Protein AF-A3ITE4-F1 (afdb_monomer_lite)

pLDDT: mean 81.53, std 13.82, range [32.12, 96.94]

Radius of gyration: 24.46 Å; chains: 1; bounding box: 61×44×71 Å

Foldseek 3Di:
DPPVLQVVLLVLLVVLVCLLPVLVVVLVVCCVVVVDPCPDPVSVVSVVVNVVSNVVSLVSNLVSLLSNLVVLVDHSVLSNLCVVPLLSLQVSLPDHRPPLPPVPPDDDDDDPPLPLLVQDDPSCLPPNLLVSLLVVLLVVLLVVCVVVVHDSVCSPVVDDVVNVLVSLLSSLVSSVVSVVVSCVSSVHDVCLQAVDPDAPVVVLVVLLVLLLLQQVLLCLLCLLVVCVVPVVLSLVLLCVVCVVPLVADPVRLVCCLPRVQQRNPLPCCLCPLQNRQLQSQCVVPNNQCSLQVSLQVQLVVVCVSPVSSSVSSSLLSLVLNLQCLVVLHSVNSSVSSSSSSVVVSVVVVVVSVVCVPDDRQRSVNSNVVSVVCNVVSVVSNVVSVVVSVVSSVVSPDDRPRRRSSVVSVVVVVD

Structure (mmCIF, N/CA/C/O backbone):
data_AF-A3ITE4-F1
#
_entry.id   AF-A3ITE4-F1
#
loop_
_atom_site.group_PDB
_atom_site.id
_atom_site.type_symbol
_atom_site.label_atom_id
_atom_site.label_alt_id
_atom_site.label_comp_id
_atom_site.label_asym_id
_atom_site.label_entity_id
_atom_site.label_seq_id
_atom_site.pdbx_PDB_ins_code
_atom_site.Cartn_x
_atom_site.Cartn_y
_atom_site.Cartn_z
_atom_site.occupancy
_atom_site.B_iso_or_equiv
_atom_site.auth_seq_id
_atom_site.auth_comp_id
_atom_site.auth_asym_id
_atom_site.auth_atom_id
_atom_site.pdbx_PDB_model_num
ATOM 1 N N . MET A 1 1 ? -18.680 1.318 23.766 1.00 59.06 1 MET A N 1
ATOM 2 C CA . MET A 1 1 ? -19.107 0.612 22.527 1.00 59.06 1 MET A CA 1
ATOM 3 C C . MET A 1 1 ? -18.909 -0.893 22.723 1.00 59.06 1 MET A C 1
ATOM 5 O O . MET A 1 1 ? -17.854 -1.264 23.217 1.00 59.06 1 MET A O 1
ATOM 9 N N . ASN A 1 2 ? -19.863 -1.776 22.379 1.00 70.38 2 ASN A N 1
ATOM 10 C CA . ASN A 1 2 ? -19.640 -3.230 22.528 1.00 70.38 2 ASN A CA 1
ATOM 11 C C . ASN A 1 2 ? -18.798 -3.768 21.349 1.00 70.38 2 ASN A C 1
ATOM 13 O O . ASN A 1 2 ? -19.321 -4.030 20.262 1.00 70.38 2 ASN A O 1
ATOM 17 N N . ARG A 1 3 ? -17.484 -3.915 21.572 1.00 69.88 3 ARG A N 1
ATOM 18 C CA . ARG A 1 3 ? -16.469 -4.324 20.577 1.00 69.88 3 ARG A CA 1
ATOM 19 C C . ARG A 1 3 ? -16.798 -5.657 19.902 1.00 69.88 3 ARG A C 1
ATOM 21 O O . ARG A 1 3 ? -16.655 -5.783 18.687 1.00 69.88 3 ARG A O 1
ATOM 28 N N . GLN A 1 4 ? -17.295 -6.633 20.662 1.00 77.81 4 GLN A N 1
ATOM 29 C CA . GLN A 1 4 ? -17.669 -7.940 20.118 1.00 77.81 4 GLN A CA 1
ATOM 30 C C . GLN A 1 4 ? -18.832 -7.824 19.128 1.00 77.81 4 GLN A C 1
ATOM 32 O O . GLN A 1 4 ? -18.796 -8.432 18.058 1.00 77.81 4 GLN A O 1
ATOM 37 N N . ASN A 1 5 ? -19.831 -6.996 19.440 1.00 82.81 5 ASN A N 1
ATOM 38 C CA . ASN A 1 5 ? -20.976 -6.782 18.556 1.00 82.81 5 ASN A CA 1
ATOM 39 C C . ASN A 1 5 ? -20.583 -6.040 17.272 1.00 82.81 5 ASN A C 1
ATOM 41 O O . ASN A 1 5 ? -21.043 -6.419 16.196 1.00 82.81 5 ASN A O 1
ATOM 45 N N . LYS A 1 6 ? -19.687 -5.046 17.358 1.00 84.38 6 LYS A N 1
ATOM 46 C CA . LYS A 1 6 ? -19.153 -4.348 16.175 1.00 84.38 6 LYS A CA 1
ATOM 47 C C . LYS A 1 6 ? -18.384 -5.301 15.254 1.00 84.38 6 LYS A C 1
ATOM 49 O O . LYS A 1 6 ? -18.639 -5.328 14.054 1.00 84.38 6 LYS A O 1
ATOM 54 N N . ASN A 1 7 ? -17.498 -6.134 15.804 1.00 84.06 7 ASN A N 1
ATOM 55 C CA . ASN A 1 7 ? -16.727 -7.099 15.012 1.00 84.06 7 ASN A CA 1
ATOM 56 C C . ASN A 1 7 ? -17.619 -8.157 14.347 1.00 84.06 7 ASN A C 1
ATOM 58 O O . ASN A 1 7 ? -17.391 -8.507 13.191 1.00 84.06 7 ASN A O 1
ATOM 62 N N . LYS A 1 8 ? -18.659 -8.635 15.045 1.00 87.44 8 LYS A N 1
ATOM 63 C CA . LYS A 1 8 ? -19.666 -9.535 14.460 1.00 87.44 8 LYS A CA 1
ATOM 64 C C . LYS A 1 8 ? -20.395 -8.875 13.287 1.00 87.44 8 LYS A C 1
ATOM 66 O O . LYS A 1 8 ? -20.547 -9.506 12.246 1.00 87.44 8 LYS A O 1
ATOM 71 N N . ALA A 1 9 ? -20.794 -7.610 13.432 1.00 89.12 9 ALA A N 1
ATOM 72 C CA . ALA A 1 9 ? -21.450 -6.862 12.364 1.00 89.12 9 ALA A CA 1
ATOM 73 C C . ALA A 1 9 ? -20.542 -6.683 11.138 1.00 89.12 9 ALA A C 1
ATOM 75 O O . ALA A 1 9 ? -20.954 -6.972 10.021 1.00 89.12 9 ALA A O 1
ATOM 76 N N . ILE A 1 10 ? -19.282 -6.292 11.349 1.00 87.44 10 ILE A N 1
ATOM 77 C CA . ILE A 1 10 ? -18.295 -6.137 10.271 1.00 87.44 10 ILE A CA 1
ATOM 78 C C . ILE A 1 10 ? -18.050 -7.465 9.550 1.00 87.44 10 ILE A C 1
ATOM 80 O O . ILE A 1 10 ? -18.017 -7.497 8.324 1.00 87.44 10 ILE A O 1
ATOM 84 N N . LYS A 1 11 ? -17.932 -8.574 10.290 1.00 89.12 11 LYS A N 1
ATOM 85 C CA . LYS A 1 11 ? -17.781 -9.906 9.694 1.00 89.12 11 LYS A CA 1
ATOM 86 C C . LYS A 1 11 ? -18.971 -10.265 8.799 1.00 89.12 11 LYS A C 1
ATOM 88 O O . LYS A 1 11 ? -18.752 -10.779 7.710 1.00 89.12 11 LYS A O 1
ATOM 93 N N . LEU A 1 12 ? -20.198 -9.968 9.233 1.00 90.94 12 LEU A N 1
ATOM 94 C CA . LEU A 1 12 ? -21.401 -10.182 8.421 1.00 90.94 12 LEU A CA 1
ATOM 95 C C . LEU A 1 12 ? -21.385 -9.335 7.144 1.00 90.94 12 LEU A C 1
ATOM 97 O O . LEU A 1 12 ? -21.677 -9.859 6.076 1.00 90.94 12 LEU A O 1
ATOM 101 N N . ILE A 1 13 ? -20.992 -8.061 7.240 1.00 89.88 13 ILE A N 1
ATOM 102 C CA . ILE A 1 13 ? -20.869 -7.170 6.076 1.00 89.88 13 ILE A CA 1
ATOM 103 C C . ILE A 1 13 ? -19.826 -7.714 5.089 1.00 89.88 13 ILE A C 1
ATOM 105 O O . ILE A 1 13 ? -20.092 -7.780 3.895 1.00 89.88 13 ILE A O 1
ATOM 109 N N . LEU A 1 14 ? -18.661 -8.159 5.572 1.00 87.88 14 LEU A N 1
ATOM 110 C CA . LEU A 1 14 ? -17.629 -8.751 4.717 1.00 87.88 14 LEU A CA 1
ATOM 111 C C . LEU A 1 14 ? -18.086 -10.042 4.042 1.00 87.88 14 LEU A C 1
ATOM 113 O O . LEU A 1 14 ? -17.822 -10.241 2.861 1.00 87.88 14 LEU A O 1
ATOM 117 N N . GLN A 1 15 ? -18.757 -10.924 4.784 1.00 89.62 15 GLN A N 1
ATOM 118 C CA . GLN A 1 15 ? -19.301 -12.161 4.226 1.00 89.62 15 GLN A CA 1
ATOM 119 C C . GLN A 1 15 ? -20.327 -11.859 3.134 1.00 89.62 15 GLN A C 1
ATOM 121 O O . GLN A 1 15 ? -20.282 -12.471 2.073 1.00 89.62 15 GLN A O 1
ATOM 126 N N . ALA A 1 16 ? -21.203 -10.885 3.373 1.00 90.12 16 ALA A N 1
ATOM 127 C CA . ALA A 1 16 ? -22.185 -10.434 2.403 1.00 90.12 16 ALA A CA 1
ATOM 128 C C . ALA A 1 16 ? -21.539 -9.891 1.119 1.00 90.12 16 ALA A C 1
ATOM 130 O O . ALA A 1 16 ? -21.886 -10.348 0.033 1.00 90.12 16 ALA A O 1
ATOM 131 N N . LEU A 1 17 ? -20.556 -8.991 1.242 1.00 86.38 17 LEU A N 1
ATOM 132 C CA . LEU A 1 17 ? -19.805 -8.459 0.097 1.00 86.38 17 LEU A CA 1
ATOM 133 C C . LEU A 1 17 ? -19.049 -9.565 -0.653 1.00 86.38 17 LEU A C 1
ATOM 135 O O . LEU A 1 17 ? -19.039 -9.586 -1.879 1.00 86.38 17 LEU A O 1
ATOM 139 N N . GLY A 1 18 ? -18.452 -10.514 0.072 1.00 85.69 18 GLY A N 1
ATOM 140 C CA . GLY A 1 18 ? -17.781 -11.668 -0.524 1.00 85.69 18 GLY A CA 1
ATOM 141 C C . GLY A 1 18 ? -18.736 -12.522 -1.359 1.00 85.69 18 GLY A C 1
ATOM 142 O O . GLY A 1 18 ? -18.423 -12.844 -2.499 1.00 85.69 18 GLY A O 1
ATOM 143 N N . ILE A 1 19 ? -19.923 -12.831 -0.830 1.00 87.19 19 ILE A N 1
ATOM 144 C CA . ILE A 1 19 ? -20.958 -13.581 -1.557 1.00 87.19 19 ILE A CA 1
ATOM 145 C C . ILE A 1 19 ? -21.421 -12.811 -2.803 1.00 87.19 19 ILE A C 1
ATOM 147 O O . ILE A 1 19 ? -21.571 -13.410 -3.865 1.00 87.19 19 ILE A O 1
ATOM 151 N N . GLN A 1 20 ? -21.615 -11.495 -2.685 1.00 86.94 20 GLN A N 1
ATOM 152 C CA . GLN A 1 20 ? -22.066 -10.646 -3.790 1.00 86.94 20 GLN A CA 1
ATOM 153 C C . GLN A 1 20 ? -21.045 -10.526 -4.923 1.00 86.94 20 GLN A C 1
ATOM 155 O O . GLN A 1 20 ? -21.453 -10.457 -6.074 1.00 86.94 20 GLN A O 1
ATOM 160 N N . LEU A 1 21 ? -19.746 -10.456 -4.613 1.00 84.31 21 LEU A N 1
ATOM 161 C CA . LEU A 1 21 ? -18.718 -10.075 -5.588 1.00 84.31 21 LEU A CA 1
ATOM 162 C C . LEU A 1 21 ? -17.884 -11.255 -6.090 1.00 84.31 21 LEU A C 1
ATOM 164 O O . LEU A 1 21 ? -17.581 -11.321 -7.277 1.00 84.31 21 LEU A O 1
ATOM 168 N N . ILE A 1 22 ? -17.519 -12.204 -5.223 1.00 83.44 22 ILE A N 1
ATOM 169 C CA . ILE A 1 22 ? -16.567 -13.268 -5.585 1.00 83.44 22 ILE A CA 1
ATOM 170 C C . ILE A 1 22 ? -17.148 -14.166 -6.679 1.00 83.44 22 ILE A C 1
ATOM 172 O O . ILE A 1 22 ? -16.459 -14.491 -7.641 1.00 83.44 22 ILE A O 1
ATOM 176 N N . PHE A 1 23 ? -18.418 -14.550 -6.557 1.00 82.94 23 PHE A N 1
ATOM 177 C CA . PHE A 1 23 ? -19.039 -15.488 -7.491 1.00 82.94 23 PHE A CA 1
ATOM 178 C C . PHE A 1 23 ? -19.212 -14.897 -8.903 1.00 82.94 23 PHE A C 1
ATOM 180 O O . PHE A 1 23 ? -18.777 -15.544 -9.858 1.00 82.94 23 PHE A O 1
ATOM 187 N N . PRO A 1 24 ? -19.744 -13.667 -9.068 1.00 82.50 24 PRO A N 1
ATOM 188 C CA . PRO A 1 24 ? -19.777 -13.012 -10.375 1.00 82.50 24 PRO A CA 1
ATOM 189 C C . PRO A 1 24 ? -18.390 -12.813 -10.989 1.00 82.50 24 PRO A C 1
ATOM 191 O O . PRO A 1 24 ? -18.224 -13.053 -12.181 1.00 82.50 24 PRO A O 1
ATOM 194 N N . ILE A 1 25 ? -17.384 -12.439 -10.187 1.00 79.19 25 ILE A N 1
ATOM 195 C CA . ILE A 1 25 ? -16.008 -12.251 -10.672 1.00 79.19 25 ILE A CA 1
ATOM 196 C C . ILE A 1 25 ? -15.423 -13.569 -11.192 1.00 79.19 25 ILE A C 1
ATOM 198 O O . ILE A 1 25 ? -14.799 -13.578 -12.249 1.00 79.19 25 ILE A O 1
ATOM 202 N N . ILE A 1 26 ? -15.638 -14.686 -10.490 1.00 83.75 26 ILE A N 1
ATOM 203 C CA . ILE A 1 26 ? -15.175 -16.004 -10.947 1.00 83.75 26 ILE A CA 1
ATOM 204 C C . ILE A 1 26 ? -15.854 -16.384 -12.266 1.00 83.75 26 ILE A C 1
ATOM 206 O O . ILE A 1 26 ? -15.172 -16.815 -13.191 1.00 83.75 26 ILE A O 1
ATOM 210 N N . ILE A 1 27 ? -17.173 -16.202 -12.380 1.00 82.75 27 ILE A N 1
ATOM 211 C CA . ILE A 1 27 ? -17.915 -16.525 -13.610 1.00 82.75 27 ILE A CA 1
ATOM 212 C C . ILE A 1 27 ? -17.426 -15.663 -14.779 1.00 82.75 27 ILE A C 1
ATOM 214 O O . ILE A 1 27 ? -17.127 -16.202 -15.842 1.00 82.75 27 ILE A O 1
ATOM 218 N N . ALA A 1 28 ? -17.275 -14.353 -14.568 1.00 76.88 28 ALA A N 1
ATOM 219 C CA . ALA A 1 28 ? -16.744 -13.437 -15.574 1.00 76.88 28 ALA A CA 1
ATOM 220 C C . ALA A 1 28 ? -15.308 -13.809 -15.983 1.00 76.88 28 ALA A C 1
ATOM 222 O O . ALA A 1 28 ? -14.986 -13.830 -17.167 1.00 76.88 28 ALA A O 1
ATOM 223 N N . GLY A 1 29 ? -14.454 -14.172 -15.021 1.00 77.12 29 GLY A N 1
ATOM 224 C CA . GLY A 1 29 ? -13.084 -14.615 -15.283 1.00 77.12 29 GLY A CA 1
ATOM 225 C C . GLY A 1 29 ? -13.017 -15.915 -16.088 1.00 77.12 29 GLY A C 1
ATOM 226 O O . GLY A 1 29 ? -12.237 -16.010 -17.032 1.00 77.12 29 GLY A O 1
ATOM 227 N N . LEU A 1 30 ? -13.860 -16.900 -15.764 1.00 83.38 30 LEU A N 1
ATOM 228 C CA . LEU A 1 30 ? -13.955 -18.158 -16.513 1.00 83.38 30 LEU A CA 1
ATOM 229 C C . LEU A 1 30 ? -14.508 -17.952 -17.930 1.00 83.38 30 LEU A C 1
ATOM 231 O O . LEU A 1 30 ? -14.068 -18.640 -18.853 1.00 83.38 30 LEU A O 1
ATOM 235 N N . SER A 1 31 ? -15.438 -17.007 -18.097 1.00 81.38 31 SER A N 1
ATOM 236 C CA . SER A 1 31 ? -15.964 -16.597 -19.403 1.00 81.38 31 SER A CA 1
ATOM 237 C C . SER A 1 31 ? -14.878 -15.956 -20.261 1.00 81.38 31 SER A C 1
ATOM 239 O O . SER A 1 31 ? -14.601 -16.423 -21.361 1.00 81.38 31 SER A O 1
ATOM 241 N N . ASN A 1 32 ? -14.167 -14.966 -19.711 1.00 77.38 32 ASN A N 1
ATOM 242 C CA . ASN A 1 32 ? -13.057 -14.295 -20.393 1.00 77.38 32 ASN A CA 1
ATOM 243 C C . ASN A 1 32 ? -11.906 -15.249 -20.740 1.00 77.38 32 ASN A C 1
ATOM 245 O O . ASN A 1 32 ? -11.218 -15.055 -21.738 1.00 77.38 32 ASN A O 1
ATOM 249 N N . ALA A 1 33 ? -11.693 -16.293 -19.935 1.00 80.50 33 ALA A N 1
ATOM 250 C CA . ALA A 1 33 ? -10.720 -17.343 -20.221 1.00 80.50 33 ALA A CA 1
ATOM 251 C C . ALA A 1 33 ? -11.199 -18.352 -21.287 1.00 80.50 33 ALA A C 1
ATOM 253 O O . ALA A 1 33 ? -10.494 -19.323 -21.556 1.00 80.50 33 ALA A O 1
ATOM 254 N N . ASN A 1 34 ? -12.389 -18.161 -21.870 1.00 86.12 34 ASN A N 1
ATOM 255 C CA . ASN A 1 34 ? -13.053 -19.077 -22.803 1.00 86.12 34 ASN A CA 1
ATOM 256 C C . ASN A 1 34 ? -13.241 -20.506 -22.257 1.00 86.12 34 ASN A C 1
ATOM 258 O O . ASN A 1 34 ? -13.450 -21.445 -23.024 1.00 86.12 34 ASN A O 1
ATOM 262 N N . ILE A 1 35 ? -13.187 -20.691 -20.933 1.00 88.38 35 ILE A N 1
ATOM 263 C CA . ILE A 1 35 ? -13.435 -21.988 -20.282 1.00 88.38 35 ILE A CA 1
ATOM 264 C C . ILE A 1 35 ? -14.937 -22.283 -20.299 1.00 88.38 35 ILE A C 1
ATOM 266 O O . ILE A 1 35 ? -15.359 -23.423 -20.489 1.00 88.38 35 ILE A O 1
ATOM 270 N N . ILE A 1 36 ? -15.748 -21.241 -20.112 1.00 86.38 36 ILE A N 1
ATOM 271 C CA . ILE A 1 36 ? -17.204 -21.297 -20.210 1.00 86.38 36 ILE A CA 1
ATOM 272 C C . ILE A 1 36 ? -17.618 -20.369 -21.347 1.00 86.38 36 ILE A C 1
ATOM 274 O O . ILE A 1 36 ? -17.365 -19.174 -21.289 1.00 86.38 36 ILE A O 1
ATOM 278 N N . SER A 1 37 ? -18.274 -20.906 -22.374 1.00 87.19 37 SER A N 1
ATOM 279 C CA . SER A 1 37 ? -18.837 -20.075 -23.442 1.00 87.19 37 SER A CA 1
ATOM 280 C C . SER A 1 37 ? -20.028 -19.269 -22.918 1.00 87.19 37 SER A C 1
ATOM 282 O O . SER A 1 37 ? -20.922 -19.843 -22.288 1.00 87.19 37 SER A O 1
ATOM 284 N N . GLU A 1 38 ? -20.085 -17.977 -23.241 1.00 84.50 38 GLU A N 1
ATOM 285 C CA . GLU A 1 38 ? -21.200 -17.073 -22.903 1.00 84.50 38 GLU A CA 1
ATOM 286 C C . GLU A 1 38 ? -22.558 -17.585 -23.403 1.00 84.50 38 GLU A C 1
ATOM 288 O O . GLU A 1 38 ? -23.582 -17.408 -22.748 1.00 84.50 38 GLU A O 1
ATOM 293 N N . ASN A 1 39 ? -22.558 -18.313 -24.523 1.00 87.25 39 ASN A N 1
ATOM 294 C CA . ASN A 1 39 ? -23.765 -18.887 -25.120 1.00 87.25 39 ASN A CA 1
ATOM 295 C C . ASN A 1 39 ? -24.141 -20.258 -24.532 1.00 87.25 39 ASN A C 1
ATOM 297 O O . ASN A 1 39 ? -25.103 -20.891 -24.972 1.00 87.25 39 ASN A O 1
ATOM 301 N N . SER A 1 40 ? -23.377 -20.767 -23.562 1.00 90.56 40 SER A N 1
ATOM 302 C CA . SER A 1 40 ? -23.651 -22.069 -22.962 1.00 90.56 40 SER A CA 1
ATOM 303 C C . SER A 1 40 ? -24.800 -21.995 -21.952 1.00 90.56 40 SER A C 1
ATOM 305 O O . SER A 1 40 ? -24.900 -21.071 -21.147 1.00 90.56 40 SER A O 1
ATOM 307 N N . LYS A 1 41 ? -25.629 -23.047 -21.902 1.00 92.88 41 LYS A N 1
ATOM 308 C CA . LYS A 1 41 ? -26.652 -23.204 -20.847 1.00 92.88 41 LYS A CA 1
ATOM 309 C C . LYS A 1 41 ? -26.042 -23.173 -19.438 1.00 92.88 41 LYS A C 1
ATOM 311 O O . LYS A 1 41 ? -26.702 -22.757 -18.489 1.00 92.88 41 LYS A O 1
ATOM 316 N N . LEU A 1 42 ? -24.785 -23.606 -19.311 1.00 89.12 42 LEU A N 1
ATOM 317 C CA . LEU A 1 42 ? -24.024 -23.577 -18.066 1.00 89.12 42 LEU A CA 1
ATOM 318 C C . LEU A 1 42 ? -23.734 -22.138 -17.616 1.00 89.12 42 LEU A C 1
ATOM 320 O O . LEU A 1 42 ? -23.903 -21.848 -16.436 1.00 89.12 42 LEU A O 1
ATOM 324 N N . TYR A 1 43 ? -23.391 -21.230 -18.536 1.00 88.94 43 TYR A N 1
ATOM 325 C CA . TYR A 1 43 ? -23.226 -19.806 -18.231 1.00 88.94 43 TYR A CA 1
ATOM 326 C C . TYR A 1 43 ? -24.525 -19.191 -17.700 1.00 88.94 43 TYR A C 1
ATOM 328 O O . TYR A 1 43 ? -24.524 -18.573 -16.638 1.00 88.94 43 TYR A O 1
ATOM 336 N N . SER A 1 44 ? -25.658 -19.439 -18.367 1.00 88.38 44 SER A N 1
ATOM 337 C CA . SER A 1 44 ? -26.965 -18.944 -17.908 1.00 88.38 44 SER A CA 1
ATOM 338 C C . SER A 1 44 ? -27.356 -19.503 -16.535 1.00 88.38 44 SER A C 1
ATOM 340 O O . SER A 1 44 ? -27.855 -18.769 -15.682 1.00 88.38 44 SER A O 1
ATOM 342 N N . PHE A 1 45 ? -27.103 -20.793 -16.291 1.00 92.31 45 PHE A N 1
ATOM 343 C CA . PHE A 1 45 ? -27.363 -21.428 -14.998 1.00 92.31 45 PHE A CA 1
ATOM 344 C C . PHE A 1 45 ? -26.491 -20.843 -13.877 1.00 92.31 45 PHE A C 1
ATOM 346 O O . PHE A 1 45 ? -26.999 -20.506 -12.807 1.00 92.31 45 PHE A O 1
ATOM 353 N N . LEU A 1 46 ? -25.192 -20.656 -14.131 1.00 89.06 46 LEU A N 1
ATOM 354 C CA . LEU A 1 46 ? -24.286 -19.987 -13.197 1.00 89.06 46 LEU A CA 1
ATOM 355 C C . LEU A 1 46 ? -24.686 -18.527 -12.961 1.00 89.06 46 LEU A C 1
ATOM 357 O O . LEU A 1 46 ? -24.607 -18.061 -11.828 1.00 89.06 46 LEU A O 1
ATOM 361 N N . GLY A 1 47 ? -25.176 -17.833 -13.989 1.00 87.69 47 GLY A N 1
ATOM 362 C CA . GLY A 1 47 ? -25.734 -16.487 -13.877 1.00 87.69 47 GLY A CA 1
ATOM 363 C C . GLY A 1 47 ? -26.936 -16.424 -12.929 1.00 87.69 47 GLY A C 1
ATOM 364 O O . GLY A 1 47 ? -26.997 -15.543 -12.074 1.00 87.69 47 GLY A O 1
ATOM 365 N N . LEU A 1 48 ? -27.855 -17.395 -13.000 1.00 91.44 48 LEU A N 1
ATOM 366 C CA . LEU A 1 48 ? -28.981 -17.496 -12.060 1.00 91.44 48 LEU A CA 1
ATOM 367 C C . LEU A 1 48 ? -28.515 -17.760 -10.621 1.00 91.44 48 LEU A C 1
ATOM 369 O O . LEU A 1 48 ? -29.024 -17.134 -9.690 1.00 91.44 48 LEU A O 1
ATOM 373 N N . ILE A 1 49 ? -27.525 -18.640 -10.430 1.00 90.81 49 ILE A N 1
ATOM 374 C CA . ILE A 1 49 ? -26.914 -18.873 -9.111 1.00 90.81 49 ILE A CA 1
ATOM 375 C C . ILE A 1 49 ? -26.276 -17.586 -8.588 1.00 90.81 49 ILE A C 1
ATOM 377 O O . ILE A 1 49 ? -26.499 -17.217 -7.436 1.00 90.81 49 ILE A O 1
ATOM 381 N N . ALA A 1 50 ? -25.515 -16.883 -9.428 1.00 88.44 50 ALA A N 1
ATOM 382 C CA . ALA A 1 50 ? -24.873 -15.626 -9.072 1.00 88.44 50 ALA A CA 1
ATOM 383 C C . ALA A 1 50 ? -25.898 -14.564 -8.661 1.00 88.44 50 ALA A C 1
ATOM 385 O O . ALA A 1 50 ? -25.694 -13.885 -7.660 1.00 88.44 50 ALA A O 1
ATOM 386 N N . LEU A 1 51 ? -27.028 -14.471 -9.366 1.00 89.62 51 LEU A N 1
ATOM 387 C CA . LEU A 1 51 ? -28.122 -13.565 -9.021 1.00 89.62 51 LEU A CA 1
ATOM 388 C C . LEU A 1 51 ? -28.763 -13.938 -7.676 1.00 89.62 51 LEU A C 1
ATOM 390 O O . LEU A 1 51 ? -28.959 -13.071 -6.825 1.00 89.62 51 LEU A O 1
ATOM 394 N N . GLY A 1 52 ? -29.031 -15.225 -7.438 1.00 91.69 52 GLY A N 1
ATOM 395 C CA . GLY A 1 52 ? -29.547 -15.705 -6.153 1.00 91.69 52 GLY A CA 1
ATOM 396 C C . GLY A 1 52 ? -28.595 -15.410 -4.987 1.00 91.69 52 GLY A C 1
ATOM 397 O O . GLY A 1 52 ? -29.023 -14.910 -3.944 1.00 91.69 52 GLY A O 1
ATOM 398 N N . LEU A 1 53 ? -27.294 -15.651 -5.177 1.00 91.00 53 LEU A N 1
ATOM 399 C CA . LEU A 1 53 ? -26.248 -15.313 -4.209 1.00 91.00 53 LEU A CA 1
ATOM 400 C C . LEU A 1 53 ? -26.140 -13.804 -3.997 1.00 91.00 53 LEU A C 1
ATOM 402 O O . LEU A 1 53 ? -26.014 -13.366 -2.857 1.00 91.00 53 LEU A O 1
ATOM 406 N N . PHE A 1 54 ? -26.248 -13.003 -5.054 1.00 89.75 54 PHE A N 1
ATOM 407 C CA . PHE A 1 54 ? -26.230 -11.548 -4.963 1.00 89.75 54 PHE A CA 1
ATOM 408 C C . PHE A 1 54 ? -27.376 -11.035 -4.084 1.00 89.75 54 PHE A C 1
ATOM 410 O O . PHE A 1 54 ? -27.135 -10.301 -3.123 1.00 89.75 54 PHE A O 1
ATOM 417 N N . VAL A 1 55 ? -28.608 -11.491 -4.338 1.00 91.06 55 VAL A N 1
ATOM 418 C CA . VAL A 1 55 ? -29.793 -11.139 -3.537 1.00 91.06 55 VAL A CA 1
ATOM 419 C C . VAL A 1 55 ? -29.646 -11.624 -2.090 1.00 91.06 55 VAL A C 1
ATOM 421 O O . VAL A 1 55 ? -29.851 -10.851 -1.153 1.00 91.06 55 VAL A O 1
ATOM 424 N N . GLY A 1 56 ? -29.231 -12.877 -1.879 1.00 91.38 56 GLY A N 1
ATOM 425 C CA . GLY A 1 56 ? -29.011 -13.430 -0.538 1.00 91.38 56 GLY A CA 1
ATOM 426 C C . GLY A 1 56 ? -27.926 -12.681 0.245 1.00 91.38 56 GLY A C 1
ATOM 427 O O . GLY A 1 56 ? -28.115 -12.325 1.411 1.00 91.38 56 GLY A O 1
ATOM 428 N N . GLY A 1 57 ? -26.810 -12.369 -0.415 1.00 91.75 57 GLY A N 1
ATOM 429 C CA . GLY A 1 57 ? -25.739 -11.538 0.121 1.00 91.75 57 GLY A CA 1
ATOM 430 C C . GLY A 1 57 ? -26.234 -10.137 0.471 1.00 91.75 57 GLY A C 1
ATOM 431 O O . GLY A 1 57 ? -25.884 -9.608 1.519 1.00 91.75 57 GLY A O 1
ATOM 432 N N . TYR A 1 58 ? -27.128 -9.558 -0.327 1.00 91.75 58 TYR A N 1
ATOM 433 C CA . TYR A 1 58 ? -27.710 -8.241 -0.069 1.00 91.75 58 TYR A CA 1
ATOM 434 C C . TYR A 1 58 ? -28.576 -8.180 1.194 1.00 91.75 58 TYR A C 1
ATOM 436 O O . TYR A 1 58 ? -28.424 -7.263 2.004 1.00 91.75 58 TYR A O 1
ATOM 444 N N . PHE A 1 59 ? -29.388 -9.203 1.464 1.00 93.56 59 PHE A N 1
ATOM 445 C CA . PHE A 1 59 ? -30.091 -9.300 2.748 1.00 93.56 59 PHE A CA 1
ATOM 446 C C . PHE A 1 59 ? -29.126 -9.417 3.938 1.00 93.56 59 PHE A C 1
ATOM 448 O O . PHE A 1 59 ? -29.320 -8.764 4.971 1.00 93.56 59 PHE A O 1
ATOM 455 N N . LEU A 1 60 ? -28.062 -10.217 3.801 1.00 93.06 60 LEU A N 1
ATOM 456 C CA . LEU A 1 60 ? -27.022 -10.336 4.828 1.00 93.06 60 LEU A CA 1
ATOM 457 C C . LEU A 1 60 ? -26.284 -9.011 5.053 1.00 93.06 60 LEU A C 1
ATOM 459 O O . LEU A 1 60 ? -25.981 -8.672 6.200 1.00 93.06 60 LEU A O 1
ATOM 463 N N . PHE A 1 61 ? -26.048 -8.245 3.988 1.00 92.94 61 PHE A N 1
ATOM 464 C CA . PHE A 1 61 ? -25.415 -6.931 4.036 1.00 92.94 61 PHE A CA 1
ATOM 465 C C . PHE A 1 61 ? -26.235 -5.953 4.881 1.00 92.94 61 PHE A C 1
ATOM 467 O O . PHE A 1 61 ? -25.722 -5.417 5.864 1.00 92.94 61 PHE A O 1
ATOM 474 N N . ILE A 1 62 ? -27.529 -5.798 4.577 1.00 93.44 62 ILE A N 1
ATOM 475 C CA . ILE A 1 62 ? -28.442 -4.916 5.326 1.00 93.44 62 ILE A CA 1
ATOM 476 C C . ILE A 1 62 ? -28.509 -5.336 6.796 1.00 93.44 62 ILE A C 1
ATOM 478 O O . ILE A 1 62 ? -28.414 -4.504 7.701 1.00 93.44 62 ILE A O 1
ATOM 482 N N . ARG A 1 63 ? -28.605 -6.643 7.068 1.00 94.31 63 ARG A N 1
ATOM 483 C CA . ARG A 1 63 ? -28.582 -7.164 8.441 1.00 94.31 63 ARG A CA 1
ATOM 484 C C . ARG A 1 63 ? -27.275 -6.811 9.158 1.00 94.31 63 ARG A C 1
ATOM 486 O O . ARG A 1 63 ? -27.299 -6.428 10.330 1.00 94.31 63 ARG A O 1
ATOM 493 N N . GLY A 1 64 ? -26.145 -6.905 8.462 1.00 92.62 64 GLY A N 1
ATOM 494 C CA . GLY A 1 64 ? -24.844 -6.444 8.936 1.00 92.62 64 GLY A CA 1
ATOM 495 C C . GLY A 1 64 ? -24.848 -4.953 9.288 1.00 92.62 64 GLY A C 1
ATOM 496 O O . GLY A 1 64 ? -24.454 -4.592 10.399 1.00 92.62 64 GLY A O 1
ATOM 497 N N . CYS A 1 65 ? -25.376 -4.100 8.407 1.00 91.31 65 CYS A N 1
ATOM 498 C CA . CYS A 1 65 ? -25.540 -2.657 8.621 1.00 91.31 65 CYS A CA 1
ATOM 499 C C . CYS A 1 65 ? -26.406 -2.331 9.853 1.00 91.31 65 CYS A C 1
ATOM 501 O O . CYS A 1 65 ? -26.019 -1.506 10.685 1.00 91.31 65 CYS A O 1
ATOM 503 N N . CYS A 1 66 ? -27.529 -3.031 10.032 1.00 92.56 66 CYS A N 1
ATOM 504 C CA . CYS A 1 66 ? -28.390 -2.952 11.218 1.00 92.56 66 CYS A CA 1
ATOM 505 C C . CYS A 1 66 ? -27.636 -3.269 12.514 1.00 92.56 66 CYS A C 1
ATOM 507 O O . CYS A 1 66 ? -27.707 -2.517 13.491 1.00 92.56 66 CYS A O 1
ATOM 509 N N . HIS A 1 67 ? -26.862 -4.356 12.534 1.00 92.75 67 HIS A N 1
ATOM 510 C CA . HIS A 1 67 ? -26.043 -4.693 13.698 1.0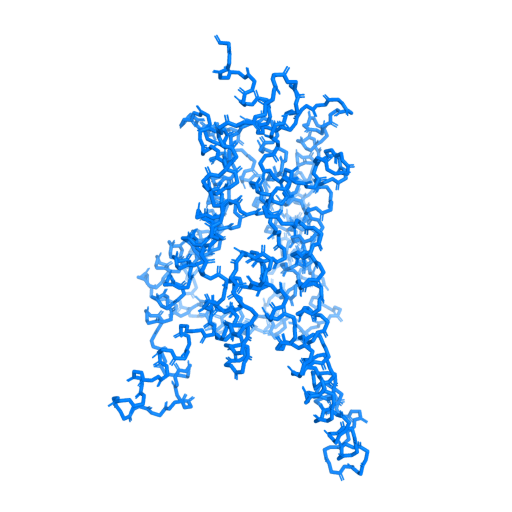0 92.75 67 HIS A CA 1
ATOM 511 C C . HIS A 1 67 ? -24.915 -3.683 13.932 1.00 92.75 67 HIS A C 1
ATOM 513 O O . HIS A 1 67 ? -24.605 -3.360 15.082 1.00 92.75 67 HIS A O 1
ATOM 519 N N . TYR A 1 68 ? -24.326 -3.159 12.860 1.00 90.38 68 TYR A N 1
ATOM 520 C CA . TYR A 1 68 ? -23.231 -2.202 12.926 1.00 90.38 68 TYR A CA 1
ATOM 521 C C . TYR A 1 68 ? -23.688 -0.877 13.548 1.00 90.38 68 TYR A C 1
ATOM 523 O O . TYR A 1 68 ? -23.074 -0.414 14.512 1.00 90.38 68 TYR A O 1
ATOM 531 N N . ILE A 1 69 ? -24.818 -0.314 13.113 1.00 89.88 69 ILE A N 1
ATOM 532 C CA . ILE A 1 69 ? -25.330 0.947 13.670 1.00 89.88 69 ILE A CA 1
ATOM 533 C C . ILE A 1 69 ? -25.844 0.781 15.108 1.00 89.88 69 ILE A C 1
ATOM 535 O O . ILE A 1 69 ? -25.613 1.639 15.964 1.00 89.88 69 ILE A O 1
ATOM 539 N N . LYS A 1 70 ? -26.426 -0.385 15.425 1.00 90.06 70 LYS A N 1
ATOM 540 C CA . LYS A 1 70 ? -26.799 -0.744 16.799 1.00 90.06 70 LYS A CA 1
ATOM 541 C C . LYS A 1 70 ? -25.573 -0.808 17.710 1.00 90.06 70 LYS A C 1
ATOM 543 O O . LYS A 1 70 ? -25.633 -0.366 18.855 1.00 90.06 70 LYS A O 1
ATOM 548 N N . SER A 1 71 ? -24.433 -1.289 17.202 1.00 87.38 71 SER A N 1
ATOM 549 C CA . SER A 1 71 ? -23.170 -1.306 17.957 1.00 87.38 71 SER A CA 1
ATOM 550 C C . SER A 1 71 ? -22.651 0.100 18.294 1.00 87.38 71 SER A C 1
ATOM 552 O O . SER A 1 71 ? -22.017 0.274 19.336 1.00 87.38 71 SER A O 1
ATOM 554 N N . LYS A 1 72 ? -22.991 1.106 17.472 1.00 84.56 72 LYS A N 1
ATOM 555 C CA . LYS A 1 72 ? -22.701 2.531 17.697 1.00 84.56 72 LYS A CA 1
ATOM 556 C C . LYS A 1 72 ? -23.677 3.221 18.666 1.00 84.56 72 LYS A C 1
ATOM 558 O O . LYS A 1 72 ? -23.462 4.384 19.001 1.00 84.56 72 LYS A O 1
ATOM 563 N N . GLY A 1 73 ? -24.710 2.524 19.148 1.00 87.19 73 GLY A N 1
ATOM 564 C CA . GLY A 1 73 ? -25.700 3.059 20.095 1.00 87.19 73 GLY A CA 1
ATOM 565 C C . GLY A 1 73 ? -26.923 3.716 19.446 1.00 87.19 73 GLY A C 1
ATOM 566 O O . GLY A 1 73 ? -27.675 4.409 20.129 1.00 87.19 73 GLY A O 1
ATOM 567 N N . TYR A 1 74 ? -27.134 3.509 18.146 1.00 89.81 74 TYR A N 1
ATOM 568 C CA . TYR A 1 74 ? -28.310 3.998 17.422 1.00 89.81 74 TYR A CA 1
ATOM 569 C C . TYR A 1 74 ? -29.378 2.909 17.285 1.00 89.81 74 TYR A C 1
ATOM 571 O O . TYR A 1 74 ? -29.127 1.725 17.525 1.00 89.81 74 TYR A O 1
ATOM 579 N N . SER A 1 75 ? -30.590 3.304 16.887 1.00 91.69 75 SER A N 1
ATOM 580 C CA . SER A 1 75 ? -31.651 2.342 16.590 1.00 91.69 75 SER A CA 1
ATOM 581 C C . SER A 1 75 ? -31.296 1.515 15.349 1.00 91.69 75 SER A C 1
ATOM 583 O O . SER A 1 75 ? -30.658 2.003 14.417 1.00 91.69 75 SER A O 1
ATOM 585 N N . SER A 1 76 ? -31.738 0.254 15.318 1.00 91.31 76 SER A N 1
ATOM 586 C CA . SER A 1 76 ? -31.472 -0.648 14.187 1.00 91.31 76 SER A CA 1
ATOM 587 C C . SER A 1 76 ? -32.059 -0.143 12.865 1.00 91.31 76 SER A C 1
ATOM 589 O O . SER A 1 76 ? -31.584 -0.552 11.812 1.00 91.31 76 SER A O 1
ATOM 591 N N . HIS A 1 77 ? -33.059 0.745 12.912 1.00 92.19 77 HIS A N 1
ATOM 592 C CA . HIS A 1 77 ? -33.718 1.303 11.731 1.00 92.19 77 HIS A CA 1
ATOM 593 C C . HIS A 1 77 ? -32.759 2.085 10.832 1.00 92.19 77 HIS A C 1
ATOM 595 O O . HIS A 1 77 ? -32.895 2.043 9.617 1.00 92.19 77 HIS A O 1
ATOM 601 N N . TRP A 1 78 ? -31.732 2.720 11.402 1.00 89.75 78 TRP A N 1
ATOM 602 C CA . TRP A 1 78 ? -30.699 3.376 10.601 1.00 89.75 78 TRP A CA 1
ATOM 603 C C . TRP A 1 78 ? -29.963 2.392 9.685 1.00 89.75 78 TRP A C 1
ATOM 605 O O . TRP A 1 78 ? -29.483 2.781 8.628 1.00 89.75 78 TRP A O 1
ATOM 615 N N . GLY A 1 79 ? -29.918 1.104 10.037 1.00 87.19 79 GLY A N 1
ATOM 616 C CA . GLY A 1 79 ? -29.278 0.073 9.226 1.00 87.19 79 GLY A CA 1
ATOM 617 C C . GLY A 1 79 ? -29.955 -0.187 7.884 1.00 87.19 79 GLY A C 1
ATOM 618 O O . GLY A 1 79 ? -29.297 -0.715 6.991 1.00 87.19 79 GLY A O 1
ATOM 619 N N . TRP A 1 80 ? -31.209 0.247 7.701 1.00 90.81 80 TRP A N 1
ATOM 620 C CA . TRP A 1 80 ? -31.885 0.236 6.401 1.00 90.81 80 TRP A CA 1
ATOM 621 C C . TRP A 1 80 ? -31.198 1.120 5.364 1.00 90.81 80 TRP A C 1
ATOM 623 O O . TRP A 1 80 ? -31.376 0.878 4.175 1.00 90.81 80 TRP A O 1
ATOM 633 N N . LEU A 1 81 ? -30.338 2.060 5.779 1.00 88.69 81 LEU A N 1
ATOM 634 C CA . LEU A 1 81 ? -29.440 2.749 4.852 1.00 88.69 81 LEU A CA 1
ATOM 635 C C . LEU A 1 81 ? -28.598 1.765 4.033 1.00 88.69 81 LEU A C 1
ATOM 637 O O . LEU A 1 81 ? -28.239 2.100 2.916 1.00 88.69 81 LEU A O 1
ATOM 641 N N . GLY A 1 82 ? -28.356 0.537 4.512 1.00 85.88 82 GLY A N 1
ATOM 642 C CA . GLY A 1 82 ? -27.728 -0.535 3.732 1.00 85.88 82 GLY A CA 1
ATOM 643 C C . GLY A 1 82 ? -28.451 -0.893 2.422 1.00 85.88 82 GLY A C 1
ATOM 644 O O . GLY A 1 82 ? -27.826 -1.486 1.549 1.00 85.88 82 GLY A O 1
ATOM 645 N N . LEU A 1 83 ? -29.716 -0.486 2.230 1.00 87.94 83 LEU A N 1
ATOM 646 C CA . LEU A 1 83 ? -30.407 -0.537 0.931 1.00 87.94 83 LEU A CA 1
ATOM 647 C C . LEU A 1 83 ? -29.746 0.361 -0.131 1.00 87.94 83 LEU A C 1
ATOM 649 O O . LEU A 1 83 ? -29.904 0.168 -1.329 1.00 87.94 83 LEU A O 1
ATOM 653 N N . LEU A 1 84 ? -28.947 1.336 0.282 1.00 83.75 84 LEU A N 1
ATOM 654 C CA . LEU A 1 84 ? -28.118 2.122 -0.627 1.00 83.75 84 LEU A CA 1
ATOM 655 C C . LEU A 1 84 ? -26.762 1.441 -0.884 1.00 83.75 84 LEU A C 1
ATOM 657 O O . LEU A 1 84 ? -25.820 2.083 -1.338 1.00 83.75 84 LEU A O 1
ATOM 661 N N . SER A 1 85 ? -26.629 0.142 -0.583 1.00 85.44 85 SER A N 1
ATOM 662 C CA . SER A 1 85 ? -25.403 -0.633 -0.793 1.00 85.44 85 SER A CA 1
ATOM 663 C C . SER A 1 85 ? -24.194 0.006 -0.076 1.00 85.44 85 SER A C 1
ATOM 665 O O . SER A 1 85 ? -24.295 0.454 1.072 1.00 85.44 85 SER A O 1
ATOM 667 N N . ILE A 1 86 ? -23.039 0.058 -0.741 1.00 81.75 86 ILE A N 1
ATOM 668 C CA . ILE A 1 86 ? -21.788 0.641 -0.245 1.00 81.75 86 ILE A CA 1
ATOM 669 C C . ILE A 1 86 ? -21.9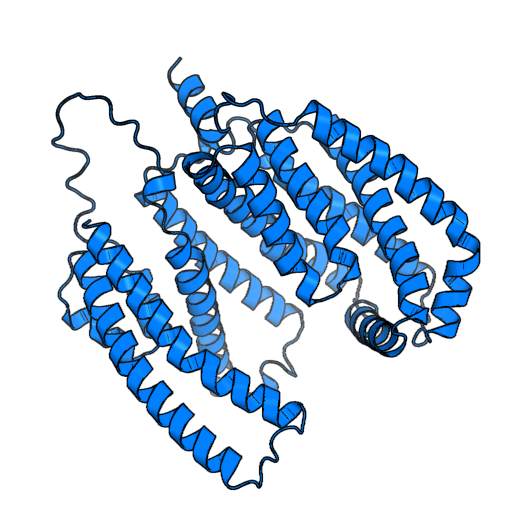54 2.131 0.118 1.00 81.75 86 ILE A C 1
ATOM 671 O O . ILE A 1 86 ? -21.344 2.586 1.084 1.00 81.75 86 ILE A O 1
ATOM 675 N N . ILE A 1 87 ? -22.834 2.877 -0.562 1.00 80.88 87 ILE A N 1
ATOM 676 C CA . ILE A 1 87 ? -23.133 4.287 -0.237 1.00 80.88 87 ILE A CA 1
ATOM 677 C C . ILE A 1 87 ? -23.818 4.384 1.128 1.00 80.88 87 ILE A C 1
ATOM 679 O O . ILE A 1 87 ? -23.451 5.189 1.981 1.00 80.88 87 ILE A O 1
ATOM 683 N N . GLY A 1 88 ? -24.788 3.507 1.376 1.00 83.19 88 GLY A N 1
ATOM 684 C CA . GLY A 1 88 ? -25.423 3.372 2.683 1.00 83.19 88 GLY A CA 1
ATOM 685 C C . GLY A 1 88 ? -24.424 3.082 3.794 1.00 83.19 88 GLY A C 1
ATOM 686 O O . GLY A 1 88 ? -24.459 3.688 4.867 1.00 83.19 88 GLY A O 1
ATOM 687 N N . LEU A 1 89 ? -23.487 2.177 3.509 1.00 85.25 89 LEU A N 1
ATOM 688 C CA . LEU A 1 89 ? -22.399 1.840 4.415 1.00 85.25 89 LEU A CA 1
ATOM 689 C C . LEU A 1 89 ? -21.460 3.027 4.669 1.00 85.25 89 LEU A C 1
ATOM 691 O O . LEU A 1 89 ? -21.058 3.201 5.820 1.00 85.25 89 LEU A O 1
ATOM 695 N N . PHE A 1 90 ? -21.173 3.872 3.665 1.00 82.31 90 PHE A N 1
ATOM 696 C CA . PHE A 1 90 ? -20.428 5.124 3.855 1.00 82.31 90 PHE A CA 1
ATOM 697 C C . PHE A 1 90 ? -21.096 5.973 4.933 1.00 82.31 90 PHE A C 1
ATOM 699 O O . PHE A 1 90 ? -20.483 6.229 5.969 1.00 82.31 90 PHE A O 1
ATOM 706 N N . PHE A 1 91 ? -22.374 6.326 4.756 1.00 83.75 91 PHE A N 1
ATOM 707 C CA . PHE A 1 91 ? -23.107 7.159 5.715 1.00 83.75 91 PHE A CA 1
ATOM 708 C C . PHE A 1 91 ? -23.127 6.543 7.115 1.00 83.75 91 PHE A C 1
ATOM 710 O O . PHE A 1 91 ? -22.832 7.216 8.103 1.00 83.75 91 PHE A O 1
ATOM 717 N N . LEU A 1 92 ? -23.381 5.236 7.212 1.00 85.06 92 LEU A N 1
ATOM 718 C CA . LEU A 1 92 ? -23.338 4.519 8.486 1.00 85.06 92 LEU A CA 1
ATOM 719 C C . LEU A 1 92 ? -21.956 4.560 9.143 1.00 85.06 92 LEU A C 1
ATOM 721 O O . LEU A 1 92 ? -21.850 4.633 10.372 1.00 85.06 92 LEU A O 1
ATOM 725 N N . SER A 1 93 ? -20.889 4.510 8.351 1.00 83.06 93 SER A N 1
ATOM 726 C CA . SER A 1 93 ? -19.507 4.575 8.825 1.00 83.06 93 SER A CA 1
ATOM 727 C C . SER A 1 93 ? -19.110 5.995 9.268 1.00 83.06 93 SER A C 1
ATOM 729 O O . SER A 1 93 ? -18.379 6.153 10.253 1.00 83.06 93 SER A O 1
ATOM 731 N N . VAL A 1 94 ? -19.678 7.030 8.634 1.00 82.62 94 VAL A N 1
ATOM 732 C CA . VAL A 1 94 ? -19.490 8.454 8.961 1.00 82.62 94 VAL A CA 1
ATOM 733 C C . VAL A 1 94 ? -20.161 8.839 10.288 1.00 82.62 94 VAL A C 1
ATOM 735 O O . VAL A 1 94 ? -19.625 9.663 11.029 1.00 82.62 94 VAL A O 1
ATOM 738 N N . ILE A 1 95 ? -21.282 8.206 10.644 1.00 84.12 95 ILE A N 1
ATOM 739 C CA . ILE A 1 95 ? -21.983 8.489 11.907 1.00 84.12 95 ILE A CA 1
ATOM 740 C C . ILE A 1 95 ? -21.079 8.140 13.113 1.00 84.12 95 ILE A C 1
ATOM 742 O O . ILE A 1 95 ? -20.653 6.982 13.238 1.00 84.12 95 ILE A O 1
ATOM 746 N N . PRO A 1 96 ? -20.766 9.095 14.013 1.00 80.31 96 PRO A N 1
ATOM 747 C CA . PRO A 1 96 ? -19.967 8.831 15.210 1.00 80.31 96 PRO A CA 1
ATOM 748 C C . PRO A 1 96 ? -20.768 8.006 16.229 1.00 80.31 96 PRO A C 1
ATOM 750 O O . PRO A 1 96 ? -21.990 8.050 16.212 1.00 80.31 96 PRO A O 1
ATOM 753 N N . PRO A 1 97 ? -20.137 7.242 17.136 1.00 82.25 97 PRO A N 1
ATOM 754 C CA . PRO A 1 97 ? -20.865 6.512 18.172 1.00 82.25 97 PRO A CA 1
ATOM 755 C C . PRO A 1 97 ? -21.539 7.459 19.183 1.00 82.25 97 PRO A C 1
ATOM 757 O O . PRO A 1 97 ? -20.922 8.407 19.660 1.00 82.25 97 PRO A O 1
ATOM 760 N N . LYS A 1 98 ? -22.790 7.164 19.570 1.00 77.25 98 LYS A N 1
ATOM 761 C CA . LYS A 1 98 ? -23.615 8.015 20.455 1.00 77.25 98 LYS A CA 1
ATOM 762 C C . LYS A 1 98 ? -23.039 8.157 21.873 1.00 77.25 98 LYS A C 1
ATOM 764 O O . LYS A 1 98 ? -23.218 9.182 22.518 1.00 77.25 98 LYS A O 1
ATOM 769 N N . ASN A 1 99 ? -22.308 7.145 22.345 1.00 63.03 99 ASN A N 1
ATOM 770 C CA . ASN A 1 99 ? -21.796 7.068 23.718 1.00 63.03 99 ASN A CA 1
ATOM 771 C C . ASN A 1 99 ? -20.305 7.439 23.816 1.00 63.03 99 ASN A C 1
ATOM 773 O O . ASN A 1 99 ? -19.543 6.727 24.466 1.00 63.03 99 ASN A O 1
ATOM 777 N N . LEU A 1 100 ? -19.878 8.527 23.169 1.00 56.44 100 LEU A N 1
ATOM 778 C CA . LEU A 1 100 ? -18.514 9.065 23.320 1.00 56.44 100 LEU A CA 1
ATOM 779 C C . LEU A 1 100 ? -18.252 9.675 24.714 1.00 56.44 100 LEU A C 1
ATOM 781 O O . LEU A 1 100 ? -17.104 9.894 25.072 1.00 56.44 100 LEU A O 1
ATOM 785 N N . VAL A 1 101 ? -19.298 9.926 25.512 1.00 41.97 101 VAL A N 1
ATOM 786 C CA . VAL A 1 101 ? -19.236 10.779 26.719 1.00 41.97 101 VAL A CA 1
ATOM 787 C C . VAL A 1 101 ? -19.014 10.012 28.041 1.00 41.97 101 VAL A C 1
ATOM 789 O O . VAL A 1 101 ? -18.856 10.636 29.079 1.00 41.97 101 VAL A O 1
ATOM 792 N N . ILE A 1 102 ? -18.957 8.672 28.063 1.00 40.00 102 ILE A N 1
ATOM 793 C CA . ILE A 1 102 ? -18.954 7.922 29.348 1.00 40.00 102 ILE A CA 1
ATOM 794 C C . ILE A 1 102 ? -17.565 7.395 29.774 1.00 40.00 102 ILE A C 1
ATOM 796 O O . ILE A 1 102 ? -17.383 7.038 30.933 1.00 40.00 102 ILE A O 1
ATOM 800 N N . SER A 1 103 ? -16.541 7.388 28.916 1.00 38.88 103 SER A N 1
ATOM 801 C CA . SER A 1 103 ? -15.244 6.775 29.272 1.00 38.88 103 SER A CA 1
ATOM 802 C C . SER A 1 103 ? -14.226 7.691 29.962 1.00 38.88 103 SER A C 1
ATOM 804 O O . SER A 1 103 ? -13.151 7.212 30.299 1.00 38.88 103 SER A O 1
ATOM 806 N N . SER A 1 104 ? -14.524 8.971 30.211 1.00 36.28 104 SER A N 1
ATOM 807 C CA . SER A 1 104 ? -13.606 9.865 30.943 1.00 36.28 104 SER A CA 1
ATOM 808 C C . SER A 1 104 ? -13.979 10.090 32.412 1.00 36.28 104 SER A C 1
ATOM 810 O O . SER A 1 104 ? -13.262 10.803 33.102 1.00 36.28 104 SER A O 1
ATOM 812 N N . GLY A 1 105 ? -15.104 9.538 32.885 1.00 36.50 105 GLY A N 1
ATOM 813 C CA . GLY A 1 105 ? -15.684 9.927 34.176 1.00 36.50 105 GLY A CA 1
ATOM 814 C C . GLY A 1 105 ? -15.607 8.904 35.305 1.00 36.50 105 GLY A C 1
ATOM 815 O O . GLY A 1 105 ? -15.555 9.321 36.449 1.00 36.50 105 GLY A O 1
ATOM 816 N N . ASN A 1 106 ? -15.613 7.595 35.032 1.00 32.12 106 ASN A N 1
ATOM 817 C CA . ASN A 1 106 ? -15.776 6.585 36.086 1.00 32.12 106 ASN A CA 1
ATOM 818 C C . ASN A 1 106 ? -15.082 5.264 35.726 1.00 32.12 106 ASN A C 1
ATOM 820 O O . ASN A 1 106 ? -15.741 4.324 35.290 1.00 32.12 106 ASN A O 1
ATOM 824 N N . LEU A 1 107 ? -13.767 5.175 35.927 1.00 36.12 107 LEU A N 1
ATOM 825 C CA . LEU A 1 107 ? -13.089 3.899 36.165 1.00 36.12 107 LEU A CA 1
ATOM 826 C C . LEU A 1 107 ? -12.058 4.108 37.289 1.00 36.12 107 LEU A C 1
ATOM 828 O O . LEU A 1 107 ? -11.333 5.104 37.246 1.00 36.12 107 LEU A O 1
ATOM 832 N N . PRO A 1 108 ? -12.019 3.226 38.306 1.00 34.81 108 PRO A N 1
ATOM 833 C CA . PRO A 1 108 ? -11.043 3.311 39.380 1.00 34.81 108 PRO A CA 1
ATOM 834 C C . PRO A 1 108 ? -9.625 3.144 38.826 1.00 34.81 108 PRO A C 1
ATOM 836 O O . PRO A 1 108 ? -9.408 2.440 37.842 1.00 34.81 108 PRO A O 1
ATOM 839 N N . ASN A 1 109 ? -8.681 3.808 39.488 1.00 33.38 109 ASN A N 1
ATOM 840 C CA . ASN A 1 109 ? -7.242 3.766 39.252 1.00 33.38 109 ASN A CA 1
ATOM 841 C C . ASN A 1 109 ? -6.673 2.334 39.294 1.00 33.38 109 ASN A C 1
ATOM 843 O O . ASN A 1 109 ? -6.102 1.945 40.303 1.00 33.38 109 ASN A O 1
ATOM 847 N N . GLU A 1 110 ? -6.765 1.582 38.200 1.00 33.50 110 GLU A N 1
ATOM 848 C CA . GLU A 1 110 ? -5.946 0.391 37.939 1.00 33.50 110 GLU A CA 1
ATOM 849 C C . GLU A 1 110 ? -5.593 0.331 36.440 1.00 33.50 110 GLU A C 1
ATOM 851 O O . GLU A 1 110 ? -6.348 -0.162 35.607 1.00 33.50 110 GLU A O 1
ATOM 856 N N . SER A 1 111 ? -4.467 0.966 36.096 1.00 37.41 111 SER A N 1
ATOM 857 C CA . SER A 1 111 ? -3.405 0.493 35.182 1.00 37.41 111 SER A CA 1
ATOM 858 C C . SER A 1 111 ? -3.718 -0.484 34.027 1.00 37.41 111 SER A C 1
ATOM 860 O O . SER A 1 111 ? -2.888 -1.332 33.701 1.00 37.41 111 SER A O 1
ATOM 862 N N . LEU A 1 112 ? -4.829 -0.339 33.307 1.00 40.88 112 LEU A N 1
ATOM 863 C CA . LEU A 1 112 ? -4.916 -0.843 31.934 1.00 40.88 112 LEU A CA 1
ATOM 864 C C . LEU A 1 112 ? -4.311 0.211 31.003 1.00 40.88 112 LEU A C 1
ATOM 866 O O . LEU A 1 112 ? -4.938 1.228 30.709 1.00 40.88 112 LEU A O 1
ATOM 870 N N . GLU A 1 113 ? -3.065 -0.022 30.577 1.00 51.66 113 GLU A N 1
ATOM 871 C CA . GLU A 1 113 ? -2.413 0.706 29.484 1.00 51.66 113 GLU A CA 1
ATOM 872 C C . GLU A 1 113 ? -3.395 0.821 28.306 1.00 51.66 113 GLU A C 1
ATOM 874 O O . GLU A 1 113 ? -3.672 -0.150 27.603 1.00 51.66 113 GLU A O 1
ATOM 879 N N . ASN A 1 114 ? -3.972 2.006 28.102 1.00 54.34 114 ASN A N 1
ATOM 880 C CA . ASN A 1 114 ? -4.834 2.277 26.957 1.00 54.34 114 ASN A CA 1
ATOM 881 C C . ASN A 1 114 ? -3.974 2.238 25.688 1.00 54.34 114 ASN A C 1
ATOM 883 O O . ASN A 1 114 ? -3.352 3.234 25.319 1.00 54.34 114 ASN A O 1
ATOM 887 N N . ILE A 1 115 ? -3.914 1.081 25.025 1.00 67.12 115 ILE A N 1
ATOM 888 C CA . ILE A 1 115 ? -3.219 0.918 23.747 1.00 67.12 115 ILE A CA 1
ATOM 889 C C . ILE A 1 115 ? -4.187 1.339 22.625 1.00 67.12 115 ILE A C 1
ATOM 891 O O . ILE A 1 115 ? -5.079 0.567 22.259 1.00 67.12 115 ILE A O 1
ATOM 895 N N . PRO A 1 116 ? -4.029 2.529 22.013 1.00 75.12 116 PRO A N 1
ATOM 896 C CA . PRO A 1 116 ? -5.016 3.089 21.077 1.00 75.12 116 PRO A CA 1
ATOM 897 C C . PRO A 1 116 ? -5.226 2.214 19.828 1.00 75.12 116 PRO A C 1
ATOM 899 O O . PRO A 1 116 ? -6.291 2.211 19.212 1.00 75.12 116 PRO A O 1
ATOM 902 N N . PHE A 1 117 ? -4.230 1.402 19.459 1.00 79.25 117 PHE A N 1
ATOM 903 C CA . PHE A 1 117 ? -4.289 0.500 18.303 1.00 79.25 117 PHE A CA 1
ATOM 904 C C . PHE A 1 117 ? -5.292 -0.648 18.448 1.00 79.25 117 PHE A C 1
ATOM 906 O O . PHE A 1 117 ? -5.710 -1.246 17.447 1.00 79.25 117 PHE A O 1
ATOM 913 N N . GLU A 1 118 ? -5.687 -0.975 19.676 1.00 75.88 118 GLU A N 1
ATOM 914 C CA . GLU A 1 118 ? -6.704 -1.987 19.916 1.00 75.88 118 GLU A CA 1
ATOM 915 C C . GLU A 1 118 ? -8.095 -1.535 19.469 1.00 75.88 118 GLU A C 1
ATOM 917 O O . GLU A 1 118 ? -8.867 -2.353 18.947 1.00 75.88 118 GLU A O 1
ATOM 922 N N . GLU A 1 119 ? -8.400 -0.250 19.632 1.00 76.38 119 GLU A N 1
ATOM 923 C CA . GLU A 1 119 ? -9.704 0.322 19.299 1.00 76.38 119 GLU A CA 1
ATOM 924 C C . GLU A 1 119 ? -9.881 0.550 17.794 1.00 76.38 119 GLU A C 1
ATOM 926 O O . GLU A 1 119 ? -10.991 0.429 17.268 1.00 76.38 119 GLU A O 1
ATOM 931 N N . ILE A 1 120 ? -8.779 0.794 17.079 1.00 81.25 120 ILE A N 1
ATOM 932 C CA . ILE A 1 120 ? -8.780 1.035 15.635 1.00 81.25 120 ILE A CA 1
ATOM 933 C C . ILE A 1 120 ? -9.163 -0.243 14.887 1.00 81.25 120 ILE A C 1
ATOM 935 O O . ILE A 1 120 ? -8.453 -1.248 14.953 1.00 81.25 120 ILE A O 1
ATOM 939 N N . ASN A 1 121 ? -10.242 -0.231 14.105 1.00 81.44 121 ASN A N 1
ATOM 940 C CA . ASN A 1 121 ? -10.618 -1.381 13.288 1.00 81.44 121 ASN A CA 1
ATOM 941 C C . ASN A 1 121 ? -10.036 -1.271 11.869 1.00 81.44 121 ASN A C 1
ATOM 943 O O . ASN A 1 121 ? -10.523 -0.508 11.043 1.00 81.44 121 ASN A O 1
ATOM 947 N N . LEU A 1 122 ? -9.009 -2.074 11.570 1.00 79.25 122 LEU A N 1
ATOM 948 C CA . LEU A 1 122 ? -8.357 -2.064 10.254 1.00 79.25 122 LEU A CA 1
ATOM 949 C C . LEU A 1 122 ? -9.318 -2.431 9.117 1.00 79.25 122 LEU A C 1
ATOM 951 O O . LEU A 1 122 ? -9.223 -1.863 8.038 1.00 79.25 122 LEU A O 1
ATOM 955 N N . VAL A 1 123 ? -10.260 -3.348 9.354 1.00 77.19 123 VAL A N 1
ATOM 956 C CA . VAL A 1 123 ? -11.230 -3.754 8.327 1.00 77.19 123 VAL A CA 1
ATOM 957 C C . VAL A 1 123 ? -12.137 -2.586 7.955 1.00 77.19 123 VAL A C 1
ATOM 959 O O . VAL A 1 123 ? -12.421 -2.373 6.785 1.00 77.19 123 VAL A O 1
ATOM 962 N N . GLU A 1 124 ? -12.562 -1.803 8.939 1.00 78.38 124 GLU A N 1
ATOM 963 C CA . GLU A 1 124 ? -13.374 -0.607 8.717 1.00 78.38 124 GLU A CA 1
ATOM 964 C C . GLU A 1 124 ? -12.596 0.460 7.932 1.00 78.38 124 GLU A C 1
ATOM 966 O O . GLU A 1 124 ? -13.127 1.017 6.975 1.00 78.38 124 GLU A O 1
ATOM 971 N N . ILE A 1 125 ? -11.311 0.663 8.246 1.00 78.44 125 ILE A N 1
ATOM 972 C CA . ILE A 1 125 ? -10.445 1.601 7.514 1.00 78.44 125 ILE A CA 1
ATOM 973 C C . ILE A 1 125 ? -10.259 1.192 6.046 1.00 78.44 125 ILE A C 1
ATOM 975 O O . ILE A 1 125 ? -10.422 2.021 5.149 1.00 78.44 125 ILE A O 1
ATOM 979 N N . PHE A 1 126 ? -9.909 -0.071 5.795 1.00 70.56 126 PHE A N 1
ATOM 980 C CA . PHE A 1 126 ? -9.562 -0.538 4.451 1.00 70.56 126 PHE A CA 1
ATOM 981 C C . PHE A 1 126 ? -10.772 -0.883 3.594 1.00 70.56 126 PHE A C 1
ATOM 983 O O . PHE A 1 126 ? -10.747 -0.656 2.392 1.00 70.56 126 PHE A O 1
ATOM 990 N N . VAL A 1 127 ? -11.823 -1.449 4.183 1.00 69.31 127 VAL A N 1
ATOM 991 C CA . VAL A 1 127 ? -12.976 -1.917 3.412 1.00 69.31 127 VAL A CA 1
ATOM 992 C C . VAL A 1 127 ? -14.079 -0.884 3.415 1.00 69.31 127 VAL A C 1
ATOM 994 O O . VAL A 1 127 ? -14.678 -0.645 2.378 1.00 69.31 127 VAL A O 1
ATOM 997 N N . PHE A 1 128 ? -14.371 -0.252 4.552 1.00 71.06 128 PHE A N 1
ATOM 998 C CA . PHE A 1 128 ? -15.491 0.681 4.582 1.00 71.06 128 PHE A CA 1
ATOM 999 C C . PHE A 1 128 ? -15.024 2.026 4.069 1.00 71.06 128 PHE A C 1
ATOM 1001 O O . PHE A 1 128 ? -15.554 2.474 3.065 1.00 71.06 128 PHE A O 1
ATOM 1008 N N . TYR A 1 129 ? -13.999 2.645 4.647 1.00 71.25 129 TYR A N 1
ATOM 1009 C CA . TYR A 1 129 ? -13.660 4.007 4.234 1.00 71.25 129 TYR A CA 1
ATOM 1010 C C . TYR A 1 129 ? -13.135 4.096 2.805 1.00 71.25 129 TYR A C 1
ATOM 1012 O O . TYR A 1 129 ? -13.564 5.001 2.106 1.00 71.25 129 TYR A O 1
ATOM 1020 N N . PHE A 1 130 ? -12.276 3.177 2.353 1.00 66.75 130 PHE A N 1
ATOM 1021 C CA . PHE A 1 130 ? -11.688 3.274 1.012 1.00 66.75 130 PHE A CA 1
ATOM 1022 C C . PHE A 1 130 ? -12.689 2.959 -0.109 1.00 66.75 130 PHE A C 1
ATOM 1024 O O . PHE A 1 130 ? -12.895 3.788 -0.992 1.00 66.75 130 PHE A O 1
ATOM 1031 N N . LEU A 1 131 ? -13.364 1.799 -0.069 1.00 69.44 131 LEU A N 1
ATOM 1032 C CA . LEU A 1 131 ? -14.361 1.473 -1.100 1.00 69.44 131 LEU A CA 1
ATOM 1033 C C . LEU A 1 131 ? -15.511 2.475 -1.082 1.00 69.44 131 LEU A C 1
ATOM 1035 O O . LEU A 1 131 ? -15.969 2.906 -2.136 1.00 69.44 131 LEU A O 1
ATOM 1039 N N . SER A 1 132 ? -15.978 2.864 0.105 1.00 64.06 132 SER A N 1
ATOM 1040 C CA . SER A 1 132 ? -17.168 3.699 0.180 1.00 64.06 132 SER A CA 1
ATOM 1041 C C . SER A 1 132 ? -16.899 5.170 -0.153 1.00 64.06 132 SER A C 1
ATOM 1043 O O . SER A 1 132 ? -17.723 5.766 -0.845 1.00 64.06 132 SER A O 1
ATOM 1045 N N . SER A 1 133 ? -15.721 5.729 0.169 1.00 65.88 133 SER A N 1
ATOM 1046 C CA . SER A 1 133 ? -15.341 7.062 -0.326 1.00 65.88 133 SER A CA 1
ATOM 1047 C C . SER A 1 133 ? -15.165 7.076 -1.846 1.00 65.88 133 SER A C 1
ATOM 1049 O O . SER A 1 133 ? -15.705 7.966 -2.499 1.00 65.88 133 SER A O 1
ATOM 1051 N N . ALA A 1 134 ? -14.504 6.064 -2.423 1.00 68.25 134 ALA A N 1
ATOM 1052 C CA . ALA A 1 134 ? -14.338 5.949 -3.870 1.00 68.25 134 ALA A CA 1
ATOM 1053 C C . ALA A 1 134 ? -15.696 5.884 -4.587 1.00 68.25 134 ALA A C 1
ATOM 1055 O O . ALA A 1 134 ? -15.945 6.659 -5.508 1.00 68.25 134 ALA A O 1
ATOM 1056 N N . THR A 1 135 ? -16.618 5.035 -4.118 1.00 70.00 135 THR A N 1
ATOM 1057 C CA . THR A 1 135 ? -17.951 4.917 -4.736 1.00 70.00 135 THR A CA 1
ATOM 1058 C C . THR A 1 135 ? -18.781 6.196 -4.644 1.00 70.00 135 THR A C 1
ATOM 1060 O O . THR A 1 135 ? -19.408 6.578 -5.627 1.00 70.00 135 THR A O 1
ATOM 1063 N N . VAL A 1 136 ? -18.775 6.888 -3.498 1.00 68.19 136 VAL A N 1
ATOM 1064 C CA . VAL A 1 136 ? -19.551 8.126 -3.319 1.00 68.19 136 VAL A CA 1
ATOM 1065 C C . VAL A 1 136 ? -19.019 9.236 -4.219 1.00 68.19 136 VAL A C 1
ATOM 1067 O O . VAL A 1 136 ? -19.801 9.980 -4.805 1.00 68.19 136 VAL A O 1
ATOM 1070 N N . ILE A 1 137 ? -17.699 9.331 -4.366 1.00 70.62 137 ILE A N 1
ATOM 1071 C CA . ILE A 1 137 ? -17.067 10.383 -5.162 1.00 70.62 137 ILE A CA 1
ATOM 1072 C C . ILE A 1 137 ? -17.241 10.120 -6.660 1.00 70.62 137 ILE A C 1
ATOM 1074 O O . ILE A 1 137 ? -17.584 11.045 -7.391 1.00 70.62 137 ILE A O 1
ATOM 1078 N N . ILE A 1 138 ? -17.106 8.867 -7.108 1.00 71.44 138 ILE A N 1
ATOM 1079 C CA . ILE A 1 138 ? -17.404 8.481 -8.496 1.00 71.44 138 ILE A CA 1
ATOM 1080 C C . ILE A 1 138 ? -18.877 8.755 -8.823 1.00 71.44 138 ILE A C 1
ATOM 1082 O O . ILE A 1 138 ? -19.183 9.320 -9.870 1.00 71.44 138 ILE A O 1
ATOM 1086 N N . MET A 1 139 ? -19.799 8.422 -7.914 1.00 69.44 139 MET A N 1
ATOM 1087 C CA . MET A 1 139 ? -21.220 8.698 -8.122 1.00 69.44 139 MET A CA 1
ATOM 1088 C C . MET A 1 139 ? -21.502 10.204 -8.184 1.00 69.44 139 MET A C 1
ATOM 1090 O O . MET A 1 139 ? -22.207 10.653 -9.085 1.00 69.44 139 MET A O 1
ATOM 1094 N N . ALA A 1 140 ? -20.924 10.999 -7.282 1.00 68.94 140 ALA A N 1
ATOM 1095 C CA . ALA A 1 140 ? -21.054 12.453 -7.327 1.00 68.94 140 ALA A CA 1
ATOM 1096 C C . ALA A 1 140 ? -20.531 13.017 -8.658 1.00 68.94 140 ALA A C 1
ATOM 1098 O O . ALA A 1 140 ? -21.236 13.786 -9.309 1.00 68.94 140 ALA A O 1
ATOM 1099 N N . ALA A 1 141 ? -19.354 12.572 -9.109 1.00 69.44 141 ALA A N 1
ATOM 1100 C CA . ALA A 1 141 ? -18.798 12.953 -10.405 1.00 69.44 141 ALA A CA 1
ATOM 1101 C C . ALA A 1 141 ? -19.728 12.570 -11.570 1.00 69.44 141 ALA A C 1
ATOM 1103 O O . ALA A 1 141 ? -19.944 13.384 -12.464 1.00 69.44 141 ALA A O 1
ATOM 1104 N N . SER A 1 142 ? -20.351 11.385 -11.526 1.00 66.12 142 SER A N 1
ATOM 1105 C CA . SER A 1 142 ? -21.311 10.941 -12.549 1.00 66.12 142 SER A CA 1
ATOM 1106 C C . SER A 1 142 ? -22.573 11.795 -12.625 1.00 66.12 142 SER A C 1
ATOM 1108 O O . SER A 1 142 ? -23.042 12.096 -13.721 1.00 66.12 142 SER A O 1
ATOM 1110 N N . ILE A 1 143 ? -23.082 12.269 -11.485 1.00 68.50 143 ILE A N 1
ATOM 1111 C CA . ILE A 1 143 ? -24.235 13.175 -11.441 1.00 68.50 143 ILE A CA 1
ATOM 1112 C C . ILE A 1 143 ? -23.869 14.523 -12.073 1.00 68.50 143 ILE A C 1
ATOM 1114 O O . ILE A 1 143 ? -24.622 15.022 -12.904 1.00 68.50 143 ILE A O 1
ATOM 1118 N N . PHE A 1 144 ? -22.701 15.085 -11.740 1.00 64.81 144 PHE A N 1
ATOM 1119 C CA . PHE A 1 144 ? -22.230 16.336 -12.348 1.00 64.81 144 PHE A CA 1
ATOM 1120 C C . PHE A 1 144 ? -22.017 16.214 -13.862 1.00 64.81 144 PHE A C 1
ATOM 1122 O O . PHE A 1 144 ? -22.382 17.127 -14.597 1.00 64.81 144 PHE A O 1
ATOM 1129 N N . TYR A 1 145 ? -21.496 15.079 -14.335 1.00 67.75 145 TYR A N 1
ATOM 1130 C CA . TYR A 1 145 ? -21.383 14.789 -15.769 1.00 67.75 145 TYR A CA 1
ATOM 1131 C C . TYR A 1 145 ? -22.756 14.728 -16.450 1.00 67.75 145 TYR A C 1
ATOM 1133 O O . TYR A 1 145 ? -22.958 15.362 -17.481 1.00 67.75 145 TYR A O 1
ATOM 1141 N N . THR A 1 146 ? -23.720 14.042 -15.832 1.00 63.47 146 THR A N 1
ATOM 1142 C CA . THR A 1 146 ? -25.080 13.904 -16.379 1.00 63.47 146 THR A CA 1
ATOM 1143 C C . THR A 1 146 ? -25.803 15.255 -16.453 1.00 63.47 146 THR A C 1
ATOM 1145 O O . THR A 1 146 ? -26.511 15.520 -17.417 1.00 63.47 146 THR A O 1
ATOM 1148 N N . ILE A 1 147 ? -25.609 16.137 -15.463 1.00 70.62 147 ILE A N 1
ATOM 1149 C CA . ILE A 1 147 ? -26.192 17.493 -15.452 1.00 70.62 147 ILE A CA 1
ATOM 1150 C C . ILE A 1 147 ? -25.604 18.373 -16.568 1.00 70.62 147 ILE A C 1
ATOM 1152 O O . ILE A 1 147 ? -26.301 19.240 -17.088 1.00 70.62 147 ILE A O 1
ATOM 1156 N N . ASN A 1 148 ? -24.348 18.139 -16.954 1.00 69.06 148 ASN A N 1
ATOM 1157 C CA . ASN A 1 148 ? -23.669 18.874 -18.022 1.00 69.06 148 ASN A CA 1
ATOM 1158 C C . ASN A 1 148 ? -23.872 18.263 -19.422 1.00 69.06 148 ASN A C 1
ATOM 1160 O O . ASN A 1 148 ? -23.162 18.647 -20.351 1.00 69.06 148 ASN A O 1
ATOM 1164 N N . ASP A 1 149 ? -24.815 17.325 -19.586 1.00 64.38 149 ASP A N 1
ATOM 1165 C CA . ASP A 1 149 ? -25.067 16.601 -20.845 1.00 64.38 149 ASP A CA 1
ATOM 1166 C C . ASP A 1 149 ? -23.831 15.839 -21.369 1.00 64.38 149 ASP A C 1
ATOM 1168 O O . ASP A 1 149 ? -23.668 15.568 -22.563 1.00 64.38 149 ASP A O 1
ATOM 1172 N N . TRP A 1 150 ? -22.919 15.481 -20.464 1.00 57.38 150 TRP A N 1
ATOM 1173 C CA . TRP A 1 150 ? -21.738 14.702 -20.796 1.00 57.38 150 TRP A CA 1
ATOM 1174 C C . TRP A 1 150 ? -22.046 13.211 -20.672 1.00 57.38 150 TRP A C 1
ATOM 1176 O O . TRP A 1 150 ? -22.511 12.735 -19.637 1.00 57.38 150 TRP A O 1
ATOM 1186 N N . ASP A 1 151 ? -21.759 12.470 -21.742 1.00 61.19 151 ASP A N 1
ATOM 1187 C CA . ASP A 1 151 ? -21.907 11.016 -21.811 1.00 61.19 151 ASP A CA 1
ATOM 1188 C C . ASP A 1 151 ? -21.159 10.347 -20.645 1.00 61.19 151 ASP A C 1
ATOM 1190 O O . ASP A 1 151 ? -19.935 10.440 -20.532 1.00 61.19 151 ASP A O 1
ATOM 1194 N N . THR A 1 152 ? -21.894 9.670 -19.763 1.00 55.66 152 THR A N 1
ATOM 1195 C CA . THR A 1 152 ? -21.335 8.997 -18.583 1.00 55.66 152 THR A CA 1
ATOM 1196 C C . THR A 1 152 ? -20.435 7.824 -18.956 1.00 55.66 152 THR A C 1
ATOM 1198 O O . THR A 1 152 ? -19.542 7.485 -18.180 1.00 55.66 152 THR A O 1
ATOM 1201 N N . ASN A 1 153 ? -20.586 7.256 -20.160 1.00 55.09 153 ASN A N 1
ATOM 1202 C CA . ASN A 1 153 ? -19.646 6.262 -20.679 1.00 55.09 153 ASN A CA 1
ATOM 1203 C C . ASN A 1 153 ? -18.275 6.886 -20.978 1.00 55.09 153 ASN A C 1
ATOM 1205 O O . ASN A 1 153 ? -17.263 6.202 -20.907 1.00 55.09 153 ASN A O 1
ATOM 1209 N N . ARG A 1 154 ? -18.225 8.200 -21.232 1.00 54.81 154 ARG A N 1
ATOM 1210 C CA . ARG A 1 154 ? -16.987 8.961 -21.455 1.00 54.81 154 ARG A CA 1
ATOM 1211 C C . ARG A 1 154 ? -16.383 9.534 -20.176 1.00 54.81 154 ARG A C 1
ATOM 1213 O O . ARG A 1 154 ? -15.372 10.226 -20.249 1.00 54.81 154 ARG A O 1
ATOM 1220 N N . LEU A 1 155 ? -16.977 9.267 -19.012 1.00 59.38 155 LEU A N 1
ATOM 1221 C CA . LEU A 1 155 ? -16.531 9.849 -17.746 1.00 59.38 155 LEU A CA 1
ATOM 1222 C C . LEU A 1 155 ? -15.091 9.456 -17.406 1.00 59.38 155 LEU A C 1
ATOM 1224 O O . LEU A 1 155 ? -14.364 10.267 -16.852 1.00 59.38 155 LEU A O 1
ATOM 1228 N N . PHE A 1 156 ? -14.668 8.249 -17.780 1.00 57.03 156 PHE A N 1
ATOM 1229 C CA . PHE A 1 156 ? -13.279 7.811 -17.634 1.00 57.03 156 PHE A CA 1
ATOM 1230 C C . PHE A 1 156 ? -12.470 7.972 -18.927 1.00 57.03 156 PHE A C 1
ATOM 1232 O O . PHE A 1 156 ? -11.285 8.276 -18.855 1.00 57.03 156 PHE A O 1
ATOM 1239 N N . ASP A 1 157 ? -13.106 7.844 -20.095 1.00 54.50 157 ASP A N 1
ATOM 1240 C CA . ASP A 1 157 ? -12.404 7.873 -21.385 1.00 54.50 157 ASP A CA 1
ATOM 1241 C C . ASP A 1 157 ? -12.002 9.290 -21.839 1.00 54.50 157 ASP A C 1
ATOM 1243 O O . ASP A 1 157 ? -11.044 9.442 -22.594 1.00 54.50 157 ASP A O 1
ATOM 1247 N N . ASN A 1 158 ? -12.698 10.332 -21.363 1.00 55.69 158 ASN A N 1
ATOM 1248 C CA . ASN A 1 158 ? -12.453 11.733 -21.729 1.00 55.69 158 ASN A CA 1
ATOM 1249 C C . ASN A 1 158 ? -12.076 12.634 -20.542 1.00 55.69 158 ASN A C 1
ATOM 1251 O O . ASN A 1 158 ? -11.996 13.853 -20.720 1.00 55.69 158 ASN A O 1
ATOM 1255 N N . MET A 1 159 ? -11.862 12.085 -19.341 1.00 63.75 159 MET A N 1
ATOM 1256 C CA . MET A 1 159 ? -11.342 12.897 -18.240 1.00 63.75 159 MET A CA 1
ATOM 1257 C C . MET A 1 159 ? -9.931 13.364 -18.592 1.00 63.75 159 MET A C 1
ATOM 1259 O O . MET A 1 159 ? -9.033 12.564 -18.850 1.00 63.75 159 MET A O 1
ATOM 1263 N N . ASP A 1 160 ? -9.724 14.678 -18.594 1.00 70.31 160 ASP A N 1
ATOM 1264 C CA . ASP A 1 160 ? -8.374 15.207 -18.620 1.00 70.31 160 ASP A CA 1
ATOM 1265 C C . ASP A 1 160 ? -7.645 14.768 -17.340 1.00 70.31 160 ASP A C 1
ATOM 1267 O O . ASP A 1 160 ? -8.231 14.670 -16.256 1.00 70.31 160 ASP A O 1
ATOM 1271 N N . LYS A 1 161 ? -6.338 14.506 -17.451 1.00 70.12 161 LYS A N 1
ATOM 1272 C CA . LYS A 1 161 ? -5.522 14.004 -16.330 1.00 70.12 161 LYS A CA 1
ATOM 1273 C C . LYS A 1 161 ? -5.650 14.879 -15.078 1.00 70.12 161 LYS A C 1
ATOM 1275 O O . LYS A 1 161 ? -5.565 14.384 -13.959 1.00 70.12 161 LYS A O 1
ATOM 1280 N N . LEU A 1 162 ? -5.869 16.186 -15.253 1.00 71.56 162 LEU A N 1
ATOM 1281 C CA . LEU A 1 162 ? -6.079 17.113 -14.145 1.00 71.56 162 LEU A CA 1
ATOM 1282 C C . LEU A 1 162 ? -7.335 16.765 -13.331 1.00 71.56 162 LEU A C 1
ATOM 1284 O O . LEU A 1 162 ? -7.256 16.721 -12.103 1.00 71.56 162 LEU A O 1
ATOM 1288 N N . THR A 1 163 ? -8.466 16.489 -13.985 1.00 74.44 163 THR A N 1
ATOM 1289 C CA . THR A 1 163 ? -9.707 16.091 -13.303 1.00 74.44 163 THR A CA 1
ATOM 1290 C C . THR A 1 163 ? -9.539 14.756 -12.585 1.00 74.44 163 THR A C 1
ATOM 1292 O O . THR A 1 163 ? -9.965 14.630 -11.435 1.00 74.44 163 THR A O 1
ATOM 1295 N N . GLU A 1 164 ? -8.852 13.791 -13.201 1.00 74.00 164 GLU A N 1
ATOM 1296 C CA . GLU A 1 164 ? -8.527 12.510 -12.563 1.00 74.00 164 GLU A CA 1
ATOM 1297 C C . GLU A 1 164 ? -7.722 12.716 -11.265 1.00 74.00 164 GLU A C 1
ATOM 1299 O O . GLU A 1 164 ? -8.092 12.203 -10.204 1.00 74.00 164 GLU A O 1
ATOM 1304 N N . TYR A 1 165 ? -6.672 13.545 -11.306 1.00 74.25 165 TYR A N 1
ATOM 1305 C CA . TYR A 1 165 ? -5.865 13.858 -10.123 1.00 74.25 165 TYR A CA 1
ATOM 1306 C C . TYR A 1 165 ? -6.661 14.578 -9.033 1.00 74.25 165 TYR A C 1
ATOM 1308 O O . TYR A 1 165 ? -6.498 14.274 -7.849 1.00 74.25 165 TYR A O 1
ATOM 1316 N N . LEU A 1 166 ? -7.529 15.524 -9.402 1.00 78.50 166 LEU A N 1
ATOM 1317 C CA . LEU A 1 166 ? -8.382 16.231 -8.445 1.00 78.50 166 LEU A CA 1
ATOM 1318 C C . LEU A 1 166 ? -9.357 15.275 -7.751 1.00 78.50 166 LEU A C 1
ATOM 1320 O O . LEU A 1 166 ? -9.520 15.344 -6.530 1.00 78.50 166 LEU A O 1
ATOM 1324 N N . LEU A 1 167 ? -9.957 14.352 -8.505 1.00 77.94 167 LEU A N 1
ATOM 1325 C CA . LEU A 1 167 ? -10.862 13.343 -7.965 1.00 77.94 167 LEU A CA 1
ATOM 1326 C C . LEU A 1 167 ? -10.128 12.399 -7.003 1.00 77.94 167 LEU A C 1
ATOM 1328 O O . LEU A 1 167 ? -10.597 12.165 -5.887 1.00 77.94 167 LEU A O 1
ATOM 1332 N N . ALA A 1 168 ? -8.943 11.924 -7.385 1.00 75.69 168 ALA A N 1
ATOM 1333 C CA . ALA A 1 168 ? -8.114 11.079 -6.533 1.00 75.69 168 ALA A CA 1
ATOM 1334 C C . ALA A 1 168 ? -7.677 11.802 -5.242 1.00 75.69 168 ALA A C 1
ATOM 1336 O O . ALA A 1 168 ? -7.766 11.233 -4.150 1.00 75.69 168 ALA A O 1
ATOM 1337 N N . CYS A 1 169 ? -7.296 13.080 -5.328 1.00 80.19 169 CYS A N 1
ATOM 1338 C CA . CYS A 1 169 ? -7.027 13.923 -4.161 1.00 80.19 169 CYS A CA 1
ATOM 1339 C C . CYS A 1 169 ? -8.231 14.022 -3.229 1.00 80.19 169 CYS A C 1
ATOM 1341 O O . CYS A 1 169 ? -8.087 13.867 -2.017 1.00 80.19 169 CYS A O 1
ATOM 1343 N N . LEU A 1 170 ? -9.422 14.259 -3.781 1.00 81.56 170 LEU A N 1
ATOM 1344 C CA . LEU A 1 170 ? -10.646 14.379 -2.997 1.00 81.56 170 LEU A CA 1
ATOM 1345 C C . LEU A 1 170 ? -10.954 13.065 -2.264 1.00 81.56 170 LEU A C 1
ATOM 1347 O O . LEU A 1 170 ? -11.249 13.095 -1.067 1.00 81.56 170 LEU A O 1
ATOM 1351 N N . ILE A 1 171 ? -10.786 11.915 -2.931 1.00 81.56 171 ILE A N 1
ATOM 1352 C CA . ILE A 1 171 ? -10.912 10.584 -2.312 1.00 81.56 171 ILE A CA 1
ATOM 1353 C C . ILE A 1 171 ? -9.957 10.444 -1.130 1.00 81.56 171 ILE A C 1
ATOM 1355 O O . ILE A 1 171 ? -10.384 10.055 -0.040 1.00 81.56 171 ILE A O 1
ATOM 1359 N N . VAL A 1 172 ? -8.684 10.792 -1.315 1.00 80.75 172 VAL A N 1
ATOM 1360 C CA . VAL A 1 172 ? -7.660 10.665 -0.271 1.00 80.75 172 VAL A CA 1
ATOM 1361 C C . VAL A 1 172 ? -7.903 11.627 0.888 1.00 80.75 172 VAL A C 1
ATOM 1363 O O . VAL A 1 172 ? -7.729 11.232 2.039 1.00 80.75 172 VAL A O 1
ATOM 1366 N N . ILE A 1 173 ? -8.358 12.853 0.626 1.00 83.69 173 ILE A N 1
ATOM 1367 C CA . ILE A 1 173 ? -8.702 13.828 1.669 1.00 83.69 173 ILE A CA 1
ATOM 1368 C C . ILE A 1 173 ? -9.880 13.317 2.499 1.00 83.69 173 ILE A C 1
ATOM 1370 O O . ILE A 1 173 ? -9.780 13.255 3.725 1.00 83.69 173 ILE A O 1
ATOM 1374 N N . VAL A 1 174 ? -10.977 12.901 1.856 1.00 83.44 174 VAL A N 1
ATOM 1375 C CA . VAL A 1 174 ? -12.154 12.352 2.551 1.00 83.44 174 VAL A CA 1
ATOM 1376 C C . VAL A 1 174 ? -11.767 11.126 3.367 1.00 83.44 174 VAL A C 1
ATOM 1378 O O . VAL A 1 174 ? -12.094 11.036 4.551 1.00 83.44 174 VAL A O 1
ATOM 1381 N N . TRP A 1 175 ? -11.013 10.210 2.768 1.00 83.06 175 TRP A N 1
ATOM 1382 C CA . TRP A 1 175 ? -10.537 9.013 3.444 1.00 83.06 175 TRP A CA 1
ATOM 1383 C C . TRP A 1 175 ? -9.620 9.331 4.636 1.00 83.06 175 TRP A C 1
ATOM 1385 O O . TRP A 1 175 ? -9.811 8.801 5.733 1.00 83.06 175 TRP A O 1
ATOM 1395 N N . GLY A 1 176 ? -8.678 10.258 4.459 1.00 82.69 176 GLY A N 1
ATOM 1396 C CA . GLY A 1 176 ? -7.770 10.727 5.500 1.00 82.69 176 GLY A CA 1
ATOM 1397 C C . GLY A 1 176 ? -8.506 11.378 6.670 1.00 82.69 176 GLY A C 1
ATOM 1398 O O . GLY A 1 176 ? -8.190 11.089 7.824 1.00 82.69 176 GLY A O 1
ATOM 1399 N N . MET A 1 177 ? -9.541 12.182 6.405 1.00 84.56 177 MET A N 1
ATOM 1400 C CA . MET A 1 177 ? -10.384 12.769 7.454 1.00 84.56 177 MET A CA 1
ATOM 1401 C C . MET A 1 177 ? -11.091 11.698 8.295 1.00 84.56 177 MET A C 1
ATOM 1403 O O . MET A 1 177 ? -11.146 11.824 9.521 1.00 84.56 177 MET A O 1
ATOM 1407 N N . LEU A 1 178 ? -11.593 10.626 7.672 1.00 83.56 178 LEU A N 1
ATOM 1408 C CA . LEU A 1 178 ? -12.240 9.518 8.388 1.00 83.56 178 LEU A CA 1
ATOM 1409 C C . LEU A 1 178 ? -11.252 8.751 9.271 1.00 83.56 178 LEU A C 1
ATOM 1411 O O . LEU A 1 178 ? -11.571 8.430 10.417 1.00 83.56 178 LEU A O 1
ATOM 1415 N N . ILE A 1 179 ? -10.032 8.524 8.780 1.00 83.19 179 ILE A N 1
ATOM 1416 C CA . ILE A 1 179 ? -8.962 7.908 9.572 1.00 83.19 179 ILE A CA 1
ATOM 1417 C C . ILE A 1 179 ? -8.581 8.809 10.747 1.00 83.19 179 ILE A C 1
ATOM 1419 O O . ILE A 1 179 ? -8.525 8.336 11.878 1.00 83.19 179 ILE A O 1
ATOM 1423 N N . LEU A 1 180 ? -8.356 10.106 10.517 1.00 84.06 180 LEU A N 1
ATOM 1424 C CA . LEU A 1 180 ? -8.004 11.057 11.576 1.00 84.06 180 LEU A CA 1
ATOM 1425 C C . LEU A 1 180 ? -9.087 11.143 12.654 1.00 84.06 180 LEU A C 1
ATOM 1427 O O . LEU A 1 180 ? -8.769 11.206 13.843 1.00 84.06 180 LEU A O 1
ATOM 1431 N N . ARG A 1 181 ? -10.364 11.101 12.259 1.00 84.19 181 ARG A N 1
ATOM 1432 C CA . ARG A 1 181 ? -11.492 11.026 13.192 1.00 84.19 181 ARG A CA 1
ATOM 1433 C C . ARG A 1 181 ? -11.400 9.775 14.065 1.00 84.19 181 ARG A C 1
ATOM 1435 O O . ARG A 1 181 ? -11.513 9.888 15.282 1.00 84.19 181 ARG A O 1
ATOM 1442 N N . ASP A 1 182 ? -11.187 8.606 13.471 1.00 80.81 182 ASP A N 1
ATOM 1443 C CA . ASP A 1 182 ? -11.107 7.342 14.212 1.00 80.81 182 ASP A CA 1
ATOM 1444 C C . ASP A 1 182 ? -9.878 7.267 15.118 1.00 80.81 182 ASP A C 1
ATOM 1446 O O . ASP A 1 182 ? -9.981 6.792 16.247 1.00 80.81 182 ASP A O 1
ATOM 1450 N N . LEU A 1 183 ? -8.740 7.798 14.666 1.00 82.81 183 LEU A N 1
ATOM 1451 C CA . LEU A 1 183 ? -7.552 7.972 15.498 1.00 82.81 183 LEU A CA 1
ATOM 1452 C C . LEU A 1 183 ? -7.873 8.855 16.709 1.00 82.81 183 LEU A C 1
ATOM 1454 O O . LEU A 1 183 ? -7.588 8.474 17.842 1.00 82.81 183 LEU A O 1
ATOM 1458 N N . LYS A 1 184 ? -8.531 10.000 16.497 1.00 83.19 184 LYS A N 1
ATOM 1459 C CA . LYS A 1 184 ? -8.934 10.895 17.589 1.00 83.19 184 LYS A CA 1
ATOM 1460 C C . LYS A 1 184 ? -9.893 10.211 18.570 1.00 83.19 184 LYS A C 1
ATOM 1462 O O . LYS A 1 184 ? -9.730 10.377 19.775 1.00 83.19 184 LYS A O 1
ATOM 1467 N N . ILE A 1 185 ? -10.865 9.442 18.071 1.00 78.62 185 ILE A N 1
ATOM 1468 C CA . ILE A 1 185 ? -11.808 8.674 18.903 1.00 78.62 185 ILE A CA 1
ATOM 1469 C C . ILE A 1 185 ? -11.069 7.630 19.747 1.00 78.62 185 ILE A C 1
ATOM 1471 O O . ILE A 1 185 ? -11.389 7.484 20.920 1.00 78.62 185 ILE A O 1
ATOM 1475 N N . ALA A 1 186 ? -10.057 6.968 19.182 1.00 79.38 186 ALA A N 1
ATOM 1476 C CA . ALA A 1 186 ? -9.229 5.981 19.873 1.00 79.38 186 ALA A CA 1
ATOM 1477 C C . ALA A 1 186 ? -8.232 6.589 20.885 1.00 79.38 186 ALA A C 1
ATOM 1479 O O . ALA A 1 186 ? -7.352 5.888 21.381 1.00 79.38 186 ALA A O 1
ATOM 1480 N N . GLY A 1 187 ? -8.293 7.902 21.147 1.00 78.94 187 GLY A N 1
ATOM 1481 C CA . GLY A 1 187 ? -7.344 8.594 22.025 1.00 78.94 187 GLY A CA 1
ATOM 1482 C C . GLY A 1 187 ? -5.922 8.666 21.457 1.00 78.94 187 GLY A C 1
ATOM 1483 O O . GLY A 1 187 ? -4.959 8.856 22.202 1.00 78.94 187 GLY A O 1
ATOM 1484 N N . PHE A 1 188 ? -5.767 8.499 20.143 1.00 81.75 188 PHE A N 1
ATOM 1485 C CA . PHE A 1 188 ? -4.470 8.483 19.482 1.00 81.75 188 PHE A CA 1
ATOM 1486 C C . PHE A 1 188 ? -3.800 9.865 19.509 1.00 81.75 188 PHE A C 1
ATOM 1488 O O . PHE A 1 188 ? -4.415 10.874 19.157 1.00 81.75 188 PHE A O 1
ATOM 1495 N N . GLN A 1 189 ? -2.511 9.918 19.855 1.00 84.38 189 GLN A N 1
ATOM 1496 C CA . GLN A 1 189 ? -1.753 11.169 19.935 1.00 84.38 189 GLN A CA 1
ATOM 1497 C C . GLN A 1 189 ? -0.690 11.240 18.831 1.00 84.38 189 GLN A C 1
ATOM 1499 O O . GLN A 1 189 ? 0.298 10.507 18.845 1.00 84.38 189 GLN A O 1
ATOM 1504 N N . ILE A 1 190 ? -0.856 12.176 17.886 1.00 82.31 190 ILE A N 1
ATOM 1505 C CA . ILE A 1 190 ? 0.044 12.350 16.724 1.00 82.31 190 ILE A CA 1
ATOM 1506 C C . ILE A 1 190 ? 1.499 12.592 17.155 1.00 82.31 190 ILE A C 1
ATOM 1508 O O . ILE A 1 190 ? 2.421 12.078 16.519 1.00 82.31 190 ILE A O 1
ATOM 1512 N N . LYS A 1 191 ? 1.712 13.295 18.277 1.00 85.19 191 LYS A N 1
ATOM 1513 C CA . LYS A 1 191 ? 3.047 13.538 18.850 1.00 85.19 191 LYS A CA 1
ATOM 1514 C C . LYS A 1 191 ? 3.830 12.254 19.148 1.00 85.19 191 LYS A C 1
ATOM 1516 O O . LYS A 1 191 ? 5.045 12.296 19.210 1.00 85.19 191 LYS A O 1
ATOM 1521 N N . HIS A 1 192 ? 3.180 11.101 19.298 1.00 85.44 192 HIS A N 1
ATOM 1522 C CA . HIS A 1 192 ? 3.881 9.830 19.508 1.00 85.44 192 HIS A CA 1
ATOM 1523 C C . HIS A 1 192 ? 4.295 9.147 18.193 1.00 85.44 192 HIS A C 1
ATOM 1525 O O . HIS A 1 192 ? 5.217 8.333 18.204 1.00 85.44 192 HIS A O 1
ATOM 1531 N N . PHE A 1 193 ? 3.682 9.489 17.048 1.00 83.12 193 PHE A N 1
ATOM 1532 C CA . PHE A 1 193 ? 4.197 9.093 15.725 1.00 83.12 193 PHE A CA 1
ATOM 1533 C C . PHE A 1 193 ? 5.355 9.973 15.267 1.00 83.12 193 PHE A C 1
ATOM 1535 O O . PHE A 1 193 ? 6.294 9.488 14.630 1.00 83.12 193 PHE A O 1
ATOM 1542 N N . ILE A 1 194 ? 5.257 11.263 15.576 1.00 87.19 194 ILE A N 1
ATOM 1543 C CA . ILE A 1 194 ? 6.214 12.292 15.186 1.00 87.19 194 ILE A CA 1
ATOM 1544 C C . ILE A 1 194 ? 6.662 13.005 16.471 1.00 87.19 194 ILE A C 1
ATOM 1546 O O . ILE A 1 194 ? 6.215 14.118 16.746 1.00 87.19 194 ILE A O 1
ATOM 1550 N N . PRO A 1 195 ? 7.510 12.358 17.297 1.00 85.44 195 PRO A N 1
ATOM 1551 C CA . PRO A 1 195 ? 7.965 12.934 18.568 1.00 85.44 195 PRO A CA 1
ATOM 1552 C C . PRO A 1 195 ? 8.868 14.148 18.368 1.00 85.44 195 PRO A C 1
ATOM 1554 O O . PRO A 1 195 ? 8.997 14.990 19.251 1.00 85.44 195 PRO A O 1
ATOM 1557 N N . ASN A 1 196 ? 9.515 14.245 17.208 1.00 86.00 196 ASN A N 1
ATOM 1558 C CA . ASN A 1 196 ? 10.325 15.386 16.830 1.00 86.00 196 ASN A CA 1
ATOM 1559 C C . ASN A 1 196 ? 10.242 15.622 15.318 1.00 86.00 196 ASN A C 1
ATOM 1561 O O . ASN A 1 196 ? 9.953 14.717 14.538 1.00 86.00 196 ASN A O 1
ATOM 1565 N N . LEU A 1 197 ? 10.544 16.848 14.900 1.00 88.50 197 LEU A N 1
ATOM 1566 C CA . LEU A 1 197 ? 10.676 17.210 13.484 1.00 88.50 197 LEU A CA 1
ATOM 1567 C C . LEU A 1 197 ? 12.100 16.964 12.951 1.00 88.50 197 LEU A C 1
ATOM 1569 O O . LEU A 1 197 ? 12.409 17.308 11.813 1.00 88.50 197 LEU A O 1
ATOM 1573 N N . LYS A 1 198 ? 12.993 16.386 13.769 1.00 90.56 198 LYS A N 1
ATOM 1574 C CA . LYS A 1 198 ? 14.383 16.121 13.383 1.00 90.56 198 LYS A CA 1
ATOM 1575 C C . LYS A 1 198 ? 14.442 14.866 12.515 1.00 90.56 198 LYS A C 1
ATOM 1577 O O . LYS A 1 198 ? 14.199 13.756 12.983 1.00 90.56 198 LYS A O 1
ATOM 1582 N N . VAL A 1 199 ? 14.809 15.060 11.253 1.00 91.94 199 VAL A N 1
ATOM 1583 C CA . VAL A 1 199 ? 14.917 13.996 10.252 1.00 91.94 199 VAL A CA 1
ATOM 1584 C C . VAL A 1 199 ? 16.365 13.519 10.142 1.00 91.94 199 VAL A C 1
ATOM 1586 O O . VAL A 1 199 ? 17.297 14.319 10.052 1.00 91.94 199 VAL A O 1
ATOM 1589 N N . ALA A 1 200 ? 16.572 12.203 10.129 1.00 94.62 200 ALA A N 1
ATOM 1590 C CA . ALA A 1 200 ? 17.884 11.571 10.012 1.00 94.62 200 ALA A CA 1
ATOM 1591 C C . ALA A 1 200 ? 18.377 11.558 8.551 1.00 94.62 200 ALA A C 1
ATOM 1593 O O . ALA A 1 200 ? 18.611 10.495 7.971 1.00 94.62 200 ALA A O 1
ATOM 1594 N N . TRP A 1 201 ? 18.538 12.743 7.952 1.00 94.50 201 TRP A N 1
ATOM 1595 C CA . TRP A 1 201 ? 18.805 12.928 6.520 1.00 94.50 201 TRP A CA 1
ATOM 1596 C C . TRP A 1 201 ? 19.959 12.082 5.985 1.00 94.50 201 TRP A C 1
ATOM 1598 O O . TRP A 1 201 ? 19.810 11.431 4.958 1.00 94.50 201 TRP A O 1
ATOM 1608 N N . GLN A 1 202 ? 21.087 12.024 6.699 1.00 95.69 202 GLN A N 1
ATOM 1609 C CA . GLN A 1 202 ? 22.250 11.242 6.266 1.00 95.69 202 GLN A CA 1
ATOM 1610 C C . GLN A 1 202 ? 21.949 9.742 6.160 1.00 95.69 202 GLN A C 1
ATOM 1612 O O . GLN A 1 202 ? 22.423 9.078 5.240 1.00 95.69 202 GLN A O 1
ATOM 1617 N N . LEU A 1 203 ? 21.178 9.197 7.106 1.00 95.06 203 LEU A N 1
ATOM 1618 C CA . LEU A 1 203 ? 20.787 7.790 7.101 1.00 95.06 203 LEU A CA 1
ATOM 1619 C C . LEU A 1 203 ? 19.804 7.517 5.959 1.00 95.06 203 LEU A C 1
ATOM 1621 O O . LEU A 1 203 ? 19.994 6.567 5.203 1.00 95.06 203 LEU A O 1
ATOM 1625 N N . ILE A 1 204 ? 18.788 8.372 5.830 1.00 96.31 204 ILE A N 1
ATOM 1626 C CA . ILE A 1 204 ? 17.739 8.261 4.815 1.00 96.31 204 ILE A CA 1
ATOM 1627 C C . ILE A 1 204 ? 18.332 8.333 3.412 1.00 96.31 204 ILE A C 1
ATOM 1629 O O . ILE A 1 204 ? 18.054 7.460 2.597 1.00 96.31 204 ILE A O 1
ATOM 1633 N N . LEU A 1 205 ? 19.188 9.324 3.151 1.00 96.44 205 LEU A N 1
ATOM 1634 C CA . LEU A 1 205 ? 19.833 9.523 1.856 1.00 96.44 205 LEU A CA 1
ATOM 1635 C C . LEU A 1 205 ? 20.673 8.308 1.457 1.00 96.44 205 LEU A C 1
ATOM 1637 O O . LEU A 1 205 ? 20.514 7.789 0.355 1.00 96.44 205 LEU A O 1
ATOM 1641 N N . LYS A 1 206 ? 21.514 7.804 2.372 1.00 95.75 206 LYS A N 1
ATOM 1642 C CA . LYS A 1 206 ? 22.345 6.616 2.120 1.00 95.75 206 LYS A CA 1
ATOM 1643 C C . LYS A 1 206 ? 21.493 5.402 1.756 1.00 95.75 206 LYS A C 1
ATOM 1645 O O . LYS A 1 206 ? 21.766 4.741 0.760 1.00 95.75 206 LYS A O 1
ATOM 1650 N N . ILE A 1 207 ? 20.454 5.119 2.540 1.00 96.25 207 ILE A N 1
ATOM 1651 C CA . ILE A 1 207 ? 19.597 3.950 2.315 1.00 96.25 207 ILE A CA 1
ATOM 1652 C C . ILE A 1 207 ? 18.757 4.113 1.044 1.00 96.25 207 ILE A C 1
ATOM 1654 O O . ILE A 1 207 ? 18.623 3.152 0.295 1.00 96.25 207 ILE A O 1
ATOM 1658 N N . ALA A 1 208 ? 18.221 5.306 0.770 1.00 96.50 208 ALA A N 1
ATOM 1659 C CA . ALA A 1 208 ? 17.440 5.578 -0.436 1.00 96.50 208 ALA A CA 1
ATOM 1660 C C . ALA A 1 208 ? 18.262 5.358 -1.709 1.00 96.50 208 ALA A C 1
ATOM 1662 O O . ALA A 1 208 ? 17.789 4.692 -2.627 1.00 96.50 208 ALA A O 1
ATOM 1663 N N . ILE A 1 209 ? 19.504 5.850 -1.746 1.00 95.44 209 ILE A N 1
ATOM 1664 C CA . ILE A 1 209 ? 20.408 5.663 -2.887 1.00 95.44 209 ILE A CA 1
ATOM 1665 C C . ILE A 1 209 ? 20.739 4.177 -3.076 1.00 95.44 209 ILE A C 1
ATOM 1667 O O . ILE A 1 209 ? 20.547 3.644 -4.167 1.00 95.44 209 ILE A O 1
ATOM 1671 N N . ILE A 1 210 ? 21.172 3.491 -2.011 1.00 96.38 210 ILE A N 1
ATOM 1672 C CA . ILE A 1 210 ? 21.519 2.060 -2.059 1.00 96.38 210 ILE A CA 1
ATOM 1673 C C . ILE A 1 210 ? 20.315 1.226 -2.513 1.00 96.38 210 ILE A C 1
ATOM 1675 O O . ILE A 1 210 ? 20.441 0.382 -3.399 1.00 96.38 210 ILE A O 1
ATOM 1679 N N . TYR A 1 211 ? 19.136 1.476 -1.939 1.00 95.88 211 TYR A N 1
ATOM 1680 C CA . TYR A 1 211 ? 17.915 0.776 -2.322 1.00 95.88 211 TYR A CA 1
ATOM 1681 C C . TYR A 1 211 ? 17.529 1.053 -3.776 1.00 95.88 211 TYR A C 1
ATOM 1683 O O . TYR A 1 211 ? 17.152 0.127 -4.484 1.00 95.88 211 TYR A O 1
ATOM 1691 N N . THR A 1 212 ? 17.648 2.296 -4.245 1.00 93.44 212 THR A N 1
ATOM 1692 C CA . THR A 1 212 ? 17.307 2.633 -5.632 1.00 93.44 212 THR A CA 1
ATOM 1693 C C . THR A 1 212 ? 18.236 1.923 -6.613 1.00 93.44 212 THR A C 1
ATOM 1695 O O . THR A 1 212 ? 17.757 1.349 -7.587 1.00 93.44 212 THR A O 1
ATOM 1698 N N . PHE A 1 213 ? 19.544 1.868 -6.334 1.00 93.88 213 PHE A N 1
ATOM 1699 C CA . PHE A 1 213 ? 20.474 1.088 -7.153 1.00 93.88 213 PHE A CA 1
ATOM 1700 C C . PHE A 1 213 ? 20.135 -0.397 -7.157 1.00 93.88 213 PHE A C 1
ATOM 1702 O O . PHE A 1 213 ? 20.102 -0.999 -8.231 1.00 93.88 213 PHE A O 1
ATOM 1709 N N . PHE A 1 214 ? 19.831 -0.976 -5.992 1.00 95.38 214 PHE A N 1
ATOM 1710 C CA . PHE A 1 214 ? 19.355 -2.352 -5.906 1.00 95.38 214 PHE A CA 1
ATOM 1711 C C . PHE A 1 214 ? 18.100 -2.557 -6.759 1.00 95.38 214 PHE A C 1
ATOM 1713 O O . PHE A 1 214 ? 18.114 -3.379 -7.664 1.00 95.38 214 PHE A O 1
ATOM 1720 N N . ALA A 1 215 ? 17.044 -1.777 -6.527 1.00 92.19 215 ALA A N 1
ATOM 1721 C CA . ALA A 1 215 ? 15.758 -1.939 -7.191 1.00 92.19 215 ALA A CA 1
ATOM 1722 C C . ALA A 1 215 ? 15.862 -1.774 -8.713 1.00 92.19 215 ALA A C 1
ATOM 1724 O O . ALA A 1 215 ? 15.338 -2.611 -9.443 1.00 92.19 215 ALA A O 1
ATOM 1725 N N . VAL A 1 216 ? 16.566 -0.745 -9.198 1.00 90.06 216 VAL A N 1
ATOM 1726 C CA . VAL A 1 216 ? 16.733 -0.498 -10.638 1.00 90.06 216 VAL A CA 1
ATOM 1727 C C . VAL A 1 216 ? 17.568 -1.597 -11.288 1.00 90.06 216 VAL A C 1
ATOM 1729 O O . VAL A 1 216 ? 17.144 -2.156 -12.296 1.00 90.06 216 VAL A O 1
ATOM 1732 N N . SER A 1 217 ? 18.733 -1.935 -10.728 1.00 92.62 217 SER A N 1
ATOM 1733 C CA . SER A 1 217 ? 19.601 -2.964 -11.319 1.00 92.62 217 SER A CA 1
ATOM 1734 C C . SER A 1 217 ? 18.949 -4.346 -11.289 1.00 92.62 217 SER A C 1
ATOM 1736 O O . SER A 1 217 ? 18.954 -5.043 -12.303 1.00 92.62 217 SER A O 1
ATOM 1738 N N . PHE A 1 218 ? 18.303 -4.701 -10.177 1.00 91.44 218 PHE A N 1
ATOM 1739 C CA . PHE A 1 218 ? 17.591 -5.963 -10.020 1.00 91.44 218 PHE A CA 1
ATOM 1740 C C . PHE A 1 218 ? 16.426 -6.056 -11.003 1.00 91.44 218 PHE A C 1
ATOM 1742 O O . PHE A 1 218 ? 16.270 -7.066 -11.684 1.00 91.44 218 PHE A O 1
ATOM 1749 N N . TRP A 1 219 ? 15.649 -4.977 -11.141 1.00 87.25 219 TRP A N 1
ATOM 1750 C CA . TRP A 1 219 ? 14.547 -4.908 -12.094 1.00 87.25 219 TRP A CA 1
ATOM 1751 C C . TRP A 1 219 ? 15.015 -5.044 -13.545 1.00 87.25 219 TRP A C 1
ATOM 1753 O O . TRP A 1 219 ? 14.414 -5.808 -14.294 1.00 87.25 219 TRP A O 1
ATOM 1763 N N . ARG A 1 220 ? 16.092 -4.359 -13.955 1.00 88.88 220 ARG A N 1
ATOM 1764 C CA . ARG A 1 220 ? 16.631 -4.477 -15.323 1.00 88.88 220 ARG A CA 1
ATOM 1765 C C . ARG A 1 220 ? 17.187 -5.868 -15.603 1.00 88.88 220 ARG A C 1
ATOM 1767 O O . ARG A 1 220 ? 16.939 -6.413 -16.673 1.00 88.88 220 ARG A O 1
ATOM 1774 N N . LEU A 1 221 ? 17.882 -6.459 -14.634 1.00 92.19 221 LEU A N 1
ATOM 1775 C CA . LEU A 1 221 ? 18.424 -7.807 -14.750 1.00 92.19 221 LEU A CA 1
ATOM 1776 C C . LEU A 1 221 ? 17.311 -8.850 -14.876 1.00 92.19 221 LEU A C 1
ATOM 1778 O O . LEU A 1 221 ? 17.306 -9.639 -15.818 1.00 92.19 221 LEU A O 1
ATOM 1782 N N . PHE A 1 222 ? 16.342 -8.836 -13.958 1.00 90.38 222 PHE A N 1
ATOM 1783 C CA . PHE A 1 222 ? 15.221 -9.770 -14.017 1.00 90.38 222 PHE A CA 1
ATOM 1784 C C . PHE A 1 222 ? 14.346 -9.511 -15.235 1.00 90.38 222 PHE A C 1
ATOM 1786 O O . PHE A 1 222 ? 13.979 -10.465 -15.901 1.00 90.38 222 PHE A O 1
ATOM 1793 N N . GLY A 1 223 ? 14.055 -8.253 -15.571 1.00 87.69 223 GLY A N 1
ATOM 1794 C CA . GLY A 1 223 ? 13.294 -7.891 -16.767 1.00 87.69 223 GLY A CA 1
ATOM 1795 C C . GLY A 1 223 ? 13.941 -8.416 -18.049 1.00 87.69 223 GLY A C 1
ATOM 1796 O O . GLY A 1 223 ? 13.242 -8.970 -18.897 1.00 87.69 223 GLY A O 1
ATOM 1797 N N . TYR A 1 224 ? 15.272 -8.342 -18.156 1.00 91.75 224 TYR A N 1
ATOM 1798 C CA . TYR A 1 224 ? 16.022 -8.925 -19.267 1.00 91.75 224 TYR A CA 1
ATOM 1799 C C . TYR A 1 224 ? 15.815 -10.439 -19.369 1.00 91.75 224 TYR A C 1
ATOM 1801 O O . TYR A 1 224 ? 15.338 -10.912 -20.399 1.00 91.75 224 TYR A O 1
ATOM 1809 N N . TYR A 1 225 ? 16.089 -11.203 -18.308 1.00 92.44 225 TYR A N 1
ATOM 1810 C CA . TYR A 1 225 ? 15.921 -12.662 -18.344 1.00 92.44 225 TYR A CA 1
ATOM 1811 C C . TYR A 1 225 ? 14.454 -13.084 -18.497 1.00 92.44 225 TYR A C 1
ATOM 1813 O O . TYR A 1 225 ? 14.140 -13.998 -19.259 1.00 92.44 225 TYR A O 1
ATOM 1821 N N . PHE A 1 226 ? 13.536 -12.377 -17.841 1.00 89.62 226 PHE A N 1
ATOM 1822 C CA . PHE A 1 226 ? 12.101 -12.628 -17.940 1.00 89.62 226 PHE A CA 1
ATOM 1823 C C . PHE A 1 226 ? 11.572 -12.348 -19.347 1.00 89.62 226 PHE A C 1
ATOM 1825 O O . PHE A 1 226 ? 10.625 -12.998 -19.778 1.00 89.62 226 PHE A O 1
ATOM 1832 N N . SER A 1 227 ? 12.226 -11.463 -20.109 1.00 90.56 227 SER A N 1
ATOM 1833 C CA . SER A 1 227 ? 11.893 -11.256 -21.518 1.00 90.56 227 SER A CA 1
ATOM 1834 C C . SER A 1 227 ? 12.096 -12.507 -22.369 1.00 90.56 227 SER A C 1
ATOM 1836 O O . SER A 1 227 ? 11.428 -12.623 -23.390 1.00 90.56 227 SER A O 1
ATOM 1838 N N . PHE A 1 228 ? 12.972 -13.442 -21.983 1.00 91.56 228 PHE A N 1
ATOM 1839 C CA . PHE A 1 228 ? 13.148 -14.721 -22.683 1.00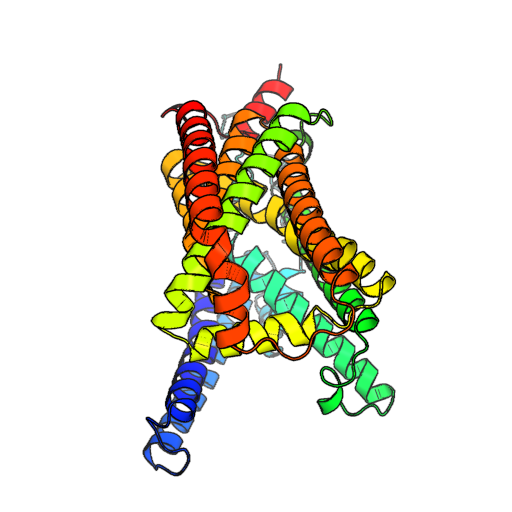 91.56 228 PHE A CA 1
ATOM 1840 C C . PHE A 1 228 ? 12.117 -15.763 -22.254 1.00 91.56 228 PHE A C 1
ATOM 1842 O O . PHE A 1 228 ? 11.645 -16.523 -23.092 1.00 91.56 228 PHE A O 1
ATOM 1849 N N . VAL A 1 229 ? 11.762 -15.786 -20.966 1.00 91.31 229 VAL A N 1
ATOM 1850 C CA . VAL A 1 229 ? 10.818 -16.767 -20.405 1.00 91.31 229 VAL A CA 1
ATOM 1851 C C . VAL A 1 229 ? 9.377 -16.433 -20.782 1.00 91.31 229 VAL A C 1
ATOM 1853 O O . VAL A 1 229 ? 8.602 -17.327 -21.104 1.00 91.31 229 VAL A O 1
ATOM 1856 N N . TYR A 1 230 ? 9.013 -15.150 -20.739 1.00 89.50 230 TYR A N 1
ATOM 1857 C CA . TYR A 1 230 ? 7.650 -14.694 -20.990 1.00 89.50 230 TYR A CA 1
ATOM 1858 C C . TYR A 1 230 ? 7.651 -13.371 -21.788 1.00 89.50 230 TYR A C 1
ATOM 1860 O O . TYR A 1 230 ? 7.328 -12.299 -21.258 1.00 89.50 230 TYR A O 1
ATOM 1868 N N . PRO A 1 231 ? 8.043 -13.424 -23.077 1.00 87.25 231 PRO A N 1
ATOM 1869 C CA . PRO A 1 231 ? 8.200 -12.244 -23.928 1.00 87.25 231 PRO A CA 1
ATOM 1870 C C . PRO A 1 231 ? 6.914 -11.424 -24.056 1.00 87.25 231 PRO A C 1
ATOM 1872 O O . PRO A 1 231 ? 6.968 -10.198 -23.982 1.00 87.25 231 PRO A O 1
ATOM 1875 N N . ASP A 1 232 ? 5.757 -12.075 -24.179 1.00 85.94 232 ASP A N 1
ATOM 1876 C CA . ASP A 1 232 ? 4.478 -11.386 -24.389 1.00 85.94 232 ASP A CA 1
ATOM 1877 C C . ASP A 1 232 ? 4.080 -10.502 -23.206 1.00 85.94 232 ASP A C 1
ATOM 1879 O O . ASP A 1 232 ? 3.575 -9.399 -23.398 1.00 85.94 232 ASP A O 1
ATOM 1883 N N . TYR A 1 233 ? 4.381 -10.929 -21.978 1.00 82.81 233 TYR A N 1
ATOM 1884 C CA . TYR A 1 233 ? 4.134 -10.134 -20.774 1.00 82.81 233 TYR A CA 1
ATOM 1885 C C . TYR A 1 233 ? 5.061 -8.932 -20.686 1.00 82.81 233 TYR A C 1
ATOM 1887 O O . TYR A 1 233 ? 4.610 -7.842 -20.349 1.00 82.81 233 TYR A O 1
ATOM 1895 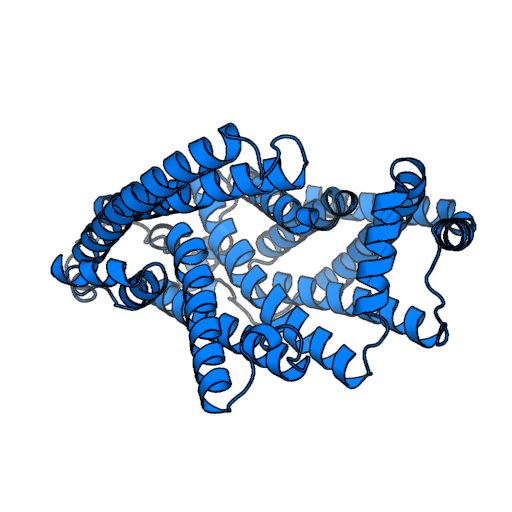N N . ILE A 1 234 ? 6.342 -9.101 -21.026 1.00 82.69 234 ILE A N 1
ATOM 1896 C CA . ILE A 1 234 ? 7.275 -7.972 -21.091 1.00 82.69 234 ILE A CA 1
ATOM 1897 C C . ILE A 1 234 ? 6.856 -7.003 -22.192 1.00 82.69 234 ILE A C 1
ATOM 1899 O O . ILE A 1 234 ? 6.871 -5.803 -21.963 1.00 82.69 234 ILE A O 1
ATOM 1903 N N . ASN A 1 235 ? 6.412 -7.488 -23.349 1.00 82.88 235 ASN A N 1
ATOM 1904 C CA . ASN A 1 235 ? 5.897 -6.635 -24.418 1.00 82.88 235 ASN A CA 1
ATOM 1905 C C . ASN A 1 235 ? 4.637 -5.880 -23.989 1.00 82.88 235 ASN A C 1
ATOM 1907 O O . ASN A 1 235 ? 4.531 -4.681 -24.224 1.00 82.88 235 ASN A O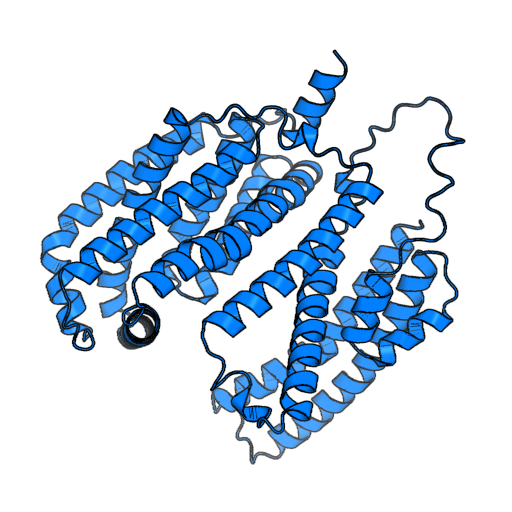 1
ATOM 1911 N N . TYR A 1 236 ? 3.699 -6.568 -23.334 1.00 82.19 236 TYR A N 1
ATOM 1912 C CA . TYR A 1 236 ? 2.506 -5.952 -22.764 1.00 82.19 236 TYR A CA 1
ATOM 1913 C C . TYR A 1 236 ? 2.892 -4.863 -21.765 1.00 82.19 236 TYR A C 1
ATOM 1915 O O . TYR A 1 236 ? 2.451 -3.726 -21.921 1.00 82.19 236 TYR A O 1
ATOM 1923 N N . TYR A 1 237 ? 3.768 -5.183 -20.808 1.00 77.94 237 TYR A N 1
ATOM 1924 C CA . TYR A 1 237 ? 4.249 -4.253 -19.791 1.00 77.94 237 TYR A CA 1
ATOM 1925 C C . TYR A 1 237 ? 4.975 -3.062 -20.416 1.00 77.94 237 TYR A C 1
ATOM 1927 O O . TYR A 1 237 ? 4.694 -1.928 -20.052 1.00 77.94 237 TYR A O 1
ATOM 1935 N N . LEU A 1 238 ? 5.875 -3.281 -21.379 1.00 77.25 238 LEU A N 1
ATOM 1936 C CA . LEU A 1 238 ? 6.571 -2.212 -22.096 1.00 77.25 238 LEU A CA 1
ATOM 1937 C C . LEU A 1 238 ? 5.570 -1.326 -22.839 1.00 77.25 238 LEU A C 1
ATOM 1939 O O . LEU A 1 238 ? 5.647 -0.115 -22.713 1.00 77.25 238 LEU A O 1
ATOM 1943 N N . LYS A 1 239 ? 4.582 -1.893 -23.536 1.00 74.12 239 LYS A N 1
ATOM 1944 C CA . LYS A 1 239 ? 3.550 -1.105 -24.226 1.00 74.12 239 LYS A CA 1
ATOM 1945 C C . LYS A 1 239 ? 2.684 -0.293 -23.263 1.00 74.12 239 LYS A C 1
ATOM 1947 O O . LYS A 1 239 ? 2.442 0.874 -23.539 1.00 74.12 239 LYS A O 1
ATOM 1952 N N . THR A 1 240 ? 2.233 -0.872 -22.150 1.00 68.25 240 THR A N 1
ATOM 1953 C CA . THR A 1 240 ? 1.369 -0.163 -21.182 1.00 68.25 240 THR A CA 1
ATOM 1954 C C . THR A 1 240 ? 2.136 0.858 -20.351 1.00 68.25 240 THR A C 1
ATOM 1956 O O . THR A 1 240 ? 1.660 1.975 -20.189 1.00 68.25 240 THR A O 1
ATOM 1959 N N . SER A 1 241 ? 3.327 0.515 -19.856 1.00 64.81 241 SER A N 1
ATOM 1960 C CA . SER A 1 241 ? 4.152 1.446 -19.074 1.00 64.81 241 SER A CA 1
ATOM 1961 C C . SER A 1 241 ? 4.748 2.555 -19.940 1.00 64.81 241 SER A C 1
ATOM 1963 O O . SER A 1 241 ? 4.765 3.707 -19.524 1.00 64.81 241 SER A O 1
ATOM 1965 N N . ILE A 1 242 ? 5.191 2.254 -21.168 1.00 59.47 242 ILE A N 1
ATOM 1966 C CA . ILE A 1 242 ? 5.851 3.257 -22.010 1.00 59.47 242 ILE A CA 1
ATOM 1967 C C . ILE A 1 242 ? 4.835 4.194 -22.668 1.00 59.47 242 ILE A C 1
ATOM 1969 O O . ILE A 1 242 ? 5.032 5.405 -22.660 1.00 59.47 242 ILE A O 1
ATOM 1973 N N . ASN A 1 243 ? 3.718 3.687 -23.190 1.00 50.94 243 ASN A N 1
ATOM 1974 C CA . ASN A 1 243 ? 2.775 4.563 -23.891 1.00 50.94 243 ASN A CA 1
ATOM 1975 C C . ASN A 1 243 ? 2.001 5.499 -22.946 1.00 50.94 243 ASN A C 1
ATOM 1977 O O . ASN A 1 243 ? 1.615 6.585 -23.373 1.00 50.94 243 ASN A O 1
ATOM 1981 N N . ASN A 1 244 ? 1.806 5.124 -21.676 1.00 51.97 244 ASN A N 1
ATOM 1982 C CA . ASN A 1 244 ? 1.071 5.956 -20.718 1.00 51.97 244 ASN A CA 1
ATOM 1983 C C . ASN A 1 244 ? 1.965 6.986 -20.004 1.00 51.97 244 ASN A C 1
ATOM 1985 O O . ASN A 1 244 ? 1.517 8.108 -19.758 1.00 51.97 244 ASN A O 1
ATOM 1989 N N . ASP A 1 245 ? 3.231 6.649 -19.726 1.00 52.09 245 ASP A N 1
ATOM 1990 C CA . ASP A 1 245 ? 4.128 7.521 -18.953 1.00 52.09 245 ASP A CA 1
ATOM 1991 C C . ASP A 1 245 ? 4.999 8.451 -19.823 1.00 52.09 245 ASP A C 1
ATOM 1993 O O . ASP A 1 245 ? 5.428 9.504 -19.353 1.00 52.09 245 ASP A O 1
ATOM 1997 N N . PHE A 1 246 ? 5.263 8.122 -21.096 1.00 52.97 246 PHE A N 1
ATOM 1998 C CA . PHE A 1 246 ? 6.276 8.829 -21.906 1.00 52.97 246 PHE A CA 1
ATOM 1999 C C . PHE A 1 246 ? 5.727 9.946 -22.808 1.00 52.97 246 PHE A C 1
ATOM 2001 O O . PHE A 1 246 ? 6.479 10.534 -23.580 1.00 52.97 246 PHE A O 1
ATOM 2008 N N . HIS A 1 247 ? 4.444 10.293 -22.692 1.00 57.47 247 HIS A N 1
ATOM 2009 C CA . HIS A 1 247 ? 3.856 11.465 -23.361 1.00 57.47 247 HIS A CA 1
ATOM 2010 C C . HIS A 1 247 ? 3.481 12.596 -22.388 1.00 57.47 247 HIS A C 1
ATOM 2012 O O . HIS A 1 247 ? 2.752 13.514 -22.758 1.00 57.47 247 HIS A O 1
ATOM 2018 N N . LEU A 1 248 ? 3.960 12.544 -21.140 1.00 64.50 248 LEU A N 1
ATOM 2019 C CA . LEU A 1 248 ? 3.675 13.567 -20.135 1.00 64.50 248 LEU A CA 1
ATOM 2020 C C . LEU A 1 248 ? 4.427 14.870 -20.464 1.00 64.50 248 LEU A C 1
ATOM 2022 O O . LEU A 1 248 ? 5.651 14.885 -20.610 1.00 64.50 248 LEU A O 1
ATOM 2026 N N . SER A 1 249 ? 3.705 15.991 -20.518 1.00 73.50 249 SER A N 1
ATOM 2027 C CA . SER A 1 249 ? 4.320 17.322 -20.462 1.00 73.50 249 SER A CA 1
ATOM 2028 C C . SER A 1 249 ? 5.114 17.513 -19.153 1.00 73.50 249 SER A C 1
ATOM 2030 O O . SER A 1 249 ? 4.892 16.811 -18.167 1.00 73.50 249 SER A O 1
ATOM 2032 N N . VAL A 1 250 ? 6.040 18.481 -19.094 1.00 76.69 250 VAL A N 1
ATOM 2033 C CA . VAL A 1 250 ? 6.810 18.761 -17.857 1.00 76.69 250 VAL A CA 1
ATOM 2034 C C . VAL A 1 250 ? 5.880 19.072 -16.676 1.00 76.69 250 VAL A C 1
ATOM 2036 O O . VAL A 1 250 ? 6.133 18.634 -15.554 1.00 76.69 250 VAL A O 1
ATOM 2039 N N . SER A 1 251 ? 4.777 19.782 -16.924 1.00 74.19 251 SER A N 1
ATOM 2040 C CA . SER A 1 251 ? 3.743 20.046 -15.921 1.00 74.19 251 SER A CA 1
ATOM 2041 C C . SER A 1 251 ? 3.037 18.767 -15.473 1.00 74.19 251 SER A C 1
ATOM 2043 O O . SER A 1 251 ? 2.856 18.577 -14.273 1.00 74.19 251 SER A O 1
ATOM 2045 N N . GLU A 1 252 ? 2.690 17.864 -16.392 1.00 75.44 252 GLU A N 1
ATOM 2046 C CA . GLU A 1 252 ? 2.113 16.558 -16.052 1.00 75.44 252 GLU A CA 1
ATOM 2047 C C . GLU A 1 252 ? 3.087 15.678 -15.264 1.00 75.44 252 GLU A C 1
ATOM 2049 O O . GLU A 1 252 ? 2.669 15.012 -14.321 1.00 75.44 252 GLU A O 1
ATOM 2054 N N . PHE A 1 253 ? 4.382 15.707 -15.588 1.00 77.19 253 PHE A N 1
ATOM 2055 C CA . PHE A 1 253 ? 5.410 14.999 -14.827 1.00 77.19 253 PHE A CA 1
ATOM 2056 C C . PHE A 1 253 ? 5.502 15.520 -13.386 1.00 77.19 253 PHE A C 1
ATOM 2058 O O . PHE A 1 253 ? 5.494 14.731 -12.440 1.00 77.19 253 PHE A O 1
ATOM 2065 N N . ILE A 1 254 ? 5.537 16.846 -13.201 1.00 79.81 254 ILE A N 1
ATOM 2066 C CA . ILE A 1 254 ? 5.563 17.471 -11.868 1.00 79.81 254 ILE A CA 1
ATOM 2067 C C . ILE A 1 254 ? 4.279 17.153 -11.093 1.00 79.81 254 ILE A C 1
ATOM 2069 O O . ILE A 1 254 ? 4.351 16.808 -9.913 1.00 79.81 254 ILE A O 1
ATOM 2073 N N . LEU A 1 255 ? 3.113 17.238 -11.741 1.00 79.44 255 LEU A N 1
ATOM 2074 C CA . LEU A 1 255 ? 1.827 16.909 -11.124 1.00 79.44 255 LEU A CA 1
ATOM 2075 C C . LEU A 1 255 ? 1.763 15.438 -10.711 1.00 79.44 255 LEU A C 1
ATOM 2077 O O . LEU A 1 255 ? 1.409 15.151 -9.573 1.00 79.44 255 LEU A O 1
ATOM 2081 N N . ASN A 1 256 ? 2.171 14.511 -11.575 1.00 79.25 256 ASN A N 1
ATOM 2082 C CA . ASN A 1 256 ? 2.204 13.083 -11.264 1.00 79.25 256 ASN A CA 1
ATOM 2083 C C . ASN A 1 256 ? 3.149 12.786 -10.079 1.00 79.25 256 ASN A C 1
ATOM 2085 O O . ASN A 1 256 ? 2.820 12.068 -9.129 1.00 79.25 256 ASN A O 1
ATOM 2089 N N . LEU A 1 257 ? 4.322 13.419 -10.073 1.00 82.06 257 LEU A N 1
ATOM 2090 C CA . LEU A 1 257 ? 5.298 13.265 -9.002 1.00 82.06 257 LEU A CA 1
ATOM 2091 C C . LEU A 1 257 ? 4.799 13.824 -7.661 1.00 82.06 257 LEU A C 1
ATOM 2093 O O . LEU A 1 257 ? 4.902 13.148 -6.641 1.00 82.06 257 LEU A O 1
ATOM 2097 N N . LEU A 1 258 ? 4.258 15.042 -7.632 1.00 81.88 258 LEU A N 1
ATOM 2098 C CA . LEU A 1 258 ? 3.812 15.663 -6.383 1.00 81.88 258 LEU A CA 1
ATOM 2099 C C . LEU A 1 258 ? 2.474 15.094 -5.910 1.00 81.88 258 LEU A C 1
ATOM 2101 O O . LEU A 1 258 ? 2.337 14.717 -4.750 1.00 81.88 258 LEU A O 1
ATOM 2105 N N . VAL A 1 259 ? 1.483 15.024 -6.792 1.00 78.88 259 VAL A N 1
ATOM 2106 C CA . VAL A 1 259 ? 0.099 14.719 -6.427 1.00 78.88 259 VAL A CA 1
ATOM 2107 C C . VAL A 1 259 ? -0.116 13.215 -6.303 1.00 78.88 259 VAL A C 1
ATOM 2109 O O . VAL A 1 259 ? -0.435 12.731 -5.215 1.00 78.88 259 VAL A O 1
ATOM 2112 N N . LEU A 1 260 ? 0.116 12.461 -7.380 1.00 78.19 260 LEU A N 1
ATOM 2113 C CA . LEU A 1 260 ? -0.116 11.016 -7.376 1.00 78.19 260 LEU A CA 1
ATOM 2114 C C . LEU A 1 260 ? 0.859 10.310 -6.432 1.00 78.19 260 LEU A C 1
ATOM 2116 O O . LEU A 1 260 ? 0.459 9.548 -5.552 1.00 78.19 260 LEU A O 1
ATOM 2120 N N . SER A 1 261 ? 2.150 10.607 -6.564 1.00 83.69 261 SER A N 1
ATOM 2121 C CA . SER A 1 261 ? 3.150 9.835 -5.831 1.00 83.69 261 SER A CA 1
ATOM 2122 C C . SER A 1 261 ? 3.244 10.239 -4.359 1.00 83.69 261 SER A C 1
ATOM 2124 O O . SER A 1 261 ? 3.311 9.372 -3.494 1.00 83.69 261 SER A O 1
ATOM 2126 N N . ILE A 1 262 ? 3.251 11.533 -4.020 1.00 86.50 262 ILE A N 1
ATOM 2127 C CA . ILE A 1 262 ? 3.430 11.937 -2.614 1.00 86.50 262 ILE A CA 1
ATOM 2128 C C . ILE A 1 262 ? 2.102 11.919 -1.855 1.00 86.50 262 ILE A C 1
ATOM 2130 O O . ILE A 1 262 ? 2.017 11.278 -0.805 1.00 86.50 262 ILE A O 1
ATOM 2134 N N . PHE A 1 263 ? 1.076 12.614 -2.355 1.00 81.38 263 PHE A N 1
ATOM 2135 C CA . PHE A 1 263 ? -0.178 12.781 -1.614 1.00 81.38 263 PHE A CA 1
ATOM 2136 C C . PHE A 1 263 ? -1.079 11.554 -1.668 1.00 81.38 263 PHE A C 1
ATOM 2138 O O . PHE A 1 263 ? -1.663 11.207 -0.643 1.00 81.38 263 PHE A O 1
ATOM 2145 N N . ILE A 1 264 ? -1.195 10.907 -2.829 1.00 78.62 264 ILE A N 1
ATOM 2146 C CA . ILE A 1 264 ? -2.112 9.776 -3.004 1.00 78.62 264 ILE A CA 1
ATOM 2147 C C . ILE A 1 264 ? -1.452 8.454 -2.592 1.00 78.62 264 ILE A C 1
ATOM 2149 O O . ILE A 1 264 ? -2.061 7.667 -1.870 1.00 78.62 264 ILE A O 1
ATOM 2153 N N . GLU A 1 265 ? -0.199 8.223 -2.987 1.00 84.00 265 GLU A N 1
ATOM 2154 C CA . GLU A 1 265 ? 0.507 6.967 -2.712 1.00 84.00 265 GLU A CA 1
ATOM 2155 C C . GLU A 1 265 ? 1.274 7.008 -1.373 1.00 84.00 265 GLU A C 1
ATOM 2157 O O . GLU A 1 265 ? 0.926 6.292 -0.434 1.00 84.00 265 GLU A O 1
ATOM 2162 N N . ILE A 1 266 ? 2.302 7.853 -1.231 1.00 90.56 266 ILE A N 1
ATOM 2163 C CA . ILE A 1 266 ? 3.272 7.760 -0.121 1.00 90.56 266 ILE A CA 1
ATOM 2164 C C . ILE A 1 266 ? 2.689 8.164 1.237 1.00 90.56 266 ILE A C 1
ATOM 2166 O O . ILE A 1 266 ? 2.936 7.483 2.242 1.00 90.56 266 ILE A O 1
ATOM 2170 N N . LEU A 1 267 ? 1.965 9.285 1.307 1.00 86.88 267 LEU A N 1
ATOM 2171 C CA . LEU A 1 267 ? 1.470 9.827 2.574 1.00 86.88 267 LEU A CA 1
ATOM 2172 C C . LEU A 1 267 ? 0.498 8.855 3.265 1.00 86.88 267 LEU A C 1
ATOM 2174 O O . LEU A 1 267 ? 0.760 8.487 4.419 1.00 86.88 267 LEU A O 1
ATOM 2178 N N . PRO A 1 268 ? -0.573 8.373 2.604 1.00 83.06 268 PRO A N 1
ATOM 2179 C CA . PRO A 1 268 ? -1.519 7.482 3.254 1.00 83.06 268 PRO A CA 1
ATOM 2180 C C . PRO A 1 268 ? -0.885 6.123 3.531 1.00 83.06 268 PRO A C 1
ATOM 2182 O O . PRO A 1 268 ? -1.088 5.556 4.605 1.00 83.06 268 PRO A O 1
ATOM 2185 N N . PHE A 1 269 ? -0.034 5.637 2.623 1.00 85.00 269 PHE A N 1
ATOM 2186 C CA . PHE A 1 269 ? 0.704 4.397 2.817 1.00 85.00 269 PHE A CA 1
ATOM 2187 C C . PHE A 1 269 ? 1.563 4.426 4.083 1.00 85.00 269 PHE A C 1
ATOM 2189 O O . PHE A 1 269 ? 1.517 3.503 4.898 1.00 85.00 269 PHE A O 1
ATOM 2196 N N . THR A 1 270 ? 2.312 5.510 4.290 1.00 91.06 270 THR A N 1
ATOM 2197 C CA . THR A 1 270 ? 3.189 5.650 5.455 1.00 91.06 270 THR A CA 1
ATOM 2198 C C . THR A 1 270 ? 2.385 5.721 6.752 1.00 91.06 270 THR A C 1
ATOM 2200 O O . THR A 1 270 ? 2.695 5.016 7.711 1.00 91.06 270 THR A O 1
ATOM 2203 N N . ILE A 1 271 ? 1.320 6.525 6.791 1.00 87.88 271 ILE A N 1
ATOM 2204 C CA . ILE A 1 271 ? 0.485 6.666 7.992 1.00 87.88 271 ILE A CA 1
ATOM 2205 C C . ILE A 1 271 ? -0.211 5.348 8.332 1.00 87.88 271 ILE A C 1
ATOM 2207 O O . ILE A 1 271 ? -0.226 4.926 9.487 1.00 87.88 271 ILE A O 1
ATOM 2211 N N . ILE A 1 272 ? -0.768 4.669 7.336 1.00 86.88 272 ILE A N 1
ATOM 2212 C CA . ILE A 1 272 ? -1.644 3.527 7.576 1.00 86.88 272 ILE A CA 1
ATOM 2213 C C . ILE A 1 272 ? -0.839 2.254 7.745 1.00 86.88 272 ILE A C 1
ATOM 2215 O O . ILE A 1 272 ? -0.972 1.597 8.773 1.00 86.88 272 ILE A O 1
ATOM 2219 N N . PHE A 1 273 ? 0.004 1.895 6.778 1.00 89.88 273 PHE A N 1
ATOM 2220 C CA . PHE A 1 273 ? 0.726 0.629 6.840 1.00 89.88 273 PHE A CA 1
ATOM 2221 C C . PHE A 1 273 ? 1.853 0.686 7.867 1.00 89.88 273 PHE A C 1
ATOM 2223 O O . PHE A 1 273 ? 1.910 -0.166 8.751 1.00 89.88 273 PHE A O 1
ATOM 2230 N N . GLN A 1 274 ? 2.716 1.701 7.799 1.00 90.38 274 GLN A N 1
ATOM 2231 C CA . GLN A 1 274 ? 3.864 1.805 8.709 1.00 90.38 274 GLN A CA 1
ATOM 2232 C C . GLN A 1 274 ? 3.470 2.379 10.075 1.00 90.38 274 GLN A C 1
ATOM 2234 O O . GLN A 1 274 ? 3.996 1.946 11.098 1.00 90.38 274 GLN A O 1
ATOM 2239 N N . GLY A 1 275 ? 2.519 3.315 10.115 1.00 89.19 275 GLY A N 1
ATOM 2240 C CA . GLY A 1 275 ? 2.029 3.880 11.367 1.00 89.19 275 GLY A CA 1
ATOM 2241 C C . GLY A 1 275 ? 1.044 2.965 12.098 1.00 89.19 275 GLY A C 1
ATOM 2242 O O . GLY A 1 275 ? 1.282 2.603 13.244 1.00 89.19 275 GLY A O 1
ATOM 2243 N N . ILE A 1 276 ? -0.076 2.587 11.481 1.00 89.44 276 ILE A N 1
ATOM 2244 C CA . ILE A 1 276 ? -1.178 1.913 12.194 1.00 89.44 276 ILE A CA 1
ATOM 2245 C C . ILE A 1 276 ? -1.054 0.383 12.134 1.00 89.44 276 ILE A C 1
ATOM 2247 O O . ILE A 1 276 ? -1.043 -0.282 13.173 1.00 89.44 276 ILE A O 1
ATOM 2251 N N . VAL A 1 277 ? -0.990 -0.192 10.929 1.00 90.44 277 VAL A N 1
ATOM 2252 C CA . VAL A 1 277 ? -1.017 -1.649 10.712 1.00 90.44 277 VAL A CA 1
ATOM 2253 C C . VAL A 1 277 ? 0.204 -2.304 11.334 1.00 90.44 277 VAL A C 1
ATOM 2255 O O . VAL A 1 277 ? 0.043 -3.272 12.077 1.00 90.44 277 VAL A O 1
ATOM 2258 N N . LEU A 1 278 ? 1.401 -1.757 11.086 1.00 92.75 278 LEU A N 1
ATOM 2259 C CA . LEU A 1 278 ? 2.641 -2.293 11.634 1.00 92.75 278 LEU A CA 1
ATOM 2260 C C . LEU A 1 278 ? 2.574 -2.378 13.154 1.00 92.75 278 LEU A C 1
ATOM 2262 O O . LEU A 1 278 ? 2.775 -3.452 13.711 1.00 92.75 278 LEU A O 1
ATOM 2266 N N . GLN A 1 279 ? 2.252 -1.265 13.819 1.00 90.94 279 GLN A N 1
ATOM 2267 C CA . GLN A 1 279 ? 2.218 -1.204 15.280 1.00 90.94 279 GLN A CA 1
ATOM 2268 C C . GLN A 1 279 ? 1.216 -2.204 15.842 1.00 90.94 279 GLN A C 1
ATOM 2270 O O . GLN A 1 279 ? 1.537 -2.984 16.737 1.00 90.94 279 GLN A O 1
ATOM 2275 N N . LYS A 1 280 ? 0.023 -2.265 15.245 1.00 89.38 280 LYS A N 1
ATOM 2276 C CA . LYS A 1 280 ? -1.012 -3.207 15.658 1.00 89.38 280 LYS A CA 1
ATOM 2277 C C . LYS A 1 280 ? -0.590 -4.668 15.489 1.00 89.38 280 LYS A C 1
ATOM 2279 O O . LYS A 1 280 ? -0.894 -5.505 16.339 1.00 89.38 280 LYS A O 1
ATOM 2284 N N . TRP A 1 281 ? 0.080 -5.005 14.392 1.00 90.25 281 TRP A N 1
ATOM 2285 C CA . TRP A 1 281 ? 0.562 -6.366 14.152 1.00 90.25 281 TRP A CA 1
ATOM 2286 C C . TRP A 1 281 ? 1.740 -6.725 15.051 1.00 90.25 281 TRP A C 1
ATOM 2288 O O . TRP A 1 281 ? 1.788 -7.849 15.544 1.00 90.25 281 TRP A O 1
ATOM 2298 N N . CYS A 1 282 ? 2.636 -5.780 15.325 1.00 91.50 282 CYS A N 1
ATOM 2299 C CA . CYS A 1 282 ? 3.733 -5.955 16.270 1.00 91.50 282 CYS A CA 1
ATOM 2300 C C . CYS A 1 282 ? 3.222 -6.210 17.694 1.00 91.50 282 CYS A C 1
ATOM 2302 O O . CYS A 1 282 ? 3.708 -7.133 18.337 1.00 91.50 282 CYS A O 1
ATOM 2304 N N . LEU A 1 283 ? 2.186 -5.492 18.144 1.00 88.19 283 LEU A N 1
ATOM 2305 C CA . LEU A 1 283 ? 1.544 -5.736 19.443 1.00 88.19 283 LEU A CA 1
ATOM 2306 C C . LEU A 1 283 ? 0.946 -7.144 19.548 1.00 88.19 283 LEU A C 1
ATOM 2308 O O . LEU A 1 283 ? 1.071 -7.804 20.573 1.00 88.19 283 LEU A O 1
ATOM 2312 N N . LYS A 1 284 ? 0.309 -7.630 18.477 1.00 87.75 284 LYS A N 1
ATOM 2313 C CA . LYS A 1 284 ? -0.380 -8.929 18.488 1.00 87.75 284 LYS A CA 1
ATOM 2314 C C . LYS A 1 284 ? 0.553 -10.125 18.271 1.00 87.75 284 LYS A C 1
ATOM 2316 O O . LYS A 1 284 ? 0.307 -11.201 18.808 1.00 87.75 284 LYS A O 1
ATOM 2321 N N . LEU A 1 285 ? 1.552 -9.983 17.403 1.00 89.56 285 LEU A N 1
ATOM 2322 C CA . LEU A 1 285 ? 2.358 -11.098 16.884 1.00 89.56 285 LEU A CA 1
ATOM 2323 C C . LEU A 1 285 ? 3.838 -11.007 17.285 1.00 89.56 285 LEU A C 1
ATOM 2325 O O . LEU A 1 285 ? 4.599 -11.938 17.015 1.00 89.56 285 LEU A O 1
ATOM 2329 N N . GLY A 1 286 ? 4.250 -9.903 17.909 1.00 89.94 286 GLY A N 1
ATOM 2330 C CA . GLY A 1 286 ? 5.643 -9.545 18.157 1.00 89.94 286 GLY A CA 1
ATOM 2331 C C . GLY A 1 286 ? 6.291 -8.837 16.961 1.00 89.94 286 GLY A C 1
ATOM 2332 O O . GLY A 1 286 ? 5.930 -9.067 15.802 1.00 89.94 286 GLY A O 1
ATOM 2333 N N . ASN A 1 287 ? 7.301 -8.005 17.237 1.00 92.12 287 ASN A N 1
ATOM 2334 C CA . ASN A 1 287 ? 7.937 -7.116 16.251 1.00 92.12 287 ASN A CA 1
ATOM 2335 C C . ASN A 1 287 ? 8.423 -7.845 14.992 1.00 92.12 287 ASN A C 1
ATOM 2337 O O . ASN A 1 287 ? 8.136 -7.427 13.874 1.00 92.12 287 ASN A O 1
ATOM 2341 N N . LYS A 1 288 ? 9.126 -8.972 15.161 1.00 93.12 288 LYS A N 1
ATOM 2342 C CA . LYS A 1 288 ? 9.701 -9.739 14.041 1.00 93.12 288 LYS A CA 1
ATOM 2343 C C . LYS A 1 288 ? 8.623 -10.219 13.067 1.00 93.12 288 LYS A C 1
ATOM 2345 O O . LYS A 1 288 ? 8.743 -10.014 11.862 1.00 93.12 288 LYS A O 1
ATOM 2350 N N . LYS A 1 289 ? 7.564 -10.844 13.594 1.00 92.50 289 LYS A N 1
ATOM 2351 C CA . LYS A 1 289 ? 6.461 -11.374 12.781 1.00 92.50 289 LYS A CA 1
ATOM 2352 C C . LYS A 1 289 ? 5.641 -10.241 12.168 1.00 92.50 289 LYS A C 1
ATOM 2354 O O . LYS A 1 289 ? 5.288 -10.338 10.999 1.00 92.50 289 LYS A O 1
ATOM 2359 N N . GLY A 1 290 ? 5.389 -9.167 12.922 1.00 92.62 290 GLY A N 1
ATOM 2360 C CA . GLY A 1 290 ? 4.673 -7.988 12.432 1.00 92.62 290 GLY A CA 1
ATOM 2361 C C . GLY A 1 290 ? 5.361 -7.333 11.231 1.00 92.62 290 GLY A C 1
ATOM 2362 O O . GLY A 1 290 ? 4.718 -7.128 10.204 1.00 92.62 290 GLY A O 1
ATOM 2363 N N . ILE A 1 291 ? 6.675 -7.093 11.321 1.00 95.06 291 ILE A N 1
ATOM 2364 C CA . ILE A 1 291 ? 7.475 -6.511 10.230 1.00 95.06 291 ILE A CA 1
ATOM 2365 C C . ILE A 1 291 ? 7.494 -7.423 8.996 1.00 95.06 291 ILE A C 1
ATOM 2367 O O . ILE A 1 291 ? 7.271 -6.949 7.881 1.00 95.06 291 ILE A O 1
ATOM 2371 N N . LEU A 1 292 ? 7.739 -8.726 9.179 1.00 95.31 292 LEU A N 1
ATOM 2372 C CA . LEU A 1 292 ? 7.792 -9.684 8.068 1.00 95.31 292 LEU A CA 1
ATOM 2373 C C . LEU A 1 292 ? 6.446 -9.798 7.348 1.00 95.31 292 LEU A C 1
ATOM 2375 O O . LEU A 1 292 ? 6.403 -9.724 6.122 1.00 95.31 292 LEU A O 1
ATOM 2379 N N . LEU A 1 293 ? 5.351 -9.936 8.102 1.00 93.69 293 LEU A N 1
ATOM 2380 C CA . LEU A 1 293 ? 4.011 -10.032 7.529 1.00 93.69 293 LEU A CA 1
ATOM 2381 C C . LEU A 1 293 ? 3.625 -8.756 6.790 1.00 93.69 293 LEU A C 1
ATOM 2383 O O . LEU A 1 293 ? 3.050 -8.846 5.709 1.00 93.69 293 LEU A O 1
ATOM 2387 N N . LEU A 1 294 ? 3.940 -7.580 7.343 1.00 93.75 294 LEU A N 1
ATOM 2388 C CA . LEU A 1 294 ? 3.645 -6.324 6.663 1.00 93.75 294 LEU A CA 1
ATOM 2389 C C . LEU A 1 294 ? 4.437 -6.214 5.362 1.00 93.75 294 LEU A C 1
ATOM 2391 O O . LEU A 1 294 ? 3.861 -5.923 4.324 1.00 93.75 294 LEU A O 1
ATOM 2395 N N . SER A 1 295 ? 5.737 -6.498 5.400 1.00 94.81 295 SER A N 1
ATOM 2396 C CA . SER A 1 295 ? 6.598 -6.418 4.213 1.00 94.81 295 SER A CA 1
ATOM 2397 C C . SER A 1 295 ? 6.139 -7.374 3.110 1.00 94.81 295 SER A C 1
ATOM 2399 O O . SER A 1 295 ? 6.146 -7.016 1.935 1.00 94.81 295 SER A O 1
ATOM 2401 N N . LEU A 1 296 ? 5.675 -8.569 3.487 1.00 92.50 296 LEU A N 1
ATOM 2402 C CA . LEU A 1 296 ? 5.104 -9.543 2.560 1.00 92.50 296 LEU A CA 1
ATOM 2403 C C . LEU A 1 296 ? 3.757 -9.075 1.994 1.00 92.50 296 LEU A C 1
ATOM 2405 O O . LEU A 1 296 ? 3.547 -9.169 0.789 1.00 92.50 296 LEU A O 1
ATOM 2409 N N . LEU A 1 297 ? 2.868 -8.524 2.829 1.00 89.56 297 LEU A N 1
ATOM 2410 C CA . LEU A 1 297 ? 1.600 -7.950 2.369 1.00 89.56 297 LEU A CA 1
ATOM 2411 C C . LEU A 1 297 ? 1.841 -6.840 1.339 1.00 89.56 297 LEU A C 1
ATOM 2413 O O . LEU A 1 297 ? 1.208 -6.831 0.289 1.00 89.56 297 LEU A O 1
ATOM 2417 N N . LEU A 1 298 ? 2.758 -5.921 1.639 1.00 88.31 298 LEU A N 1
ATOM 2418 C CA . LEU A 1 298 ? 3.089 -4.801 0.760 1.00 88.31 298 LEU A CA 1
ATOM 2419 C C . LEU A 1 298 ? 3.645 -5.288 -0.581 1.00 88.31 298 LEU A C 1
ATOM 2421 O O . LEU A 1 298 ? 3.215 -4.830 -1.634 1.00 88.31 298 LEU A O 1
ATOM 2425 N N . SER A 1 299 ? 4.532 -6.279 -0.541 1.00 89.62 299 SER A N 1
ATOM 2426 C CA . SER A 1 299 ? 5.089 -6.914 -1.733 1.00 89.62 299 SER A CA 1
ATOM 2427 C C . SER A 1 299 ? 4.024 -7.591 -2.610 1.00 89.62 299 SER A C 1
ATOM 2429 O O . SER A 1 299 ? 4.012 -7.420 -3.831 1.00 89.62 299 SER A O 1
ATOM 2431 N N . LEU A 1 300 ? 3.070 -8.304 -2.002 1.00 83.88 300 LEU A N 1
ATOM 2432 C CA . LEU A 1 300 ? 1.945 -8.905 -2.725 1.00 83.88 300 LEU A CA 1
ATOM 2433 C C . LEU A 1 300 ? 1.020 -7.852 -3.347 1.00 83.88 300 LEU A C 1
ATOM 2435 O O . LEU A 1 300 ? 0.622 -8.004 -4.496 1.00 83.88 300 LEU A O 1
ATOM 2439 N N . LEU A 1 301 ? 0.712 -6.773 -2.623 1.00 80.38 301 LEU A N 1
ATOM 2440 C CA . LEU A 1 301 ? -0.122 -5.685 -3.143 1.00 80.38 301 LEU A CA 1
ATOM 2441 C C . LEU A 1 301 ? 0.533 -4.982 -4.339 1.00 80.38 301 LEU A C 1
ATOM 2443 O O . LEU A 1 301 ? -0.140 -4.692 -5.323 1.00 80.38 301 LEU A O 1
ATOM 2447 N N . SER A 1 302 ? 1.845 -4.746 -4.284 1.00 74.19 302 SER A N 1
ATOM 2448 C CA . SER A 1 302 ? 2.578 -4.076 -5.363 1.00 74.19 302 SER A CA 1
ATOM 2449 C C . SER A 1 302 ? 2.895 -4.990 -6.557 1.00 74.19 302 SER A C 1
ATOM 2451 O O . SER A 1 302 ? 3.080 -4.497 -7.668 1.00 74.19 302 SER A O 1
ATOM 2453 N N . SER A 1 303 ? 2.956 -6.313 -6.368 1.00 68.31 303 SER A N 1
ATOM 2454 C CA . SER A 1 303 ? 3.330 -7.269 -7.427 1.00 68.31 303 SER A CA 1
ATOM 2455 C C . SER A 1 303 ? 2.196 -7.647 -8.383 1.00 68.31 303 SER A C 1
ATOM 2457 O O . SER A 1 303 ? 2.475 -8.266 -9.408 1.00 68.31 303 SER A O 1
ATOM 2459 N N . ILE A 1 304 ? 0.954 -7.215 -8.119 1.00 61.16 304 ILE A N 1
ATOM 2460 C CA . ILE A 1 304 ? -0.191 -7.395 -9.034 1.00 61.16 304 ILE A CA 1
ATOM 2461 C C . ILE A 1 304 ? 0.128 -6.844 -10.438 1.00 61.16 304 ILE A C 1
ATOM 2463 O O . ILE A 1 304 ? -0.328 -7.398 -11.435 1.00 61.16 304 ILE A O 1
ATOM 2467 N N . ALA A 1 305 ? 0.956 -5.798 -10.528 1.00 59.03 305 ALA A N 1
ATOM 2468 C CA . ALA A 1 305 ? 1.374 -5.204 -11.796 1.00 59.03 305 ALA A CA 1
ATOM 2469 C C . ALA A 1 305 ? 2.575 -5.911 -12.455 1.00 59.03 305 ALA A C 1
ATOM 2471 O O . ALA A 1 305 ? 2.625 -6.014 -13.681 1.00 59.03 305 ALA A O 1
ATOM 2472 N N . PHE A 1 306 ? 3.557 -6.380 -11.671 1.00 64.38 306 PHE A N 1
ATOM 2473 C CA . PHE A 1 306 ? 4.789 -6.983 -12.194 1.00 64.38 306 PHE A CA 1
ATOM 2474 C C . PHE A 1 306 ? 5.449 -7.942 -11.194 1.00 64.38 306 PHE A C 1
ATOM 2476 O O . PHE A 1 306 ? 5.986 -7.507 -10.174 1.00 64.38 306 PHE A O 1
ATOM 2483 N N . VAL A 1 307 ? 5.471 -9.246 -11.502 1.00 67.50 307 VAL A N 1
ATOM 2484 C CA . VAL A 1 307 ? 6.022 -10.292 -10.609 1.00 67.50 307 VAL A CA 1
ATOM 2485 C C . VAL A 1 307 ? 7.478 -10.019 -10.187 1.00 67.50 307 VAL A C 1
ATOM 2487 O O . VAL A 1 307 ? 7.777 -10.150 -8.998 1.00 67.50 307 VAL A O 1
ATOM 2490 N N . PRO A 1 308 ? 8.391 -9.563 -11.071 1.00 72.81 308 PRO A N 1
ATOM 2491 C CA . PRO A 1 308 ? 9.759 -9.239 -10.657 1.00 72.81 308 PRO A CA 1
ATOM 2492 C C . PRO A 1 308 ? 9.898 -8.103 -9.626 1.00 72.81 308 PRO A C 1
ATOM 2494 O O . PRO A 1 308 ? 10.962 -7.979 -9.020 1.00 72.81 308 PRO A O 1
ATOM 2497 N N . LEU A 1 309 ? 8.856 -7.295 -9.374 1.00 78.38 309 LEU A N 1
ATOM 2498 C CA . LEU A 1 309 ? 8.868 -6.281 -8.305 1.00 78.38 309 LEU A CA 1
ATOM 2499 C C . LEU A 1 309 ? 8.697 -6.878 -6.907 1.00 78.38 309 LEU A C 1
ATOM 2501 O O . LEU A 1 309 ? 8.946 -6.182 -5.924 1.00 78.38 309 LEU A O 1
ATOM 2505 N N . LEU A 1 310 ? 8.288 -8.143 -6.783 1.00 85.44 310 LEU A N 1
ATOM 2506 C CA . LEU A 1 310 ? 7.972 -8.758 -5.492 1.00 85.44 310 LEU A CA 1
ATOM 2507 C C . LEU A 1 310 ? 9.173 -8.685 -4.532 1.00 85.44 310 LEU A C 1
ATOM 2509 O O . LEU A 1 310 ? 9.048 -8.227 -3.397 1.00 85.44 310 LEU A O 1
ATOM 2513 N N . ILE A 1 311 ? 10.370 -9.043 -4.997 1.00 89.31 311 ILE A N 1
ATOM 2514 C CA . ILE A 1 311 ? 11.567 -9.071 -4.143 1.00 89.31 311 ILE A CA 1
ATOM 2515 C C . ILE A 1 311 ? 11.999 -7.658 -3.726 1.00 89.31 311 ILE A C 1
ATOM 2517 O O . ILE A 1 311 ? 12.265 -7.423 -2.547 1.00 89.31 311 ILE A O 1
ATOM 2521 N N . SER A 1 312 ? 12.051 -6.701 -4.658 1.00 90.81 312 SER A N 1
ATOM 2522 C CA . SER A 1 312 ? 12.470 -5.330 -4.340 1.00 90.81 312 SER A CA 1
ATOM 2523 C C . SER A 1 312 ? 11.494 -4.650 -3.378 1.00 90.81 312 SER A C 1
ATOM 2525 O O . SER A 1 312 ? 11.920 -4.096 -2.366 1.00 90.81 312 SER A O 1
ATOM 2527 N N . THR A 1 313 ? 10.189 -4.790 -3.611 1.00 90.69 313 THR A N 1
ATOM 2528 C CA . THR A 1 313 ? 9.133 -4.252 -2.732 1.00 90.69 313 THR A CA 1
ATOM 2529 C C . THR A 1 313 ? 9.102 -4.920 -1.356 1.00 90.69 313 THR A C 1
ATOM 2531 O O . THR A 1 313 ? 8.832 -4.258 -0.355 1.00 90.69 313 THR A O 1
ATOM 2534 N N . PHE A 1 314 ? 9.452 -6.206 -1.259 1.00 93.81 314 PHE A N 1
ATOM 2535 C CA . PHE A 1 314 ? 9.623 -6.868 0.034 1.00 93.81 314 PHE A CA 1
ATOM 2536 C C . PHE A 1 314 ? 10.762 -6.233 0.844 1.00 93.81 314 PHE A C 1
ATOM 2538 O O . PHE A 1 314 ? 10.579 -5.892 2.016 1.00 93.81 314 PHE A O 1
ATOM 2545 N N . PHE A 1 315 ? 11.923 -6.012 0.216 1.00 94.88 315 PHE A N 1
ATOM 2546 C CA . PHE A 1 315 ? 13.040 -5.315 0.860 1.00 94.88 315 PHE A CA 1
ATOM 2547 C C . PHE A 1 315 ? 12.689 -3.873 1.237 1.00 94.88 315 PHE A C 1
ATOM 2549 O O . PHE A 1 315 ? 13.096 -3.408 2.299 1.00 94.88 315 PHE A O 1
ATOM 2556 N N . ASP A 1 316 ? 11.900 -3.183 0.420 1.00 94.00 316 ASP A N 1
ATOM 2557 C CA . ASP A 1 316 ? 11.407 -1.840 0.719 1.00 94.00 316 ASP A CA 1
ATOM 2558 C C . ASP A 1 316 ? 10.528 -1.789 1.976 1.00 94.00 316 ASP A C 1
ATOM 2560 O O . ASP A 1 316 ? 10.700 -0.924 2.844 1.00 94.00 316 ASP A O 1
ATOM 2564 N N . GLY A 1 317 ? 9.612 -2.755 2.101 1.00 94.19 317 GLY A N 1
ATOM 2565 C CA . GLY A 1 317 ? 8.786 -2.937 3.291 1.00 94.19 317 GLY A CA 1
ATOM 2566 C C . GLY A 1 317 ? 9.645 -3.124 4.540 1.00 94.19 317 GLY A C 1
ATOM 2567 O O . GLY A 1 317 ? 9.460 -2.405 5.527 1.00 94.19 317 GLY A O 1
ATOM 2568 N N . LEU A 1 318 ? 10.653 -4.002 4.455 1.00 96.38 318 LEU A N 1
ATOM 2569 C CA . LEU A 1 318 ? 11.594 -4.257 5.546 1.00 96.38 318 LEU A CA 1
ATOM 2570 C C . LEU A 1 318 ? 12.374 -2.999 5.930 1.00 96.38 318 LEU A C 1
ATOM 2572 O O . LEU A 1 318 ? 12.419 -2.638 7.106 1.00 96.38 318 LEU A O 1
ATOM 2576 N N . ILE A 1 319 ? 12.970 -2.313 4.952 1.00 96.50 319 ILE A N 1
ATOM 2577 C CA . ILE A 1 319 ? 13.747 -1.091 5.180 1.00 96.50 319 ILE A CA 1
ATOM 2578 C C . ILE A 1 319 ? 12.881 -0.028 5.853 1.00 96.50 319 ILE A C 1
ATOM 2580 O O . ILE A 1 319 ? 13.301 0.554 6.852 1.00 96.50 319 ILE A O 1
ATOM 2584 N N . SER A 1 320 ? 11.672 0.196 5.342 1.00 95.38 320 SER A N 1
ATOM 2585 C CA . SER A 1 320 ? 10.736 1.193 5.868 1.00 95.38 320 SER A CA 1
ATOM 2586 C C . SER A 1 320 ? 10.359 0.916 7.321 1.00 95.38 320 SER A C 1
ATOM 2588 O O . SER A 1 320 ? 10.369 1.830 8.153 1.00 95.38 320 SER A O 1
ATOM 2590 N N . SER A 1 321 ? 10.083 -0.349 7.647 1.00 95.75 321 SER A N 1
ATOM 2591 C CA . SER A 1 321 ? 9.759 -0.762 9.008 1.00 95.75 321 SER A CA 1
ATOM 2592 C C . SER A 1 321 ? 10.971 -0.675 9.939 1.00 95.75 321 SER A C 1
ATOM 2594 O O . SER A 1 321 ? 10.855 -0.120 11.030 1.00 95.75 321 SER A O 1
ATOM 2596 N N . PHE A 1 322 ? 12.160 -1.126 9.526 1.00 95.50 322 PHE A N 1
ATOM 2597 C CA . PHE A 1 322 ? 13.365 -1.003 10.359 1.00 95.50 322 PHE A CA 1
ATOM 2598 C C . PHE A 1 322 ? 13.806 0.445 10.548 1.00 95.50 322 PHE A C 1
ATOM 2600 O O . PHE A 1 322 ? 14.265 0.804 11.630 1.00 95.50 322 PHE A O 1
ATOM 2607 N N . LEU A 1 323 ? 13.643 1.301 9.539 1.00 94.94 323 LEU A N 1
ATOM 2608 C CA . LEU A 1 323 ? 13.913 2.730 9.662 1.00 94.94 323 LEU A CA 1
ATOM 2609 C C . LEU A 1 323 ? 12.980 3.371 10.694 1.00 94.94 323 LEU A C 1
ATOM 2611 O O . LEU A 1 323 ? 13.437 4.164 11.524 1.00 94.94 323 LEU A O 1
ATOM 2615 N N . PHE A 1 324 ? 11.704 2.980 10.701 1.00 94.62 324 PHE A N 1
ATOM 2616 C CA . PHE A 1 324 ? 10.756 3.440 11.707 1.00 94.62 324 PHE A CA 1
ATOM 2617 C C . PHE A 1 324 ? 11.124 2.942 13.109 1.00 94.62 324 PHE A C 1
ATOM 2619 O O . PHE A 1 324 ? 11.195 3.745 14.035 1.00 94.62 324 PHE A O 1
ATOM 2626 N N . PHE A 1 325 ? 11.450 1.657 13.269 1.00 93.69 325 PHE A N 1
ATOM 2627 C CA . PHE A 1 325 ? 11.873 1.090 14.556 1.00 93.69 325 PHE A CA 1
ATOM 2628 C C . PHE A 1 325 ? 13.165 1.715 15.091 1.00 93.69 325 PHE A C 1
ATOM 2630 O O . PHE A 1 325 ? 13.262 2.045 16.272 1.00 93.69 325 PHE A O 1
ATOM 2637 N N . LYS A 1 326 ? 14.147 1.939 14.216 1.00 93.00 326 LYS A N 1
ATOM 2638 C CA . LYS A 1 326 ? 15.429 2.543 14.581 1.00 93.00 326 LYS A CA 1
ATOM 2639 C C . LYS A 1 326 ? 15.274 3.996 15.015 1.00 93.00 326 LYS A C 1
ATOM 2641 O O . LYS A 1 326 ? 15.883 4.416 15.995 1.00 93.00 326 LYS A O 1
ATOM 2646 N N . THR A 1 327 ? 14.518 4.779 14.250 1.00 92.94 327 THR A N 1
ATOM 2647 C CA . THR A 1 327 ? 14.438 6.232 14.457 1.00 92.94 327 THR A CA 1
ATOM 2648 C C . THR A 1 327 ? 13.288 6.660 15.357 1.00 92.94 327 THR A C 1
ATOM 2650 O O . THR A 1 327 ? 13.291 7.787 15.848 1.00 92.94 327 THR A O 1
ATOM 2653 N N . LYS A 1 328 ? 12.311 5.773 15.569 1.00 92.50 328 LYS A N 1
ATOM 2654 C CA . LYS A 1 328 ? 11.088 5.997 16.350 1.00 92.50 328 LYS A CA 1
ATOM 2655 C C . LYS A 1 328 ? 10.305 7.219 15.882 1.00 92.50 328 LYS A C 1
ATOM 2657 O O . LYS A 1 328 ? 9.615 7.865 16.663 1.00 92.50 328 LYS A O 1
ATOM 2662 N N . ASN A 1 329 ? 10.430 7.550 14.601 1.00 93.50 329 ASN A N 1
ATOM 2663 C CA . ASN A 1 329 ? 9.809 8.718 14.005 1.00 93.50 329 ASN A CA 1
ATOM 2664 C C . ASN A 1 329 ? 9.349 8.382 12.588 1.00 93.50 329 ASN A C 1
ATOM 2666 O O . ASN A 1 329 ? 10.156 8.043 11.719 1.00 93.50 329 ASN A O 1
ATOM 2670 N N . LEU A 1 330 ? 8.041 8.496 12.370 1.00 93.38 330 LEU A N 1
ATOM 2671 C CA . LEU A 1 330 ? 7.402 8.155 11.107 1.00 93.38 330 LEU A CA 1
ATOM 2672 C C . LEU A 1 330 ? 7.829 9.091 9.961 1.00 93.38 330 LEU A C 1
ATOM 2674 O O . LEU A 1 330 ? 7.845 8.668 8.805 1.00 93.38 330 LEU A O 1
ATOM 2678 N N . LEU A 1 331 ? 8.256 10.328 10.267 1.00 94.44 331 LEU A N 1
ATOM 2679 C CA . LEU A 1 331 ? 8.767 11.265 9.258 1.00 94.44 331 LEU A CA 1
ATOM 2680 C C . LEU A 1 331 ? 9.977 10.707 8.512 1.00 94.44 331 LEU A C 1
ATOM 2682 O O . LEU A 1 331 ? 10.107 10.934 7.314 1.00 94.44 331 LEU A O 1
ATOM 2686 N N . ASN A 1 332 ? 10.853 9.953 9.182 1.00 95.12 332 ASN A N 1
ATOM 2687 C CA . ASN A 1 332 ? 12.024 9.386 8.515 1.00 95.12 332 ASN A CA 1
ATOM 2688 C C . ASN A 1 332 ? 11.618 8.372 7.443 1.00 95.12 332 ASN A C 1
ATOM 2690 O O . ASN A 1 332 ? 12.201 8.354 6.362 1.00 95.12 332 ASN A O 1
ATOM 2694 N N . THR A 1 333 ? 10.589 7.571 7.722 1.00 95.44 333 THR A N 1
ATOM 2695 C CA . THR A 1 333 ? 10.015 6.633 6.754 1.00 95.44 333 THR A CA 1
ATOM 2696 C C . THR A 1 333 ? 9.326 7.369 5.611 1.00 95.44 333 THR A C 1
ATOM 2698 O O . THR A 1 333 ? 9.556 7.022 4.457 1.00 95.44 333 THR A O 1
ATOM 2701 N N . PHE A 1 334 ? 8.564 8.427 5.907 1.00 95.25 334 PHE A N 1
ATOM 2702 C CA . PHE A 1 334 ? 7.945 9.276 4.885 1.00 95.25 334 PHE A CA 1
ATOM 2703 C C . PHE A 1 334 ? 8.992 9.877 3.936 1.00 95.25 334 PHE A C 1
ATOM 2705 O O . PHE A 1 334 ? 8.912 9.697 2.723 1.00 95.25 334 PHE A O 1
ATOM 2712 N N . PHE A 1 335 ? 10.026 10.530 4.471 1.00 95.69 335 PHE A N 1
ATOM 2713 C CA . PHE A 1 335 ? 11.067 11.144 3.647 1.00 95.69 335 PHE A CA 1
ATOM 2714 C C . PHE A 1 335 ? 11.915 10.121 2.894 1.00 95.69 335 PHE A C 1
ATOM 2716 O O . PHE A 1 335 ? 12.333 10.402 1.776 1.00 95.69 335 PHE A O 1
ATOM 2723 N N . TYR A 1 336 ? 12.138 8.927 3.450 1.00 96.12 336 TYR A N 1
ATOM 2724 C CA . TYR A 1 336 ? 12.751 7.824 2.709 1.00 96.12 336 TYR A CA 1
ATOM 2725 C C . TYR A 1 336 ? 11.927 7.438 1.477 1.00 96.12 336 TYR A C 1
ATOM 2727 O O . TYR A 1 336 ? 12.481 7.331 0.383 1.00 96.12 336 TYR A O 1
ATOM 2735 N N . GLN A 1 337 ? 10.613 7.285 1.642 1.00 94.31 337 GLN A N 1
ATOM 2736 C CA . GLN A 1 337 ? 9.690 6.958 0.558 1.00 94.31 337 GLN A CA 1
ATOM 2737 C C . GLN A 1 337 ? 9.695 8.043 -0.532 1.00 94.31 337 GLN A C 1
ATOM 2739 O O . GLN A 1 337 ? 9.901 7.729 -1.706 1.00 94.31 337 GLN A O 1
ATOM 2744 N N . VAL A 1 338 ? 9.579 9.315 -0.130 1.00 94.31 338 VAL A N 1
ATOM 2745 C CA . VAL A 1 338 ? 9.651 10.474 -1.036 1.00 94.31 338 VAL A CA 1
ATOM 2746 C C . VAL A 1 338 ? 10.981 10.503 -1.781 1.00 94.31 338 VAL A C 1
ATOM 2748 O O . VAL A 1 338 ? 10.997 10.576 -3.004 1.00 94.31 338 VAL A O 1
ATOM 2751 N N . LEU A 1 339 ? 12.104 10.394 -1.072 1.00 94.94 339 LEU A N 1
ATOM 2752 C CA . LEU A 1 339 ? 13.427 10.521 -1.672 1.00 94.94 339 LEU A CA 1
ATOM 2753 C C . LEU A 1 339 ? 13.709 9.420 -2.697 1.00 94.94 339 LEU A C 1
ATOM 2755 O O . LEU A 1 339 ? 14.201 9.712 -3.782 1.00 94.94 339 LEU A O 1
ATOM 2759 N N . LYS A 1 340 ? 13.350 8.169 -2.397 1.00 92.31 340 LYS A N 1
ATOM 2760 C CA . LYS A 1 340 ? 13.435 7.062 -3.363 1.00 92.31 340 LYS A CA 1
ATOM 2761 C C . LYS A 1 340 ? 12.629 7.368 -4.625 1.00 92.31 340 LYS A C 1
ATOM 2763 O O . LYS A 1 340 ? 13.128 7.162 -5.729 1.00 92.31 340 LYS A O 1
ATOM 2768 N N . LYS A 1 341 ? 11.394 7.859 -4.471 1.00 89.81 341 LYS A N 1
ATOM 2769 C CA . LYS A 1 341 ? 10.518 8.153 -5.609 1.00 89.81 341 LYS A CA 1
ATOM 2770 C C . LYS A 1 341 ? 11.080 9.307 -6.434 1.00 89.81 341 LYS A C 1
ATOM 2772 O O . LYS A 1 341 ? 11.087 9.211 -7.657 1.00 89.81 341 LYS A O 1
ATOM 2777 N N . LEU A 1 342 ? 11.615 10.342 -5.785 1.00 90.75 342 LEU A N 1
ATOM 2778 C CA . LEU A 1 342 ? 12.300 11.455 -6.443 1.00 90.75 342 LEU A CA 1
ATOM 2779 C C . LEU A 1 342 ? 13.511 10.978 -7.248 1.00 90.75 342 LEU A C 1
ATOM 2781 O O . LEU A 1 342 ? 13.615 11.317 -8.421 1.00 90.75 342 LEU A O 1
ATOM 2785 N N . ILE A 1 343 ? 14.392 10.163 -6.654 1.00 90.88 343 ILE A N 1
ATOM 2786 C CA . ILE A 1 343 ? 15.574 9.630 -7.351 1.00 90.88 343 ILE A CA 1
ATOM 2787 C C . ILE A 1 343 ? 15.136 8.805 -8.563 1.00 90.88 343 ILE A C 1
ATOM 2789 O O . ILE A 1 343 ? 15.637 9.023 -9.663 1.00 90.88 343 ILE A O 1
ATOM 2793 N N . LEU A 1 344 ? 14.181 7.888 -8.387 1.00 86.56 344 LEU A N 1
ATOM 2794 C CA . LEU A 1 344 ? 13.688 7.048 -9.475 1.00 86.56 344 LEU A CA 1
ATOM 2795 C C . LEU A 1 344 ? 13.064 7.884 -10.601 1.00 86.56 344 LEU A C 1
ATOM 2797 O O . LEU A 1 344 ? 13.383 7.680 -11.768 1.00 86.56 344 LEU A O 1
ATOM 2801 N N . SER A 1 345 ? 12.222 8.854 -10.252 1.00 84.00 345 SER A N 1
ATOM 2802 C CA . SER A 1 345 ? 11.564 9.727 -11.229 1.00 84.00 345 SER A CA 1
ATOM 2803 C C . SER A 1 345 ? 12.571 10.609 -11.959 1.00 84.00 345 SER A C 1
ATOM 2805 O O . SER A 1 345 ? 12.447 10.808 -13.160 1.00 84.00 345 SER A O 1
ATOM 2807 N N . PHE A 1 346 ? 13.607 11.088 -11.268 1.00 84.12 346 PHE A N 1
ATOM 2808 C CA . PHE A 1 346 ? 14.691 11.846 -11.885 1.00 84.12 346 PHE A CA 1
ATOM 2809 C C . PHE A 1 346 ? 15.512 10.988 -12.859 1.00 84.12 346 PHE A C 1
ATOM 2811 O O . PHE A 1 346 ? 15.851 11.450 -13.944 1.00 84.12 346 PHE A O 1
ATOM 2818 N N . LEU A 1 347 ? 15.776 9.718 -12.527 1.00 82.69 347 LEU A N 1
ATOM 2819 C CA . LEU A 1 347 ? 16.413 8.780 -13.458 1.00 82.69 347 LEU A CA 1
ATOM 2820 C C . LEU A 1 347 ? 15.555 8.560 -14.711 1.00 82.69 347 LEU A C 1
ATOM 2822 O O . LEU A 1 347 ? 16.087 8.573 -15.819 1.00 82.69 347 LEU A O 1
ATOM 2826 N N . PHE A 1 348 ? 14.237 8.407 -14.555 1.00 74.75 348 PHE A N 1
ATOM 2827 C CA . PHE A 1 348 ? 13.319 8.321 -15.694 1.00 74.75 348 PHE A CA 1
ATOM 2828 C C . PHE A 1 348 ? 13.290 9.610 -16.517 1.00 74.75 348 PHE A C 1
ATOM 2830 O O . PHE A 1 348 ? 13.336 9.546 -17.741 1.00 74.75 348 PHE A O 1
ATOM 2837 N N . PHE A 1 349 ? 13.286 10.768 -15.860 1.00 75.56 349 PHE A N 1
ATOM 2838 C CA . PHE A 1 349 ? 13.320 12.073 -16.512 1.00 75.56 349 PHE A CA 1
ATOM 2839 C C . PHE A 1 349 ? 14.588 12.275 -17.355 1.00 75.56 349 PHE A C 1
ATOM 2841 O O . PHE A 1 349 ? 14.501 12.756 -18.482 1.00 75.56 349 PHE A O 1
ATOM 2848 N N . ILE A 1 350 ? 15.760 11.868 -16.852 1.00 75.88 350 ILE A N 1
ATOM 2849 C CA . ILE A 1 350 ? 17.016 11.921 -17.619 1.00 75.88 350 ILE A CA 1
ATOM 2850 C C . ILE A 1 350 ? 16.914 11.057 -18.878 1.00 75.88 350 ILE A C 1
ATOM 2852 O O . ILE A 1 350 ? 17.268 11.513 -19.962 1.00 75.88 350 ILE A O 1
ATOM 2856 N N . VAL A 1 351 ? 16.408 9.827 -18.745 1.00 69.25 351 VAL A N 1
ATOM 2857 C CA . VAL A 1 351 ? 16.221 8.918 -19.887 1.00 69.25 351 VAL A CA 1
ATOM 2858 C C . VAL A 1 351 ? 15.218 9.499 -20.891 1.00 69.25 351 VAL A C 1
ATOM 2860 O O . VAL A 1 351 ? 15.445 9.415 -22.093 1.00 69.25 351 VAL A O 1
ATOM 2863 N N . TYR A 1 352 ? 14.146 10.134 -20.411 1.00 62.34 352 TYR A N 1
ATOM 2864 C CA . TYR A 1 352 ? 13.133 10.785 -21.243 1.00 62.34 352 TYR A CA 1
ATOM 2865 C C . TYR A 1 352 ? 13.706 11.928 -22.091 1.00 62.34 352 TYR A C 1
ATOM 2867 O O . TYR A 1 352 ? 13.489 11.968 -23.298 1.00 62.34 352 TYR A O 1
ATOM 2875 N N . PHE A 1 353 ? 14.486 12.831 -21.489 1.00 62.31 353 PHE A N 1
ATOM 2876 C CA . PHE A 1 353 ? 15.080 13.955 -22.223 1.00 62.31 353 PHE A CA 1
ATOM 2877 C C . PHE A 1 353 ? 16.135 13.527 -23.248 1.00 62.31 353 PHE A C 1
ATOM 2879 O O . PHE A 1 353 ? 16.391 14.261 -24.201 1.00 62.31 353 PHE A O 1
ATOM 2886 N N . GLN A 1 354 ? 16.742 12.353 -23.066 1.00 61.09 354 GLN A N 1
ATOM 2887 C CA . GLN A 1 354 ? 17.729 11.816 -24.000 1.00 61.09 354 GLN A CA 1
ATOM 2888 C C . GLN A 1 354 ? 17.086 11.204 -25.258 1.00 61.09 354 GLN A C 1
ATOM 2890 O O . GLN A 1 354 ? 17.681 11.298 -26.327 1.00 61.09 354 GLN A O 1
ATOM 2895 N N . ASP A 1 355 ? 15.863 10.666 -25.166 1.00 53.34 355 ASP A N 1
ATOM 2896 C CA . ASP A 1 355 ? 15.187 9.938 -26.251 1.00 53.34 355 ASP A CA 1
ATOM 2897 C C . ASP A 1 355 ? 13.841 10.602 -26.654 1.00 53.34 355 ASP A C 1
ATOM 2899 O O . ASP A 1 355 ? 12.781 9.979 -26.614 1.00 53.34 355 ASP A O 1
ATOM 2903 N N . LEU A 1 356 ? 13.853 11.862 -27.122 1.00 46.53 356 LEU A N 1
ATOM 2904 C CA . LEU A 1 356 ? 12.659 12.623 -27.579 1.00 46.53 356 LEU A CA 1
ATOM 2905 C C . LEU A 1 356 ? 11.888 12.010 -28.783 1.00 46.53 356 LEU A C 1
ATOM 2907 O O . LEU A 1 356 ? 10.922 12.594 -29.272 1.00 46.53 356 LEU A O 1
ATOM 2911 N N . LYS A 1 357 ? 12.298 10.838 -29.282 1.00 48.09 357 LYS A N 1
ATOM 2912 C CA . LYS A 1 357 ? 11.636 10.072 -30.352 1.00 48.09 357 LYS A CA 1
ATOM 2913 C C . LYS A 1 357 ? 11.606 8.580 -30.001 1.00 48.09 357 LYS A C 1
ATOM 2915 O O . LYS A 1 357 ? 12.216 7.761 -30.687 1.00 48.09 357 LYS A O 1
ATOM 2920 N N . LEU A 1 358 ? 10.923 8.209 -28.922 1.00 54.06 358 LEU A N 1
ATOM 2921 C CA . LEU A 1 358 ? 10.723 6.798 -28.588 1.00 54.06 358 LEU A CA 1
ATOM 2922 C C . LEU A 1 358 ? 9.708 6.176 -29.554 1.00 54.06 358 LEU A C 1
ATOM 2924 O O . LEU A 1 358 ? 8.499 6.332 -29.414 1.00 54.06 358 LEU A O 1
ATOM 2928 N N . SER A 1 359 ? 10.219 5.455 -30.551 1.00 54.50 359 SER A N 1
ATOM 2929 C CA . SER A 1 359 ? 9.440 4.402 -31.203 1.00 54.50 359 SER A CA 1
ATOM 2930 C C . SER A 1 359 ? 9.101 3.320 -30.166 1.00 54.50 359 SER A C 1
ATOM 2932 O O . SER A 1 359 ? 9.861 3.141 -29.207 1.00 54.50 359 SER A O 1
ATOM 2934 N N . PRO A 1 360 ? 7.970 2.602 -30.306 1.00 60.19 360 PRO A N 1
ATOM 2935 C CA . PRO A 1 360 ? 7.610 1.543 -29.370 1.00 60.19 360 PRO A CA 1
ATOM 2936 C C . PRO A 1 360 ? 8.763 0.541 -29.261 1.00 60.19 360 PRO A C 1
ATOM 2938 O O . PRO A 1 360 ? 9.173 -0.061 -30.254 1.00 60.19 360 PRO A O 1
ATOM 2941 N N . ILE A 1 361 ? 9.307 0.391 -28.050 1.00 67.44 361 ILE A N 1
ATOM 2942 C CA . ILE A 1 361 ? 10.445 -0.492 -27.794 1.00 67.44 361 ILE A CA 1
ATOM 2943 C C . ILE A 1 361 ? 9.969 -1.929 -28.009 1.00 67.44 361 ILE A C 1
ATOM 2945 O O . ILE A 1 361 ? 9.215 -2.474 -27.202 1.00 67.44 361 ILE A O 1
ATOM 2949 N N . SER A 1 362 ? 10.404 -2.550 -29.104 1.00 80.25 362 SER A N 1
ATOM 2950 C CA . SER A 1 362 ? 10.230 -3.985 -29.293 1.00 80.25 362 SER A CA 1
ATOM 2951 C C . SER A 1 362 ? 11.045 -4.746 -28.243 1.00 80.25 362 SER A C 1
ATOM 2953 O O . SER A 1 362 ? 12.042 -4.255 -27.712 1.00 80.25 362 SER A O 1
ATOM 2955 N N . ILE A 1 363 ? 10.659 -5.991 -27.966 1.00 85.00 363 ILE A N 1
ATOM 2956 C CA . ILE A 1 363 ? 11.413 -6.851 -27.044 1.00 85.00 363 ILE A CA 1
ATOM 2957 C C . ILE A 1 363 ? 12.870 -7.014 -27.510 1.00 85.00 363 ILE A C 1
ATOM 2959 O O . ILE A 1 363 ? 13.773 -7.048 -26.678 1.00 85.00 363 ILE A O 1
ATOM 2963 N N . SER A 1 364 ? 13.113 -7.088 -28.826 1.00 86.44 364 SER A N 1
ATOM 2964 C CA . SER A 1 364 ? 14.470 -7.168 -29.381 1.00 86.44 364 SER A CA 1
ATOM 2965 C C . SER A 1 364 ? 15.287 -5.929 -29.024 1.00 86.44 364 SER A C 1
ATOM 2967 O O . SER A 1 364 ? 16.379 -6.068 -28.483 1.00 86.44 364 SER A O 1
ATOM 2969 N N . ASN A 1 365 ? 14.715 -4.735 -29.204 1.00 85.00 365 ASN A N 1
ATOM 2970 C CA . ASN A 1 365 ? 15.378 -3.473 -28.877 1.00 85.00 365 ASN A CA 1
ATOM 2971 C C . ASN A 1 365 ? 15.613 -3.342 -27.366 1.00 85.00 365 ASN A C 1
ATOM 2973 O O . ASN A 1 365 ? 16.643 -2.831 -26.935 1.00 85.00 365 ASN A O 1
ATOM 2977 N N . TYR A 1 366 ? 14.673 -3.822 -26.543 1.00 85.56 366 TYR A N 1
ATOM 2978 C CA . TYR A 1 366 ? 14.843 -3.867 -25.091 1.00 85.56 366 TYR A CA 1
ATOM 2979 C C . TYR A 1 366 ? 16.038 -4.743 -24.692 1.00 85.56 366 TYR A C 1
ATOM 2981 O O . TYR A 1 366 ? 16.851 -4.330 -23.865 1.00 85.56 366 TYR A O 1
ATOM 2989 N N . ARG A 1 367 ? 16.159 -5.938 -25.283 1.00 90.56 367 ARG A N 1
ATOM 2990 C CA . ARG A 1 367 ? 17.274 -6.854 -25.012 1.00 90.56 367 ARG A CA 1
ATOM 2991 C C . ARG A 1 367 ? 18.599 -6.244 -25.450 1.00 90.56 367 ARG A C 1
ATOM 2993 O O . ARG A 1 367 ? 19.492 -6.132 -24.620 1.00 90.56 367 ARG A O 1
ATOM 3000 N N . GLU A 1 368 ? 18.681 -5.761 -26.684 1.00 90.19 368 GLU A N 1
ATOM 3001 C CA . GLU A 1 368 ? 19.889 -5.145 -27.241 1.00 90.19 368 GLU A CA 1
ATOM 3002 C C . GLU A 1 368 ? 20.357 -3.936 -26.410 1.00 90.19 368 GLU A C 1
ATOM 3004 O O . GLU A 1 368 ? 21.541 -3.805 -26.106 1.00 90.19 368 GLU A O 1
ATOM 3009 N N . LYS A 1 369 ? 19.427 -3.093 -25.929 1.00 87.19 369 LYS A N 1
ATOM 3010 C CA . LYS A 1 369 ? 19.749 -1.940 -25.065 1.00 87.19 369 LYS A CA 1
ATOM 3011 C C . LYS A 1 369 ? 20.317 -2.350 -23.701 1.00 87.19 369 LYS A C 1
ATOM 3013 O O . LYS A 1 369 ? 21.109 -1.605 -23.126 1.00 87.19 369 LYS A O 1
ATOM 3018 N N . HIS A 1 370 ? 19.890 -3.484 -23.146 1.00 88.25 370 HIS A N 1
ATOM 3019 C CA . HIS A 1 370 ? 20.244 -3.900 -21.783 1.00 88.25 370 HIS A CA 1
ATOM 3020 C C . HIS A 1 370 ? 21.375 -4.929 -21.704 1.00 88.25 370 HIS A C 1
ATOM 3022 O O . HIS A 1 370 ? 22.066 -4.969 -20.685 1.00 88.25 370 HIS A O 1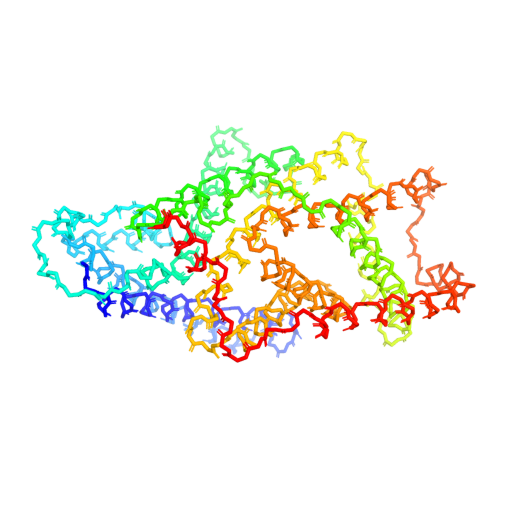
ATOM 3028 N N . GLU A 1 371 ? 21.598 -5.709 -22.760 1.00 93.19 371 GLU A N 1
ATOM 3029 C CA . GLU A 1 371 ? 22.660 -6.711 -22.867 1.00 93.19 371 GLU A CA 1
ATOM 3030 C C . GLU A 1 371 ? 24.061 -6.196 -22.475 1.00 93.19 371 GLU A C 1
ATOM 3032 O O . GLU A 1 371 ? 24.686 -6.814 -21.605 1.00 93.19 371 GLU A O 1
ATOM 3037 N N . PRO A 1 372 ? 24.553 -5.039 -22.973 1.00 94.62 372 PRO A N 1
ATOM 3038 C CA . PRO A 1 372 ? 25.898 -4.568 -22.627 1.00 94.62 372 PRO A CA 1
ATOM 3039 C C . PRO A 1 372 ? 26.056 -4.184 -21.146 1.00 94.62 372 PRO A C 1
ATOM 3041 O O . PRO A 1 372 ? 27.175 -4.088 -20.644 1.00 94.62 372 PRO A O 1
ATOM 3044 N N . PHE A 1 373 ? 24.953 -3.981 -20.418 1.00 93.25 373 PHE A N 1
ATOM 3045 C CA . PHE A 1 373 ? 24.966 -3.540 -19.022 1.00 93.25 373 PHE A CA 1
ATOM 3046 C C . PHE A 1 373 ? 24.683 -4.663 -18.017 1.00 93.25 373 PHE A C 1
ATOM 3048 O O . PHE A 1 373 ? 24.672 -4.402 -16.814 1.00 93.25 373 PHE A O 1
ATOM 3055 N N . LEU A 1 374 ? 24.483 -5.911 -18.455 1.00 94.62 374 LEU A N 1
ATOM 3056 C CA . LEU A 1 374 ? 24.102 -7.010 -17.558 1.00 94.62 374 LEU A CA 1
ATOM 3057 C C . LEU A 1 374 ? 25.108 -7.237 -16.429 1.00 94.62 374 LEU A C 1
ATOM 3059 O O . LEU A 1 374 ? 24.710 -7.362 -15.271 1.00 94.62 374 LEU A O 1
ATOM 3063 N N . ILE A 1 375 ? 26.407 -7.230 -16.743 1.00 96.00 375 ILE A N 1
ATOM 3064 C CA . ILE A 1 375 ? 27.470 -7.399 -15.741 1.00 96.00 375 ILE A CA 1
ATOM 3065 C C . ILE A 1 375 ? 27.414 -6.261 -14.715 1.00 96.00 375 ILE A C 1
ATOM 3067 O O . ILE A 1 375 ? 27.487 -6.503 -13.510 1.00 96.00 375 ILE A O 1
ATOM 3071 N N . LEU A 1 376 ? 27.212 -5.023 -15.175 1.00 94.94 376 LEU A N 1
ATOM 3072 C CA . LEU A 1 376 ? 27.057 -3.868 -14.294 1.00 94.94 376 LEU A CA 1
ATOM 3073 C C . LEU A 1 376 ? 25.826 -4.023 -13.390 1.00 94.94 376 LEU A C 1
ATOM 3075 O O . LEU A 1 376 ? 25.917 -3.760 -12.192 1.00 94.94 376 LEU A O 1
ATOM 3079 N N . TYR A 1 377 ? 24.692 -4.482 -13.927 1.00 94.69 377 TYR A N 1
ATOM 3080 C CA . TYR A 1 377 ? 23.484 -4.715 -13.136 1.00 94.69 377 TYR A CA 1
ATOM 3081 C C . TYR A 1 377 ? 23.693 -5.793 -12.070 1.00 94.69 377 TYR A C 1
ATOM 3083 O O . TYR A 1 377 ? 23.291 -5.578 -10.928 1.00 94.69 377 TYR A O 1
ATOM 3091 N N . VAL A 1 378 ? 24.376 -6.898 -12.395 1.00 95.81 378 VAL A N 1
ATOM 3092 C CA . VAL A 1 378 ? 24.747 -7.938 -11.418 1.00 95.81 378 VAL A CA 1
ATOM 3093 C C . VAL A 1 378 ? 25.579 -7.337 -10.286 1.00 95.81 378 VAL A C 1
ATOM 3095 O O . VAL A 1 378 ? 25.232 -7.493 -9.115 1.00 95.81 378 VAL A O 1
ATOM 3098 N N . ILE A 1 379 ? 26.654 -6.620 -10.625 1.00 96.81 379 ILE A N 1
ATOM 3099 C CA . ILE A 1 379 ? 27.570 -6.026 -9.644 1.00 96.81 379 ILE A CA 1
ATOM 3100 C C . ILE A 1 379 ? 26.818 -5.044 -8.739 1.00 96.81 379 ILE A C 1
ATOM 3102 O O . ILE A 1 379 ? 26.897 -5.148 -7.513 1.00 96.81 379 ILE A O 1
ATOM 3106 N N . LEU A 1 380 ? 26.040 -4.128 -9.325 1.00 95.19 380 LEU A N 1
ATOM 3107 C CA . LEU A 1 380 ? 25.253 -3.149 -8.572 1.00 95.19 380 LEU A CA 1
ATOM 3108 C C . LEU A 1 380 ? 24.209 -3.822 -7.676 1.00 95.19 380 LEU A C 1
ATOM 3110 O O . LEU A 1 380 ? 24.066 -3.424 -6.517 1.00 95.19 380 LEU A O 1
ATOM 3114 N N . SER A 1 381 ? 23.519 -4.852 -8.172 1.00 93.75 381 SER A N 1
ATOM 3115 C CA . SER A 1 381 ? 22.537 -5.614 -7.398 1.00 93.75 381 SER A CA 1
ATOM 3116 C C . SER A 1 381 ? 23.183 -6.299 -6.199 1.00 93.75 381 SER A C 1
ATOM 3118 O O . SER A 1 381 ? 22.684 -6.152 -5.086 1.00 93.75 381 SER A O 1
ATOM 3120 N N . ILE A 1 382 ? 24.309 -6.995 -6.388 1.00 95.88 382 ILE A N 1
ATOM 3121 C CA . ILE A 1 382 ? 24.994 -7.728 -5.314 1.00 95.88 382 ILE A CA 1
ATOM 3122 C C . ILE A 1 382 ? 25.531 -6.763 -4.259 1.00 95.88 382 ILE A C 1
ATOM 3124 O O . ILE A 1 382 ? 25.230 -6.925 -3.077 1.00 95.88 382 ILE A O 1
ATOM 3128 N N . ILE A 1 383 ? 26.279 -5.734 -4.672 1.00 96.75 383 ILE A N 1
ATOM 3129 C CA . ILE A 1 383 ? 26.858 -4.754 -3.745 1.00 96.75 383 ILE A CA 1
ATOM 3130 C C . ILE A 1 383 ? 25.749 -4.081 -2.932 1.00 96.75 383 ILE A C 1
ATOM 3132 O O . ILE A 1 383 ? 25.808 -4.053 -1.702 1.00 96.75 383 ILE A O 1
ATOM 3136 N N . SER A 1 384 ? 24.699 -3.591 -3.598 1.00 96.81 384 SER A N 1
ATOM 3137 C CA . SER A 1 384 ? 23.584 -2.932 -2.913 1.00 96.81 384 SER A CA 1
ATOM 3138 C C . SER A 1 384 ? 22.842 -3.892 -1.981 1.00 96.81 384 SER A C 1
ATOM 3140 O O . SER A 1 384 ? 22.502 -3.517 -0.859 1.00 96.81 384 SER A O 1
ATOM 3142 N N . CYS A 1 385 ? 22.651 -5.148 -2.396 1.00 95.12 385 CYS A N 1
ATOM 3143 C CA . CYS A 1 385 ? 22.019 -6.185 -1.585 1.00 95.12 385 CYS A CA 1
ATOM 3144 C C . CYS A 1 385 ? 22.811 -6.468 -0.300 1.00 95.12 385 CYS A C 1
ATOM 3146 O O . CYS A 1 385 ? 22.220 -6.509 0.777 1.00 95.12 385 CYS A O 1
ATOM 3148 N N . VAL A 1 386 ? 24.145 -6.561 -0.366 1.00 96.94 386 VAL A N 1
ATOM 3149 C CA . VAL A 1 386 ? 24.998 -6.737 0.825 1.00 96.94 386 VAL A CA 1
ATOM 3150 C C . VAL A 1 386 ? 24.792 -5.597 1.824 1.00 96.94 386 VAL A C 1
ATOM 3152 O O . VAL A 1 386 ? 24.623 -5.842 3.022 1.00 96.94 386 VAL A O 1
ATOM 3155 N N . PHE A 1 387 ? 24.747 -4.347 1.354 1.00 96.69 387 PHE A N 1
ATOM 3156 C CA . PHE A 1 387 ? 24.481 -3.201 2.226 1.00 96.69 387 PHE A CA 1
ATOM 3157 C C . PHE A 1 387 ? 23.068 -3.224 2.822 1.00 96.69 387 PHE A C 1
ATOM 3159 O O . PHE A 1 387 ? 22.912 -2.933 4.010 1.00 96.69 387 PHE A O 1
ATOM 3166 N N . ILE A 1 388 ? 22.054 -3.600 2.036 1.00 95.69 388 ILE A N 1
ATOM 3167 C CA . ILE A 1 388 ? 20.664 -3.732 2.498 1.00 95.69 388 ILE A CA 1
ATOM 3168 C C . ILE A 1 388 ? 20.548 -4.829 3.558 1.00 95.69 388 ILE A C 1
ATOM 3170 O O . ILE A 1 388 ? 19.998 -4.581 4.630 1.00 95.69 388 ILE A O 1
ATOM 3174 N N . ILE A 1 389 ? 21.114 -6.012 3.311 1.00 95.62 389 ILE A N 1
ATOM 3175 C CA . ILE A 1 389 ? 21.111 -7.133 4.260 1.00 95.62 389 ILE A CA 1
ATOM 3176 C C . ILE A 1 389 ? 21.837 -6.739 5.545 1.00 95.62 389 ILE A C 1
ATOM 3178 O O . ILE A 1 389 ? 21.322 -6.978 6.634 1.00 95.62 389 ILE A O 1
ATOM 3182 N N . ASN A 1 390 ? 22.994 -6.079 5.449 1.00 96.00 390 ASN A N 1
ATOM 3183 C CA . ASN A 1 390 ? 23.724 -5.590 6.618 1.00 96.00 390 ASN A CA 1
ATOM 3184 C C . ASN A 1 390 ? 22.903 -4.560 7.415 1.00 96.00 390 ASN A C 1
ATOM 3186 O O . ASN A 1 390 ? 22.867 -4.606 8.645 1.00 96.00 390 ASN A O 1
ATOM 3190 N N . PHE A 1 391 ? 22.208 -3.644 6.731 1.00 94.69 391 PHE A N 1
ATOM 3191 C CA . PHE A 1 391 ? 21.293 -2.706 7.378 1.00 94.69 391 PHE A CA 1
ATOM 3192 C C . PHE A 1 391 ? 20.153 -3.442 8.096 1.00 94.69 391 PHE A C 1
ATOM 3194 O O . PHE A 1 391 ? 19.901 -3.163 9.266 1.00 94.69 391 PHE A O 1
ATOM 3201 N N . ILE A 1 392 ? 19.508 -4.402 7.437 1.00 93.56 392 ILE A N 1
ATOM 3202 C CA . ILE A 1 392 ? 18.428 -5.212 8.014 1.00 93.56 392 ILE A CA 1
ATOM 3203 C C . ILE A 1 392 ? 18.924 -5.978 9.240 1.00 93.56 392 ILE A C 1
ATOM 3205 O O . ILE A 1 392 ? 18.329 -5.872 10.308 1.00 93.56 392 ILE A O 1
ATOM 3209 N N . TYR A 1 393 ? 20.046 -6.685 9.117 1.00 93.69 393 TYR A N 1
ATOM 3210 C CA . TYR A 1 393 ? 20.631 -7.482 10.189 1.00 93.69 393 TYR A CA 1
ATOM 3211 C C . TYR A 1 393 ? 20.961 -6.631 11.422 1.00 93.69 393 TYR A C 1
ATOM 3213 O O . TYR A 1 393 ? 20.580 -6.976 12.539 1.00 93.69 393 TYR A O 1
ATOM 3221 N N . LYS A 1 394 ? 21.605 -5.472 11.227 1.00 93.44 394 LYS A N 1
ATOM 3222 C CA . LYS A 1 394 ? 21.992 -4.574 12.329 1.00 93.44 394 LYS A CA 1
ATOM 3223 C C . LYS A 1 394 ? 20.814 -3.900 13.031 1.00 93.44 394 LYS A C 1
ATOM 3225 O O . LYS A 1 394 ? 20.976 -3.465 14.166 1.00 93.44 394 LYS A O 1
ATOM 3230 N N . ASN A 1 395 ? 19.673 -3.752 12.359 1.00 92.50 395 ASN A N 1
ATOM 3231 C CA . ASN A 1 395 ? 18.495 -3.062 12.899 1.00 92.50 395 ASN A CA 1
ATOM 3232 C C . ASN A 1 395 ? 17.317 -4.016 13.133 1.00 92.50 395 ASN A C 1
ATOM 3234 O O . ASN A 1 395 ? 16.187 -3.570 13.325 1.00 92.50 395 ASN A O 1
ATOM 3238 N N . PHE A 1 396 ? 17.579 -5.322 13.122 1.00 89.19 396 PHE A N 1
ATOM 3239 C CA . PHE A 1 396 ? 16.565 -6.326 13.380 1.00 89.19 396 PHE A CA 1
ATOM 3240 C C . PHE A 1 396 ? 16.109 -6.245 14.848 1.00 89.19 396 PHE A C 1
ATOM 3242 O O . PHE A 1 396 ? 16.961 -6.224 15.742 1.00 89.19 396 PHE A O 1
ATOM 3249 N N . PRO A 1 397 ? 14.794 -6.208 15.133 1.00 87.19 397 PRO A N 1
ATOM 3250 C CA . PRO A 1 397 ? 14.296 -5.998 16.484 1.00 87.19 397 PRO A CA 1
ATOM 3251 C C . PRO A 1 397 ? 14.630 -7.182 17.389 1.00 87.19 397 PRO A C 1
ATOM 3253 O O . PRO A 1 397 ? 14.488 -8.358 17.017 1.00 87.19 397 PRO A O 1
ATOM 3256 N N . LYS A 1 398 ? 15.041 -6.862 18.612 1.00 87.56 398 LYS A N 1
ATOM 3257 C CA . LYS A 1 398 ? 15.279 -7.824 19.686 1.00 87.56 398 LYS A CA 1
ATOM 3258 C C . LYS A 1 398 ? 13.940 -8.289 20.287 1.00 87.56 398 LYS A C 1
ATOM 3260 O O . LYS A 1 398 ? 12.928 -7.605 20.130 1.00 87.56 398 LYS A O 1
ATOM 3265 N N . PRO A 1 399 ? 13.901 -9.454 20.968 1.00 78.12 399 PRO A N 1
ATOM 3266 C CA . PRO A 1 399 ? 12.658 -10.044 21.483 1.00 78.12 399 PRO A CA 1
ATOM 3267 C C . PRO A 1 399 ? 11.838 -9.137 22.414 1.00 78.12 399 PRO A C 1
ATOM 3269 O O . PRO A 1 399 ? 10.620 -9.266 22.434 1.00 78.12 399 PRO A O 1
ATOM 3272 N N . ASN A 1 400 ? 12.490 -8.205 23.117 1.00 80.44 400 ASN A N 1
ATOM 3273 C CA . ASN A 1 400 ? 11.864 -7.329 24.114 1.00 80.44 400 ASN A CA 1
ATOM 3274 C C . ASN A 1 400 ? 11.859 -5.848 23.697 1.00 80.44 400 ASN A C 1
ATOM 3276 O O . ASN A 1 400 ? 11.639 -4.976 24.537 1.00 80.44 400 ASN A O 1
ATOM 3280 N N . ASP A 1 401 ? 12.150 -5.542 22.428 1.00 85.88 401 ASP A N 1
ATOM 3281 C CA . ASP A 1 401 ? 12.094 -4.158 21.961 1.00 85.88 401 ASP A CA 1
ATOM 3282 C C . ASP A 1 401 ? 10.647 -3.655 22.032 1.00 85.88 401 ASP A C 1
ATOM 3284 O O . ASP A 1 401 ? 9.724 -4.298 21.526 1.00 85.88 401 ASP A O 1
ATOM 3288 N N . LYS A 1 402 ? 10.442 -2.488 22.647 1.00 87.88 402 LYS A N 1
ATOM 3289 C CA . LYS A 1 402 ? 9.136 -1.826 22.640 1.00 87.88 402 LYS A CA 1
ATOM 3290 C C . LYS A 1 402 ? 8.818 -1.328 21.234 1.00 87.88 402 LYS A C 1
ATOM 3292 O O . LYS A 1 402 ? 9.712 -0.957 20.470 1.00 87.88 402 LYS A O 1
ATOM 3297 N N . ILE A 1 403 ? 7.534 -1.294 20.897 1.00 90.12 403 ILE A N 1
ATOM 3298 C CA . ILE A 1 403 ? 7.114 -0.669 19.651 1.00 90.12 403 ILE A CA 1
ATOM 3299 C C . ILE A 1 403 ? 7.352 0.855 19.703 1.00 90.12 403 ILE A C 1
ATOM 3301 O O . ILE A 1 403 ? 7.236 1.452 20.778 1.00 90.12 403 ILE A O 1
ATOM 3305 N N . PRO A 1 404 ? 7.664 1.519 18.570 1.00 89.19 404 PRO A N 1
ATOM 3306 C CA . PRO A 1 404 ? 8.016 2.940 18.569 1.00 89.19 404 PRO A CA 1
ATOM 3307 C C . PRO A 1 404 ? 6.998 3.865 19.237 1.00 89.19 404 PRO A C 1
ATOM 3309 O O . PRO A 1 404 ? 7.387 4.806 19.925 1.00 89.19 404 PRO A O 1
ATOM 3312 N N . TYR A 1 405 ? 5.704 3.595 19.051 1.00 87.00 405 TYR A N 1
ATOM 3313 C CA . TYR A 1 405 ? 4.646 4.417 19.630 1.00 87.00 405 TYR A CA 1
ATOM 3314 C C . TYR A 1 405 ? 4.657 4.365 21.165 1.00 87.00 405 TYR A C 1
ATOM 3316 O O . TYR A 1 405 ? 4.662 5.413 21.811 1.00 87.00 405 TYR A O 1
ATOM 3324 N N . ASP A 1 406 ? 4.731 3.166 21.749 1.00 85.31 406 ASP A N 1
ATOM 3325 C CA . ASP A 1 406 ? 4.718 2.982 23.206 1.00 85.31 406 ASP A CA 1
ATOM 3326 C C . ASP A 1 406 ? 5.987 3.531 23.854 1.00 85.31 406 ASP A C 1
ATOM 3328 O O . ASP A 1 406 ? 5.959 4.066 24.963 1.00 85.31 406 ASP A O 1
ATOM 3332 N N . GLU A 1 407 ? 7.125 3.433 23.168 1.00 85.38 407 GLU A N 1
ATOM 3333 C CA . GLU A 1 407 ? 8.359 4.013 23.681 1.00 85.38 407 GLU A CA 1
ATOM 3334 C C . GLU A 1 407 ? 8.312 5.547 23.702 1.00 85.38 407 GLU A C 1
ATOM 3336 O O . GLU A 1 407 ? 8.755 6.163 24.671 1.00 85.38 407 GLU A O 1
ATOM 3341 N N . ASN A 1 408 ? 7.740 6.170 22.669 1.00 85.88 408 ASN A N 1
ATOM 3342 C CA . ASN A 1 408 ? 7.559 7.620 22.627 1.00 85.88 408 ASN A CA 1
ATOM 3343 C C . ASN A 1 408 ? 6.528 8.106 23.654 1.00 85.88 408 ASN A C 1
ATOM 3345 O O . ASN A 1 408 ? 6.729 9.161 24.251 1.00 85.88 408 ASN A O 1
ATOM 3349 N N . ASN A 1 409 ? 5.468 7.329 23.895 1.00 81.38 409 ASN A N 1
ATOM 3350 C CA . ASN A 1 409 ? 4.483 7.621 24.935 1.00 81.38 409 ASN A CA 1
ATOM 3351 C C . ASN A 1 409 ? 5.145 7.657 26.324 1.00 81.38 409 ASN A C 1
ATOM 3353 O O . ASN A 1 409 ? 5.034 8.648 27.044 1.00 81.38 409 ASN A O 1
ATOM 3357 N N . ASN A 1 410 ? 5.942 6.631 26.645 1.00 71.81 410 ASN A N 1
ATOM 3358 C CA . ASN A 1 410 ? 6.654 6.524 27.923 1.00 71.81 410 ASN A CA 1
ATOM 3359 C C . ASN A 1 410 ? 7.673 7.655 28.153 1.00 71.81 410 ASN A C 1
ATOM 3361 O O . ASN A 1 410 ? 7.853 8.090 29.283 1.00 71.81 410 ASN A O 1
ATOM 3365 N N . LYS A 1 411 ? 8.315 8.167 27.094 1.00 64.75 411 LYS A N 1
ATOM 3366 C CA . LYS A 1 411 ? 9.234 9.319 27.184 1.00 64.75 411 LYS A CA 1
ATOM 3367 C C . LYS A 1 411 ? 8.542 10.657 27.424 1.00 64.75 411 LYS A C 1
ATOM 3369 O O . LYS A 1 411 ? 9.221 11.606 27.772 1.00 64.75 411 LYS A O 1
ATOM 3374 N N . SER A 1 412 ? 7.236 10.752 27.182 1.00 57.22 412 SER A N 1
ATOM 3375 C CA . SER A 1 412 ? 6.470 11.986 27.404 1.00 57.22 412 SER A CA 1
ATOM 3376 C C . SER A 1 412 ? 5.891 12.104 28.818 1.00 57.22 412 SER A C 1
ATOM 3378 O O . SER A 1 412 ? 5.309 13.134 29.149 1.00 57.22 412 SER A O 1
ATOM 3380 N N . LEU A 1 413 ? 6.031 11.043 29.622 1.00 49.41 413 LEU A N 1
ATOM 3381 C CA . LEU A 1 413 ? 5.606 10.957 31.024 1.00 49.41 413 LEU A CA 1
ATOM 3382 C C . LEU A 1 413 ? 6.760 11.201 32.016 1.00 49.41 413 LEU A C 1
ATOM 3384 O O . LEU A 1 413 ? 6.521 11.233 33.221 1.00 49.41 413 LEU A O 1
ATOM 3388 N N . ILE A 1 414 ? 7.986 11.349 31.506 1.00 41.41 414 ILE A N 1
ATOM 3389 C CA . ILE A 1 414 ? 9.214 11.711 32.230 1.00 41.41 414 ILE A CA 1
ATOM 3390 C C . ILE A 1 414 ? 9.588 13.117 31.775 1.00 41.41 414 ILE A C 1
ATOM 3392 O O . ILE A 1 414 ? 9.975 13.930 32.641 1.00 41.41 414 ILE A O 1
#

Organism: NCBI:txid391612

Sequence (414 aa):
MNRQNKNKAIKLILQALGIQLIFPIIIAGLSNANIISENSKLYSFLGLIALGLFVGGYFLFIRGCCHYIKSKGYSSHWGWLGLLSIIGLFFLSVIPPKNLVISSGNLPNESLENIPFEEINLVEIFVFYFLSSATVIIMAASIFYTINDWDTNRLFDNMDKLTEYLLACLIVIVWGMLILRDLKIAGFQIKHFIPNLKVAWQLILKIAIIYTFFAVSFWRLFGYYFSFVYPDYINYYLKTSINNDFHLSVSEFILNLLVLSIFIEILPFTIIFQGIVLQKWCLKLGNKKGILLLSLLLSLLSSIAFVPLLISTFFDGLISSFLFFKTKNLLNTFFYQVLKKLILSFLFFIVYFQDLKLSPISISNYREKHEPFLILYVILSIISCVFIINFIYKNFPKPNDKIPYDENNNKSLI

Secondary structure (DSSP, 8-state):
--HHHHHHHHHHHHHHHHHHHHHHHHHHHHHHTTSS-TTSHHHHHHHHHHHHHHHHHHHHHHHHHHHHHHHTTS-GGGGGGGGGHHHHHHHHHHSPPTTTTSTTT---S------HHHH--HHIIIIIIHHHHHHHHHHHHHHHHHHTT--GGGTTTS--HHHHHHHHHHHHHHHHHHHHHHHHHTT--HHHHSS-S---HHHHHHHHHHHHHHHHHHHHHHHHHHHHH-HHHHHHHHHHHHHHHTT--HHHHHHIIIIIIIIIIIHHHIIIIIIIIHHHHHHHH-HHHHHHHHHHHHHHHHHTS-TTHHHHHHHHHHHHHHHHHHH--HHHHHHHHHHHHHHHHHHHHHHHHH-SS-----HHHHHHHHGGGHHHHHHHHHHHHHHHHHHHHHTPPPTTPPPHHHHHHHHT--